Protein 7JTZ (pdb70)

Radius of gyration: 27.76 Å; Cα contacts (8 Å, |Δi|>4): 896; chains: 4; bounding box: 63×50×77 Å

Structure (mmCIF, N/CA/C/O backbone):
data_7JTZ
#
_entry.id   7JTZ
#
_cell.length_a   54.369
_cell.length_b   74.031
_cell.length_c   77.902
_cell.angle_alpha   90.000
_cell.angle_beta   105.344
_cell.angle_gamma   90.000
#
_symmetry.space_group_name_H-M   'P 1 21 1'
#
loop_
_entity.id
_entity.type
_entity.pdbx_description
1 polymer 'ADP-ribosylation factor GTPase-activating protein GLO3'
2 non-polymer 'ZINC ION'
3 non-polymer GLYCEROL
4 water water
#
loop_
_atom_site.group_PDB
_atom_site.id
_atom_site.type_symbol
_atom_site.label_atom_id
_atom_site.label_alt_id
_atom_site.label_comp_id
_atom_site.label_asym_id
_atom_site.label_entity_id
_atom_site.label_seq_id
_atom_site.pdbx_PDB_ins_code
_atom_site.Cartn_x
_atom_site.Cartn_y
_atom_site.Cartn_z
_atom_site.occupancy
_atom_site.B_iso_or_equiv
_atom_site.auth_seq_id
_atom_site.auth_comp_id
_atom_site.auth_asym_id
_atom_site.auth_atom_id
_atom_site.pdbx_PDB_model_num
ATOM 1 N N . ASP A 1 4 ? 31.22716 30.84650 34.04652 1.000 87.09047 4 ASP B N 1
ATOM 2 C CA . ASP A 1 4 ? 31.05289 29.84459 35.09453 1.000 81.89183 4 ASP B CA 1
ATOM 3 C C . ASP A 1 4 ? 30.33700 30.44505 36.30112 1.000 81.54798 4 ASP B C 1
ATOM 4 O O . ASP A 1 4 ? 30.34811 29.87731 37.39789 1.000 62.21502 4 ASP B O 1
ATOM 9 N N . GLU A 1 5 ? 29.71531 31.60651 36.08126 1.000 79.87350 5 GLU B N 1
ATOM 10 C CA . GLU A 1 5 ? 28.90974 32.24536 37.11462 1.000 79.12893 5 GLU B CA 1
ATOM 11 C C . GLU A 1 5 ? 27.71728 31.38628 37.52408 1.000 69.64252 5 GLU B C 1
ATOM 12 O O . GLU A 1 5 ? 27.13386 31.61492 38.58869 1.000 67.99879 5 GLU B O 1
ATOM 18 N N . GLY A 1 6 ? 27.35423 30.39761 36.71191 1.000 60.17160 6 GLY B N 1
ATOM 19 C CA . GLY A 1 6 ? 26.23924 29.52104 36.98246 1.000 60.52198 6 GLY B CA 1
ATOM 20 C C . GLY A 1 6 ? 26.58632 28.25462 37.72446 1.000 58.76306 6 GLY B C 1
ATOM 21 O O . GLY A 1 6 ? 25.70329 27.41498 37.93939 1.000 54.42143 6 GLY B O 1
ATOM 22 N N . GLU A 1 7 ? 27.84939 28.09187 38.12216 1.000 57.26788 7 GLU B N 1
ATOM 23 C CA . GLU A 1 7 ? 28.29258 26.92903 38.87886 1.000 57.41163 7 GLU B CA 1
ATOM 24 C C . GLU A 1 7 ? 28.14930 27.11072 40.38107 1.000 57.99385 7 GLU B C 1
ATOM 25 O O . GLU A 1 7 ? 28.39807 26.16385 41.12846 1.000 58.12078 7 GLU B O 1
ATOM 31 N N . THR A 1 8 ? 27.75590 28.29089 40.84582 1.000 58.63619 8 THR B N 1
ATOM 32 C CA . THR A 1 8 ? 27.46385 28.43658 42.25989 1.000 59.56011 8 THR B CA 1
ATOM 33 C C . THR A 1 8 ? 26.16851 27.70186 42.58883 1.000 60.14760 8 THR B C 1
ATOM 34 O O . THR A 1 8 ? 25.29670 27.50739 41.73218 1.000 56.46426 8 THR B O 1
ATOM 38 N N . PHE A 1 9 ? 26.05433 27.27639 43.84051 1.000 62.29532 9 PHE B N 1
ATOM 39 C CA . PHE A 1 9 ? 24.90541 26.49259 44.26320 1.000 64.80370 9 PHE B CA 1
ATOM 40 C C . PHE A 1 9 ? 23.68101 27.37705 44.45809 1.000 64.48580 9 PHE B C 1
ATOM 41 O O . PHE A 1 9 ? 23.77314 28.47533 45.00460 1.000 60.00270 9 PHE B O 1
ATOM 49 N N . ALA A 1 10 ? 22.52892 26.89082 43.99872 1.000 62.48175 10 ALA B N 1
ATOM 50 C CA . ALA A 1 10 ? 21.29379 27.64394 44.11730 1.000 61.60428 10 ALA B CA 1
ATOM 51 C C . ALA A 1 10 ? 20.73490 27.55636 45.53151 1.000 77.32048 10 ALA B C 1
ATOM 52 O O . ALA A 1 10 ? 21.06828 26.65965 46.31324 1.000 76.42342 10 ALA B O 1
ATOM 54 N N . THR A 1 11 ? 19.86052 28.50480 45.85144 1.000 86.35549 11 THR B N 1
ATOM 55 C CA . THR A 1 11 ? 19.21727 28.50872 47.15332 1.000 93.87239 11 THR B CA 1
ATOM 56 C C . THR A 1 11 ? 18.06278 27.51330 47.17634 1.000 89.18418 11 THR B C 1
ATOM 57 O O . THR A 1 11 ? 17.45366 27.20566 46.14709 1.000 89.89827 11 THR B O 1
ATOM 61 N N . GLU A 1 12 ? 17.78594 26.99600 48.37538 1.000 79.07637 12 GLU B N 1
ATOM 62 C CA . GLU A 1 12 ? 16.77735 25.95569 48.54609 1.000 72.96738 12 GLU B CA 1
ATOM 63 C C . GLU A 1 12 ? 15.41618 26.40748 48.03209 1.000 76.78545 12 GLU B C 1
ATOM 64 O O . GLU A 1 12 ? 14.68605 25.61616 47.42111 1.000 79.50712 12 GLU B O 1
ATOM 70 N N . GLN A 1 13 ? 15.05779 27.67968 48.25880 1.000 72.64363 13 GLN B N 1
ATOM 71 C CA . GLN A 1 13 ? 13.75846 28.16254 47.79706 1.000 75.05122 13 GLN B CA 1
ATOM 72 C C . GLN A 1 13 ? 13.69699 28.24664 46.27165 1.000 71.01734 13 GLN B C 1
ATOM 73 O O . GLN A 1 13 ? 12.66541 27.92238 45.67107 1.000 72.05055 13 GLN B O 1
ATOM 79 N N . THR A 1 14 ? 14.78447 28.65871 45.61821 1.000 60.09958 14 THR B N 1
ATOM 80 C CA . THR A 1 14 ? 14.79929 28.59068 44.16176 1.000 56.17174 14 THR B CA 1
ATOM 81 C C . THR A 1 14 ? 14.69251 27.14021 43.69148 1.000 57.76083 14 THR B C 1
ATOM 82 O O . THR A 1 14 ? 13.91521 26.82780 42.77736 1.000 54.34662 14 THR B O 1
ATOM 86 N N . THR A 1 15 ? 15.43175 26.23086 44.33990 1.000 52.19030 15 THR B N 1
ATOM 87 C CA . THR A 1 15 ? 15.33475 24.81809 43.98714 1.000 52.72916 15 THR B CA 1
ATOM 88 C C . THR A 1 15 ? 13.91455 24.30438 44.17106 1.000 45.85008 15 THR B C 1
ATOM 89 O O . THR A 1 15 ? 13.37508 23.61512 43.29612 1.000 41.25139 15 THR B O 1
ATOM 93 N N . GLN A 1 16 ? 13.27347 24.66413 45.28152 1.000 48.20154 16 GLN B N 1
ATOM 94 C CA . GLN A 1 16 ? 11.92375 24.17606 45.50924 1.000 60.80094 16 GLN B CA 1
ATOM 95 C C . GLN A 1 16 ? 10.94713 24.73541 44.48210 1.000 57.02219 16 GLN B C 1
ATOM 96 O O . GLN A 1 16 ? 10.10721 23.99355 43.95552 1.000 53.14395 16 GLN B O 1
ATOM 102 N N . GLN A 1 17 ? 11.06843 26.02714 44.15902 1.000 50.22138 17 GLN B N 1
ATOM 103 C CA . GLN A 1 17 ? 10.16306 26.65492 43.20213 1.000 49.96903 17 GLN B CA 1
ATOM 104 C C . GLN A 1 17 ? 10.28205 26.04852 41.81485 1.000 55.76786 17 GLN B C 1
ATOM 105 O O . GLN A 1 17 ? 9.29731 26.00716 41.06564 1.000 48.63434 17 GLN B O 1
ATOM 111 N N . VAL A 1 18 ? 11.48620 25.61679 41.44203 1.000 55.85039 18 VAL B N 1
ATOM 112 C CA . VAL A 1 18 ? 11.70543 25.02531 40.12579 1.000 49.64304 18 VAL B CA 1
ATOM 113 C C . VAL A 1 18 ? 10.91129 23.74261 39.99120 1.000 46.75325 18 VAL B C 1
ATOM 114 O O . VAL A 1 18 ? 10.17974 23.53690 39.01360 1.000 41.77293 18 VAL B O 1
ATOM 118 N N . PHE A 1 19 ? 11.06748 22.84784 40.96725 1.000 47.05937 19 PHE B N 1
ATOM 119 C CA . PHE A 1 19 ? 10.37513 21.57321 40.93379 1.000 43.11035 19 PHE B CA 1
ATOM 120 C C . PHE A 1 19 ? 8.91164 21.72355 41.30116 1.000 47.83925 19 PHE B C 1
ATOM 121 O O . PHE A 1 19 ? 8.08772 20.90585 40.87799 1.000 47.19674 19 PHE B O 1
ATOM 129 N N . GLN A 1 20 ? 8.56386 22.77284 42.04554 1.000 52.00431 20 GLN B N 1
ATOM 130 C CA . GLN A 1 20 ? 7.15525 23.09245 42.23006 1.000 57.30816 20 GLN B CA 1
ATOM 131 C C . GLN A 1 20 ? 6.49755 23.42616 40.90061 1.000 52.57004 20 GLN B C 1
ATOM 132 O O . GLN A 1 20 ? 5.37468 22.99194 40.62952 1.000 58.43489 20 GLN B O 1
ATOM 138 N N . LYS A 1 21 ? 7.18186 24.20056 40.05753 1.000 51.62612 21 LYS B N 1
ATOM 139 C CA . LYS A 1 21 ? 6.60686 24.58072 38.77093 1.000 52.78660 21 LYS B CA 1
ATOM 140 C C . LYS A 1 21 ? 6.39438 23.35925 37.87551 1.000 46.43072 21 LYS B C 1
ATOM 141 O O . LYS A 1 21 ? 5.33332 23.20026 37.26435 1.000 43.36760 21 LYS B O 1
ATOM 147 N N . LEU A 1 22 ? 7.38908 22.47878 37.78967 1.000 45.24269 22 LEU B N 1
ATOM 148 C CA . LEU A 1 22 ? 7.21004 21.25458 37.01363 1.000 48.00342 22 LEU B CA 1
ATOM 149 C C . LEU A 1 22 ? 6.06639 20.41662 37.55800 1.000 52.15218 22 LEU B C 1
ATOM 150 O O . LEU A 1 22 ? 5.27238 19.85598 36.79134 1.000 53.74035 22 LEU B O 1
ATOM 155 N N . GLY A 1 23 ? 5.96451 20.32839 38.88389 1.000 54.00825 23 GLY B N 1
ATOM 156 C CA . GLY A 1 23 ? 4.96509 19.50802 39.54257 1.000 51.40822 23 GLY B CA 1
ATOM 157 C C . GLY A 1 23 ? 3.53113 19.86535 39.21861 1.000 57.61889 23 GLY B C 1
ATOM 158 O O . GLY A 1 23 ? 2.62904 19.11995 39.61713 1.000 64.68185 23 GLY B O 1
ATOM 159 N N . SER A 1 24 ? 3.29134 20.97961 38.52167 1.000 58.51657 24 SER B N 1
ATOM 160 C CA . SER A 1 24 ? 1.92481 21.33509 38.15071 1.000 63.57898 24 SER B CA 1
ATOM 161 C C . SER A 1 24 ? 1.45069 20.55493 36.93616 1.000 59.96241 24 SER B C 1
ATOM 162 O O . SER A 1 24 ? 0.24114 20.42633 36.72556 1.000 71.12983 24 SER B O 1
ATOM 165 N N . ASN A 1 25 ? 2.37726 20.04011 36.13969 1.000 57.61099 25 ASN B N 1
ATOM 166 C CA . ASN A 1 25 ? 2.04476 19.21699 34.99623 1.000 56.52004 25 ASN B CA 1
ATOM 167 C C . ASN A 1 25 ? 2.03482 17.75481 35.42349 1.000 51.81970 25 ASN B C 1
ATOM 168 O O . ASN A 1 25 ? 2.92125 17.30657 36.15798 1.000 51.92117 25 ASN B O 1
ATOM 173 N N . MET A 1 26 ? 1.01674 17.01536 34.97554 1.000 49.47554 26 MET B N 1
ATOM 174 C CA . MET A 1 26 ? 0.86584 15.63825 35.43319 1.000 52.97534 26 MET B CA 1
ATOM 175 C C . MET A 1 26 ? 2.02890 14.76678 34.97645 1.000 52.90478 26 MET B C 1
ATOM 176 O O . MET A 1 26 ? 2.43562 13.85130 35.69970 1.000 53.30484 26 MET B O 1
ATOM 181 N N . GLU A 1 27 ? 2.58773 15.04382 33.79269 1.000 51.32464 27 GLU B N 1
ATOM 182 C CA . GLU A 1 27 ? 3.70249 14.24304 33.30013 1.000 46.44513 27 GLU B CA 1
ATOM 183 C C . GLU A 1 27 ? 4.88291 14.27527 34.25361 1.000 42.29479 27 GLU B C 1
ATOM 184 O O . GLU A 1 27 ? 5.62575 13.29095 34.34402 1.000 43.89111 27 GLU B O 1
ATOM 190 N N . ASN A 1 28 ? 5.05643 15.36968 34.98842 1.000 39.08599 28 ASN B N 1
ATOM 191 C CA . ASN A 1 28 ? 6.17404 15.48947 35.91402 1.000 42.02331 28 ASN B CA 1
ATOM 192 C C . ASN A 1 28 ? 5.88383 14.88059 37.27086 1.000 42.11381 28 ASN B C 1
ATOM 193 O O . ASN A 1 28 ? 6.75023 14.91605 38.14766 1.000 44.42604 28 ASN B O 1
ATOM 198 N N . ARG A 1 29 ? 4.70216 14.31040 37.46742 1.000 40.14353 29 ARG B N 1
ATOM 199 C CA . ARG A 1 29 ? 4.39148 13.61729 38.71158 1.000 42.75096 29 ARG B CA 1
ATOM 200 C C . ARG A 1 29 ? 4.56978 12.10150 38.61750 1.000 44.88518 29 ARG B C 1
ATOM 201 O O . ARG A 1 29 ? 4.27165 11.39878 39.58839 1.000 43.62007 29 ARG B O 1
ATOM 209 N N . VAL A 1 30 ? 5.06018 11.58280 37.48797 1.000 37.72700 30 VAL B N 1
ATOM 210 C CA . VAL A 1 30 ? 5.31382 10.15591 37.32029 1.000 44.80746 30 VAL B CA 1
ATOM 211 C C . VAL A 1 30 ? 6.71535 9.97050 36.75541 1.000 43.85154 30 VAL B C 1
ATOM 212 O O . VAL A 1 30 ? 7.21231 10.80799 35.99297 1.000 41.16113 30 VAL B O 1
ATOM 216 N N . CYS A 1 31 ? 7.34819 8.85615 37.11979 1.000 39.88563 31 CYS B N 1
ATOM 217 C CA . CYS A 1 31 ? 8.69227 8.58501 36.62608 1.000 33.14848 31 CYS B CA 1
ATOM 218 C C . CYS A 1 31 ? 8.68798 8.48806 35.10374 1.000 35.92312 31 CYS B C 1
ATOM 219 O O . CYS A 1 31 ? 7.84447 7.80442 34.50852 1.000 34.58437 31 CYS B O 1
ATOM 222 N N . PHE A 1 32 ? 9.64657 9.16569 34.47558 1.000 31.16769 32 PHE B N 1
ATOM 223 C CA . PHE A 1 32 ? 9.73106 9.18070 33.01760 1.000 36.45106 32 PHE B CA 1
ATOM 224 C C . PHE A 1 32 ? 10.04229 7.80592 32.42772 1.000 32.13910 32 PHE B C 1
ATOM 225 O O . PHE A 1 32 ? 9.72690 7.55951 31.26168 1.000 31.64355 32 PHE B O 1
ATOM 233 N N . ASP A 1 33 ? 10.65302 6.90549 33.18983 1.000 39.57982 33 ASP B N 1
ATOM 234 C CA . ASP A 1 33 ? 10.95974 5.58145 32.65849 1.000 39.02257 33 ASP B CA 1
ATOM 235 C C . ASP A 1 33 ? 9.91675 4.52620 33.01046 1.000 44.77195 33 ASP B C 1
ATOM 236 O O . ASP A 1 33 ? 9.67496 3.62809 32.19818 1.000 53.88944 33 ASP B O 1
ATOM 241 N N . CYS A 1 34 ? 9.28717 4.59233 34.18757 1.000 43.29881 34 CYS B N 1
ATOM 242 C CA . CYS A 1 34 ? 8.37712 3.52303 34.58556 1.000 48.07615 34 CYS B CA 1
ATOM 243 C C . CYS A 1 34 ? 7.02969 3.98987 35.11288 1.000 44.59683 34 CYS B C 1
ATOM 244 O O . CYS A 1 34 ? 6.19199 3.14547 35.41821 1.000 44.66842 34 CYS B O 1
ATOM 247 N N . GLY A 1 35 ? 6.78806 5.28822 35.22593 1.000 44.59944 35 GLY B N 1
ATOM 248 C CA . GLY A 1 35 ? 5.47465 5.74862 35.62899 1.000 53.82728 35 GLY B CA 1
ATOM 249 C C . GLY A 1 35 ? 5.11997 5.59344 37.09960 1.000 55.74506 35 GLY B C 1
ATOM 250 O O . GLY A 1 35 ? 3.97049 5.87299 37.46499 1.000 62.23852 35 GLY B O 1
ATOM 251 N N . ASN A 1 36 ? 6.04753 5.14105 37.94924 1.000 50.88288 36 ASN B N 1
ATOM 252 C CA . ASN A 1 36 ? 5.88327 5.24359 39.39964 1.000 54.56368 36 ASN B CA 1
ATOM 253 C C . ASN A 1 36 ? 5.51183 6.66634 39.80296 1.000 50.13176 36 ASN B C 1
ATOM 254 O O . ASN A 1 36 ? 5.97289 7.63590 39.20061 1.000 56.15217 36 ASN B O 1
ATOM 259 N N . LYS A 1 37 ? 4.71072 6.79743 40.85994 1.000 47.82097 37 LYS B N 1
ATOM 260 C CA . LYS A 1 37 ? 4.19672 8.10812 41.25063 1.000 47.81008 37 LYS B CA 1
ATOM 261 C C . LYS A 1 37 ? 5.24145 8.93133 41.99811 1.000 53.79935 37 LYS B C 1
ATOM 262 O O . LYS A 1 37 ? 6.13596 8.40107 42.66332 1.000 50.66658 37 LYS B O 1
ATOM 268 N N . ASN A 1 38 ? 5.12359 10.24985 41.86246 1.000 59.15557 38 ASN B N 1
ATOM 269 C CA . ASN A 1 38 ? 5.89666 11.21488 42.63682 1.000 65.31202 38 ASN B CA 1
ATOM 270 C C . ASN A 1 38 ? 7.41190 10.96567 42.63238 1.000 57.86937 38 ASN B C 1
ATOM 271 O O . ASN A 1 38 ? 8.00551 10.71428 43.67741 1.000 59.31029 38 ASN B O 1
ATOM 276 N N . PRO A 1 39 ? 8.05498 11.03166 41.46298 1.000 43.81151 39 PRO B N 1
ATOM 277 C CA . PRO A 1 39 ? 9.51467 10.90645 41.42537 1.000 42.30436 39 PRO B CA 1
ATOM 278 C C . PRO A 1 39 ? 10.17177 12.15123 41.99229 1.000 48.12606 39 PRO B C 1
ATOM 279 O O . PRO A 1 39 ? 9.72834 13.27298 41.74978 1.000 52.36596 39 PRO B O 1
ATOM 283 N N . THR A 1 40 ? 11.22398 11.94639 42.78274 1.000 47.10047 40 THR B N 1
ATOM 284 C CA . THR A 1 40 ? 12.01697 13.05503 43.28428 1.000 47.02214 40 THR B CA 1
ATOM 285 C C . THR A 1 40 ? 13.46521 12.96463 42.85078 1.000 43.71807 40 THR B C 1
ATOM 286 O O . THR A 1 40 ? 14.23939 13.86468 43.17355 1.000 45.36390 40 THR B O 1
ATOM 290 N N . TRP A 1 41 ? 13.85360 11.90641 42.14351 1.000 33.38533 41 TRP B N 1
ATOM 291 C CA . TRP A 1 41 ? 15.17071 11.82578 41.53776 1.000 33.65023 41 TRP B CA 1
ATOM 292 C C . TRP A 1 41 ? 15.09229 12.37418 40.11953 1.000 35.41830 41 TRP B C 1
ATOM 293 O O . TRP A 1 41 ? 14.01713 12.69529 39.59946 1.000 33.98307 41 TRP B O 1
ATOM 304 N N . THR A 1 42 ? 16.25175 12.54392 39.50606 1.000 27.47939 42 THR B N 1
ATOM 305 C CA . THR A 1 42 ? 16.32600 13.20395 38.20617 1.000 29.12779 42 THR B CA 1
ATOM 306 C C . THR A 1 42 ? 17.47061 12.60147 37.40826 1.000 33.87620 42 THR B C 1
ATOM 307 O O . THR A 1 42 ? 18.44201 12.08237 37.97122 1.000 36.44962 42 THR B O 1
ATOM 311 N N . SER A 1 43 ? 17.34230 12.66897 36.08985 1.000 35.12436 43 SER B N 1
ATOM 312 C CA . SER A 1 43 ? 18.47702 12.53018 35.19094 1.000 36.09256 43 SER B CA 1
ATOM 313 C C . SER A 1 43 ? 18.77893 13.92286 34.66512 1.000 31.34108 43 SER B C 1
ATOM 314 O O . SER A 1 43 ? 18.01669 14.46312 33.85544 1.000 35.44694 43 SER B O 1
ATOM 317 N N . VAL A 1 44 ? 19.88577 14.49609 35.12820 1.000 35.30110 44 VAL B N 1
ATOM 318 C CA . VAL A 1 44 ? 20.13717 15.91483 34.90606 1.000 33.01959 44 VAL B CA 1
ATOM 319 C C . VAL A 1 44 ? 20.30318 16.25492 33.42809 1.000 36.47503 44 VAL B C 1
ATOM 320 O O . VAL A 1 44 ? 19.66970 17.21706 32.96938 1.000 32.11967 44 VAL B O 1
ATOM 324 N N . PRO A 1 45 ? 21.09163 15.51809 32.63049 1.000 30.80586 45 PRO B N 1
ATOM 325 C CA . PRO A 1 45 ? 21.28456 15.92594 31.23532 1.000 37.25821 45 PRO B CA 1
ATOM 326 C C . PRO A 1 45 ? 20.02487 15.91568 30.40404 1.000 42.43716 45 PRO B C 1
ATOM 327 O O . PRO A 1 45 ? 19.89284 16.73596 29.48941 1.000 41.60724 45 PRO B O 1
ATOM 331 N N . PHE A 1 46 ? 19.10115 15.01234 30.68338 1.000 30.00896 46 PHE B N 1
ATOM 332 C CA . PHE A 1 46 ? 17.84592 14.93974 29.95957 1.000 30.03829 46 PHE B CA 1
ATOM 333 C C . PHE A 1 46 ? 16.75094 15.76146 30.61435 1.000 28.16381 46 PHE B C 1
ATOM 334 O O . PHE A 1 46 ? 15.68874 15.94090 30.01630 1.000 31.69735 46 PHE B O 1
ATOM 342 N N . GLY A 1 47 ? 16.99460 16.26093 31.81988 1.000 26.53206 47 GLY B N 1
ATOM 343 C CA . GLY A 1 47 ? 16.01696 17.08909 32.50618 1.000 27.79736 47 GLY B CA 1
ATOM 344 C C . GLY A 1 47 ? 14.71460 16.37988 32.79181 1.000 31.28589 47 GLY B C 1
ATOM 345 O O . GLY A 1 47 ? 13.64780 16.99381 32.67861 1.000 26.91500 47 GLY B O 1
ATOM 346 N N . VAL A 1 48 ? 14.77247 15.09978 33.16153 1.000 26.63773 48 VAL B N 1
ATOM 347 C CA . VAL A 1 48 ? 13.57363 14.32586 33.47185 1.000 35.98042 48 VAL B CA 1
ATOM 348 C C . VAL A 1 48 ? 13.59295 13.83369 34.91793 1.000 34.35158 48 VAL B C 1
ATOM 349 O O . VAL A 1 48 ? 14.64712 13.65926 35.53983 1.000 25.91844 48 VAL B O 1
ATOM 353 N N . MET A 1 49 ? 12.38754 13.56413 35.42639 1.000 34.34938 49 MET B N 1
ATOM 354 C CA . MET A 1 49 ? 12.15558 13.09368 36.78608 1.000 34.36753 49 MET B CA 1
ATOM 355 C C . MET A 1 49 ? 12.10406 11.56858 36.81374 1.000 33.44043 49 MET B C 1
ATOM 356 O O . MET A 1 49 ? 11.46548 10.95884 35.96128 1.000 34.57948 49 MET B O 1
ATOM 361 N N . LEU A 1 50 ? 12.73216 10.96473 37.82764 1.000 31.76658 50 LEU B N 1
ATOM 362 C CA . LEU A 1 50 ? 12.87222 9.51817 37.92612 1.000 24.26794 50 LEU B CA 1
ATOM 363 C C . LEU A 1 50 ? 12.59544 9.07145 39.34903 1.000 31.82758 50 LEU B C 1
ATOM 364 O O . LEU A 1 50 ? 12.89909 9.79598 40.29601 1.000 35.91613 50 LEU B O 1
ATOM 369 N N . CYS A 1 51 ? 12.00363 7.87071 39.48966 1.000 34.16486 51 CYS B N 1
ATOM 370 C CA . CYS A 1 51 ? 11.84144 7.24730 40.79597 1.000 32.80068 51 CYS B CA 1
ATOM 371 C C . CYS A 1 51 ? 13.19291 6.76196 41.30402 1.000 44.85788 51 CYS B C 1
ATOM 372 O O . CYS A 1 51 ? 14.19391 6.76092 40.58589 1.000 34.87133 51 CYS B O 1
ATOM 375 N N . ILE A 1 52 ? 13.20272 6.30887 42.55614 1.000 33.05709 52 ILE B N 1
ATOM 376 C CA . ILE A 1 52 ? 14.43454 5.80646 43.14825 1.000 44.62021 52 ILE B CA 1
ATOM 377 C C . ILE A 1 52 ? 14.98764 4.62977 42.34329 1.000 46.48221 52 ILE B C 1
ATOM 378 O O . ILE A 1 52 ? 16.20271 4.52661 42.12685 1.000 49.25554 52 ILE B O 1
ATOM 383 N N . GLN A 1 53 ? 14.11216 3.73991 41.86651 1.000 46.05223 53 GLN B N 1
ATOM 384 C CA . GLN A 1 53 ? 14.57694 2.56277 41.13366 1.000 44.62654 53 GLN B CA 1
ATOM 385 C C . GLN A 1 53 ? 15.27258 2.96049 39.83924 1.000 40.88605 53 GLN B C 1
ATOM 386 O O . GLN A 1 53 ? 16.34689 2.45236 39.51000 1.000 39.16476 53 GLN B O 1
ATOM 392 N N . CYS A 1 54 ? 14.66131 3.85294 39.07642 1.000 38.84816 54 CYS B N 1
ATOM 393 C CA . CYS A 1 54 ? 15.27206 4.21129 37.80948 1.000 42.00668 54 CYS B CA 1
ATOM 394 C C . CYS A 1 54 ? 16.49030 5.09768 38.02036 1.000 37.68470 54 CYS B C 1
ATOM 395 O O . CYS A 1 54 ? 17.40334 5.09958 37.18398 1.000 34.47513 54 CYS B O 1
ATOM 398 N N . SER A 1 55 ? 16.55895 5.79477 39.15776 1.000 35.61099 55 SER B N 1
ATOM 399 C CA . SER A 1 55 ? 17.79231 6.49267 39.50447 1.000 36.48338 55 SER B CA 1
ATOM 400 C C . SER A 1 55 ? 18.94072 5.50347 39.62997 1.000 44.27057 55 SER B C 1
ATOM 401 O O . SER A 1 55 ? 20.06610 5.78781 39.20774 1.000 46.03598 55 SER B O 1
ATOM 404 N N . ALA A 1 56 ? 18.66650 4.31681 40.17348 1.000 46.32096 56 ALA B N 1
ATOM 405 C CA . ALA A 1 56 ? 19.69604 3.28554 40.20830 1.000 42.09112 56 ALA B CA 1
ATOM 406 C C . ALA A 1 56 ? 20.01593 2.78446 38.80532 1.000 37.45643 56 ALA B C 1
ATOM 407 O O . ALA A 1 56 ? 21.18188 2.54606 38.48295 1.000 41.12305 56 ALA B O 1
ATOM 409 N N . VAL A 1 57 ? 19.00727 2.62903 37.94528 1.000 34.42623 57 VAL B N 1
ATOM 410 C CA . VAL A 1 57 ? 19.30656 2.17171 36.58808 1.000 39.84966 57 VAL B CA 1
ATOM 411 C C . VAL A 1 57 ? 20.21252 3.18168 35.88841 1.000 39.69172 57 VAL B C 1
ATOM 412 O O . VAL A 1 57 ? 21.21614 2.81681 35.26672 1.000 37.09352 57 VAL B O 1
ATOM 416 N N . HIS A 1 58 ? 19.88065 4.46982 36.00238 1.000 39.85742 58 HIS B N 1
ATOM 417 C CA . HIS A 1 58 ? 20.67425 5.50353 35.34446 1.000 37.52223 58 HIS B CA 1
ATOM 418 C C . HIS A 1 58 ? 22.07556 5.57003 35.92191 1.000 39.39135 58 HIS B C 1
ATOM 419 O O . HIS A 1 58 ? 23.05095 5.66260 35.17304 1.000 42.02134 58 HIS B O 1
ATOM 426 N N . ARG A 1 59 ? 22.19327 5.47540 37.24971 1.000 41.31245 59 ARG B N 1
ATOM 427 C CA . ARG A 1 59 ? 23.50251 5.49915 37.88687 1.000 48.52590 59 ARG B CA 1
ATOM 428 C C . ARG A 1 59 ? 24.41636 4.42484 37.31377 1.000 52.62336 59 ARG B C 1
ATOM 429 O O . ARG A 1 59 ? 25.59502 4.68276 37.05527 1.000 50.98909 59 ARG B O 1
ATOM 437 N N . ASN A 1 60 ? 23.88197 3.23121 37.06054 1.000 52.63336 60 ASN B N 1
ATOM 438 C CA . ASN A 1 60 ? 24.69554 2.15491 36.50960 1.000 53.48792 60 ASN B CA 1
ATOM 439 C C . ASN A 1 60 ? 25.03374 2.33730 35.03262 1.000 50.27111 60 ASN B C 1
ATOM 440 O O . ASN A 1 60 ? 25.94411 1.66160 34.54422 1.000 46.34234 60 ASN B O 1
ATOM 445 N N . MET A 1 61 ? 24.34067 3.22195 34.30557 1.000 39.96735 61 MET B N 1
ATOM 446 C CA . MET A 1 61 ? 24.70278 3.43119 32.90427 1.000 47.08105 61 MET B CA 1
ATOM 447 C C . MET A 1 61 ? 26.04583 4.15188 32.75107 1.000 51.85143 61 MET B C 1
ATOM 448 O O . MET A 1 61 ? 26.73321 3.96339 31.74027 1.000 55.25483 61 MET B O 1
ATOM 453 N N . GLY A 1 62 ? 26.44309 4.95857 33.72157 1.000 53.86234 62 GLY B N 1
ATOM 454 C CA . GLY A 1 62 ? 27.70033 5.67479 33.59829 1.000 53.19617 62 GLY B CA 1
ATOM 455 C C . GLY A 1 62 ? 27.48704 7.13079 33.23574 1.000 45.24928 62 GLY B C 1
ATOM 456 O O . GLY A 1 62 ? 26.51818 7.49828 32.55751 1.000 47.14007 62 GLY B O 1
ATOM 457 N N . VAL A 1 63 ? 28.40543 7.98562 33.69949 1.000 48.65008 63 VAL B N 1
ATOM 458 C CA . VAL A 1 63 ? 28.26156 9.42479 33.47799 1.000 51.07770 63 VAL B CA 1
ATOM 459 C C . VAL A 1 63 ? 28.40871 9.78325 32.00414 1.000 55.81982 63 VAL B C 1
ATOM 460 O O . VAL A 1 63 ? 27.97455 10.86555 31.58042 1.000 52.26753 63 VAL B O 1
ATOM 464 N N . HIS A 1 64 ? 29.01251 8.89237 31.21270 1.000 53.18660 64 HIS B N 1
ATOM 465 C CA . HIS A 1 64 ? 29.04978 9.06188 29.76731 1.000 48.92424 64 HIS B CA 1
ATOM 466 C C . HIS A 1 64 ? 27.65175 9.20116 29.17669 1.000 45.28734 64 HIS B C 1
ATOM 467 O O . HIS A 1 64 ? 27.48425 9.80239 28.11348 1.000 49.50336 64 HIS B O 1
ATOM 474 N N . ILE A 1 65 ? 26.63756 8.65923 29.84145 1.000 37.84184 65 ILE B N 1
ATOM 475 C CA . ILE A 1 65 ? 25.27484 8.68051 29.33679 1.000 42.07394 65 ILE B CA 1
ATOM 476 C C . ILE A 1 65 ? 24.38285 9.60584 30.15781 1.000 42.00838 65 ILE B C 1
ATOM 477 O O . ILE A 1 65 ? 23.60854 10.38287 29.59632 1.000 52.34904 65 ILE B O 1
ATOM 482 N N . THR A 1 66 ? 24.51038 9.58001 31.48125 1.000 39.62302 66 THR B N 1
ATOM 483 C CA . THR A 1 66 ? 23.58401 10.30215 32.34327 1.000 44.02435 66 THR B CA 1
ATOM 484 C C . THR A 1 66 ? 24.24247 10.43921 33.70704 1.000 39.34323 66 THR B C 1
ATOM 485 O O . THR A 1 66 ? 25.23573 9.77058 33.99821 1.000 38.03810 66 THR B O 1
ATOM 489 N N . PHE A 1 67 ? 23.69475 11.32443 34.53507 1.000 32.52276 67 PHE B N 1
ATOM 490 C CA . PHE A 1 67 ? 23.99485 11.28111 35.95445 1.000 34.08356 67 PHE B CA 1
ATOM 491 C C . PHE A 1 67 ? 22.77864 11.79451 36.70274 1.000 34.12528 67 PHE B C 1
ATOM 492 O O . PHE A 1 67 ? 21.97598 12.55833 36.15640 1.000 35.77294 67 PHE B O 1
ATOM 500 N N . VAL A 1 68 ? 22.63393 11.33902 37.94991 1.000 26.78556 68 VAL B N 1
ATOM 501 C CA . VAL A 1 68 ? 21.41303 11.53346 38.70886 1.000 38.49369 68 VAL B CA 1
ATOM 502 C C . VAL A 1 68 ? 21.66610 12.46714 39.88330 1.000 36.87411 68 VAL B C 1
ATOM 503 O O . VAL A 1 68 ? 22.76696 12.52164 40.44888 1.000 36.97848 68 VAL B O 1
ATOM 507 N N . LYS A 1 69 ? 20.61892 13.20153 40.25203 1.000 32.09511 69 LYS B N 1
ATOM 508 C CA . LYS A 1 69 ? 20.60760 13.99217 41.47181 1.000 34.02375 69 LYS B CA 1
ATOM 509 C C . LYS A 1 69 ? 19.19928 14.01080 42.04009 1.000 33.63305 69 LYS B C 1
ATOM 510 O O . LYS A 1 69 ? 18.21466 13.99934 41.29180 1.000 37.95554 69 LYS B O 1
ATOM 516 N N . SER A 1 70 ? 19.11384 14.04355 43.36539 1.000 34.93680 70 SER B N 1
ATOM 517 C CA . SER A 1 70 ? 17.83107 14.15571 44.04737 1.000 37.53374 70 SER B CA 1
ATOM 518 C C . SER A 1 70 ? 17.35963 15.60354 44.05665 1.000 41.59804 70 SER B C 1
ATOM 519 O O . SER A 1 70 ? 18.11398 16.51491 44.40843 1.000 50.66633 70 SER B O 1
ATOM 522 N N . SER A 1 71 ? 16.10545 15.81107 43.67034 1.000 42.49737 71 SER B N 1
ATOM 523 C CA . SER A 1 71 ? 15.51292 17.13958 43.69234 1.000 46.12068 71 SER B CA 1
ATOM 524 C C . SER A 1 71 ? 15.40802 17.70735 45.10352 1.000 49.13664 71 SER B C 1
ATOM 525 O O . SER A 1 71 ? 15.29844 18.92569 45.25265 1.000 54.26906 71 SER B O 1
ATOM 528 N N . THR A 1 72 ? 15.43319 16.86290 46.14197 1.000 48.77504 72 THR B N 1
ATOM 529 C CA . THR A 1 72 ? 15.16863 17.31162 47.50601 1.000 60.22046 72 THR B CA 1
ATOM 530 C C . THR A 1 72 ? 16.31273 17.08783 48.48580 1.000 66.62579 72 THR B C 1
ATOM 531 O O . THR A 1 72 ? 16.27410 17.65213 49.58519 1.000 71.65250 72 THR B O 1
ATOM 535 N N . LEU A 1 73 ? 17.31927 16.28594 48.14392 1.000 65.60137 73 LEU B N 1
ATOM 536 C CA . LEU A 1 73 ? 18.39348 15.99539 49.08328 1.000 62.38476 73 LEU B CA 1
ATOM 537 C C . LEU A 1 73 ? 19.75651 16.49929 48.64272 1.000 61.53147 73 LEU B C 1
ATOM 538 O O . LEU A 1 73 ? 20.66464 16.57097 49.48118 1.000 66.02563 73 LEU B O 1
ATOM 543 N N . ASP A 1 74 ? 19.93227 16.83160 47.36772 1.000 52.02483 74 ASP B N 1
ATOM 544 C CA . ASP A 1 74 ? 21.19269 17.34524 46.85446 1.000 58.53440 74 ASP B CA 1
ATOM 545 C C . ASP A 1 74 ? 21.11614 18.85193 46.66450 1.000 56.88745 74 ASP B C 1
ATOM 546 O O . ASP A 1 74 ? 20.04469 19.41440 46.42654 1.000 51.43747 74 ASP B O 1
ATOM 551 N N . LYS A 1 75 ? 22.26998 19.49891 46.77409 1.000 60.05798 75 LYS B N 1
ATOM 552 C CA . LYS A 1 75 ? 22.38392 20.89343 46.37157 1.000 56.25893 75 LYS B CA 1
ATOM 553 C C . LYS A 1 75 ? 22.41341 20.97324 44.85370 1.000 43.67981 75 LYS B C 1
ATOM 554 O O . LYS A 1 75 ? 23.01626 20.13017 44.19137 1.000 52.22591 75 LYS B O 1
ATOM 560 N N . TRP A 1 76 ? 21.73442 21.96876 44.29977 1.000 43.03906 76 TRP B N 1
ATOM 561 C CA . TRP A 1 76 ? 21.62669 22.14498 42.85728 1.000 45.94212 76 TRP B CA 1
ATOM 562 C C . TRP A 1 76 ? 22.37609 23.39218 42.42940 1.000 47.74078 76 TRP B C 1
ATOM 563 O O . TRP A 1 76 ? 22.20722 24.45881 43.03088 1.000 54.03249 76 TRP B O 1
ATOM 574 N N . THR A 1 77 ? 23.20471 23.25555 41.40041 1.000 42.06405 77 THR B N 1
ATOM 575 C CA . THR A 1 77 ? 23.81132 24.43698 40.82800 1.000 41.05891 77 THR B CA 1
ATOM 576 C C . THR A 1 77 ? 22.80119 25.12672 39.92435 1.000 42.37345 77 THR B C 1
ATOM 577 O O . THR A 1 77 ? 21.80156 24.53256 39.50783 1.000 35.90993 77 THR B O 1
ATOM 581 N N . ILE A 1 78 ? 23.07658 26.39929 39.62489 1.000 46.71063 78 ILE B N 1
ATOM 582 C CA . ILE A 1 78 ? 22.21572 27.16215 38.72369 1.000 41.51814 78 ILE B CA 1
ATOM 583 C C . ILE A 1 78 ? 22.11947 26.46405 37.38153 1.000 35.16625 78 ILE B C 1
ATOM 584 O O . ILE A 1 78 ? 21.02161 26.21350 36.86600 1.000 34.07859 78 ILE B O 1
ATOM 589 N N . ASN A 1 79 ? 23.27649 26.14310 36.79373 1.000 32.92833 79 ASN B N 1
ATOM 590 C CA . ASN A 1 79 ? 23.29426 25.45761 35.49781 1.000 40.50753 79 ASN B CA 1
ATOM 591 C C . ASN A 1 79 ? 22.50403 24.14814 35.52277 1.000 38.64354 79 ASN B C 1
ATOM 592 O O . ASN A 1 79 ? 21.82939 23.81025 34.54430 1.000 36.07991 79 ASN B O 1
ATOM 597 N N . ASN A 1 80 ? 22.53721 23.40943 36.63441 1.000 41.51765 80 ASN B N 1
ATOM 598 C CA . ASN A 1 80 ? 21.77894 22.15762 36.67704 1.000 31.90787 80 ASN B CA 1
ATOM 599 C C . ASN A 1 80 ? 20.27914 22.41583 36.74840 1.000 29.17100 80 ASN B C 1
ATOM 600 O O . ASN A 1 80 ? 19.49283 21.74691 36.06374 1.000 24.31715 80 ASN B O 1
ATOM 605 N N . LEU A 1 81 ? 19.86899 23.40243 37.53717 1.000 26.20753 81 LEU B N 1
ATOM 606 C CA . LEU A 1 81 ? 18.45879 23.74917 37.62818 1.000 32.16325 81 LEU B CA 1
ATOM 607 C C . LEU A 1 81 ? 17.90476 24.22101 36.29924 1.000 34.08964 81 LEU B C 1
ATOM 608 O O . LEU A 1 81 ? 16.71209 24.04575 36.04535 1.000 34.26000 81 LEU B O 1
ATOM 613 N N . ARG A 1 82 ? 18.74215 24.84167 35.45140 1.000 28.84671 82 ARG B N 1
ATOM 614 C CA . ARG A 1 82 ? 18.26539 25.28824 34.14644 1.000 29.64703 82 ARG B CA 1
ATOM 615 C C . ARG A 1 82 ? 17.63357 24.14617 33.36390 1.000 33.17442 82 ARG B C 1
ATOM 616 O O . ARG A 1 82 ? 16.68653 24.35388 32.60292 1.000 27.90574 82 ARG B O 1
ATOM 624 N N . ARG A 1 83 ? 18.17559 22.93465 33.49535 1.000 33.95608 83 ARG B N 1
ATOM 625 C CA . ARG A 1 83 ? 17.65888 21.84495 32.67816 1.000 33.05644 83 ARG B CA 1
ATOM 626 C C . ARG A 1 83 ? 16.25737 21.44298 33.08994 1.000 29.93256 83 ARG B C 1
ATOM 627 O O . ARG A 1 83 ? 15.57699 20.77051 32.31550 1.000 33.70210 83 ARG B O 1
ATOM 635 N N . PHE A 1 84 ? 15.81270 21.84074 34.28424 1.000 32.47633 84 PHE B N 1
ATOM 636 C CA . PHE A 1 84 ? 14.44078 21.58678 34.72055 1.000 38.07856 84 PHE B CA 1
ATOM 637 C C . PHE A 1 84 ? 13.53090 22.79933 34.60205 1.000 38.10529 84 PHE B C 1
ATOM 638 O O . PHE A 1 84 ? 12.31005 22.63173 34.52092 1.000 41.25289 84 PHE B O 1
ATOM 646 N N . LYS A 1 85 ? 14.08106 24.00965 34.54829 1.000 38.09698 85 LYS B N 1
ATOM 647 C CA . LYS A 1 85 ? 13.25456 25.12944 34.10910 1.000 37.73326 85 LYS B CA 1
ATOM 648 C C . LYS A 1 85 ? 12.81718 24.91519 32.67235 1.000 33.29672 85 LYS B C 1
ATOM 649 O O . LYS A 1 85 ? 11.65213 25.12504 32.32808 1.000 39.78051 85 LYS B O 1
ATOM 655 N N . LEU A 1 86 ? 13.73391 24.44010 31.83434 1.000 31.51727 86 LEU B N 1
ATOM 656 C CA . LEU A 1 86 ? 13.52347 24.34670 30.40569 1.000 31.64724 86 LEU B CA 1
ATOM 657 C C . LEU A 1 86 ? 13.17939 22.94492 29.93323 1.000 29.91360 86 LEU B C 1
ATOM 658 O O . LEU A 1 86 ? 12.85417 22.77985 28.75558 1.000 34.22568 86 LEU B O 1
ATOM 663 N N . GLY A 1 87 ? 13.24957 21.94184 30.80897 1.000 37.29650 87 GLY B N 1
ATOM 664 C CA . GLY A 1 87 ? 13.02992 20.54721 30.42903 1.000 25.55646 87 GLY B CA 1
ATOM 665 C C . GLY A 1 87 ? 11.83483 19.97042 31.15331 1.000 27.80547 87 GLY B C 1
ATOM 666 O O . GLY A 1 87 ? 10.74655 20.54751 31.09843 1.000 28.66068 87 GLY B O 1
ATOM 667 N N . GLY A 1 88 ? 12.02858 18.89555 31.90779 1.000 23.79706 88 GLY B N 1
ATOM 668 C CA . GLY A 1 88 ? 10.92928 18.18758 32.52147 1.000 29.41976 88 GLY B CA 1
ATOM 669 C C . GLY A 1 88 ? 10.38422 17.08793 31.62382 1.000 35.73721 88 GLY B C 1
ATOM 670 O O . GLY A 1 88 ? 10.71943 16.97533 30.44013 1.000 29.61504 88 GLY B O 1
ATOM 671 N N . ASN A 1 89 ? 9.50377 16.26683 32.22107 1.000 30.00866 89 ASN B N 1
ATOM 672 C CA . ASN A 1 89 ? 8.94314 15.09731 31.54345 1.000 33.08139 89 ASN B CA 1
ATOM 673 C C . ASN A 1 89 ? 7.99563 15.47549 30.41547 1.000 33.82132 89 ASN B C 1
ATOM 674 O O . ASN A 1 89 ? 7.92349 14.77251 29.40198 1.000 36.41829 89 ASN B O 1
ATOM 679 N N . HIS A 1 90 ? 7.25327 16.56536 30.57110 1.000 26.47617 90 HIS B N 1
ATOM 680 C CA . HIS A 1 90 ? 6.28405 16.94305 29.54747 1.000 29.67692 90 HIS B CA 1
ATOM 681 C C . HIS A 1 90 ? 6.97880 17.40617 28.27273 1.000 31.91943 90 HIS B C 1
ATOM 682 O O . HIS A 1 90 ? 6.60357 16.99943 27.16536 1.000 38.94798 90 HIS B O 1
ATOM 689 N N . LYS A 1 91 ? 7.98483 18.27103 28.41000 1.000 34.86381 91 LYS B N 1
ATOM 690 C CA . LYS A 1 91 ? 8.77133 18.69702 27.25548 1.000 37.24789 91 LYS B CA 1
ATOM 691 C C . LYS A 1 91 ? 9.46353 17.50729 26.59164 1.000 36.61351 91 LYS B C 1
ATOM 692 O O . LYS A 1 91 ? 9.43924 17.36829 25.36414 1.000 41.91063 91 LYS B O 1
ATOM 698 N N . ALA A 1 92 ? 10.09882 16.63822 27.38938 1.000 32.10965 92 ALA B N 1
ATOM 699 C CA . ALA A 1 92 ? 10.73314 15.44852 26.81792 1.000 31.72208 92 ALA B CA 1
ATOM 700 C C . ALA A 1 92 ? 9.70831 14.57912 26.10351 1.000 31.96630 92 ALA B C 1
ATOM 701 O O . ALA A 1 92 ? 9.92000 14.16074 24.95710 1.000 35.61157 92 ALA B O 1
ATOM 703 N N . ARG A 1 93 ? 8.58303 14.29292 26.75456 1.000 30.94068 93 ARG B N 1
ATOM 704 C CA . ARG A 1 93 ? 7.62093 13.41004 26.09054 1.000 35.98350 93 ARG B CA 1
ATOM 705 C C . ARG A 1 93 ? 7.14282 14.02611 24.78166 1.000 37.46417 93 ARG B C 1
ATOM 706 O O . ARG A 1 93 ? 7.12329 13.35119 23.74656 1.000 32.57325 93 ARG B O 1
ATOM 714 N N . ASP A 1 94 ? 6.85282 15.33464 24.78681 1.000 45.91315 94 ASP B N 1
ATOM 715 C CA . ASP A 1 94 ? 6.36024 15.98765 23.57715 1.000 47.28198 94 ASP B CA 1
ATOM 716 C C . ASP A 1 94 ? 7.37380 15.91332 22.44190 1.000 39.92704 94 ASP B C 1
ATOM 717 O O . ASP A 1 94 ? 7.00078 15.75544 21.27514 1.000 42.36324 94 ASP B O 1
ATOM 722 N N . PHE A 1 95 ? 8.65954 16.02038 22.76148 1.000 43.48502 95 PHE B N 1
ATOM 723 C CA . PHE A 1 95 ? 9.67695 15.90043 21.72899 1.000 32.43705 95 PHE B CA 1
ATOM 724 C C . PHE A 1 95 ? 9.72284 14.48412 21.17399 1.000 42.65106 95 PHE B C 1
ATOM 725 O O . PHE A 1 95 ? 9.80591 14.28705 19.95789 1.000 39.08159 95 PHE B O 1
ATOM 733 N N . PHE A 1 96 ? 9.64777 13.48720 22.05806 1.000 43.46000 96 PHE B N 1
ATOM 734 C CA . PHE A 1 96 ? 9.64798 12.09862 21.62593 1.000 46.60906 96 PHE B CA 1
ATOM 735 C C . PHE A 1 96 ? 8.44534 11.78050 20.75059 1.000 50.58617 96 PHE B C 1
ATOM 736 O O . PHE A 1 96 ? 8.57736 11.09016 19.73590 1.000 54.98648 96 PHE B O 1
ATOM 744 N N . LEU A 1 97 ? 7.25724 12.24606 21.13880 1.000 54.03001 97 LEU B N 1
ATOM 745 C CA . LEU A 1 97 ? 6.08947 12.00798 20.30464 1.000 45.95960 97 LEU B CA 1
ATOM 746 C C . LEU A 1 97 ? 6.28279 12.61475 18.92460 1.000 49.61944 97 LEU B C 1
ATOM 747 O O . LEU A 1 97 ? 5.99242 11.96742 17.91896 1.000 47.86364 97 LEU B O 1
ATOM 752 N N . LYS A 1 98 ? 6.81379 13.84283 18.84831 1.000 56.30953 98 LYS B N 1
ATOM 753 C CA . LYS A 1 98 ? 6.96688 14.48270 17.53937 1.000 62.03801 98 LYS B CA 1
ATOM 754 C C . LYS A 1 98 ? 8.00886 13.78332 16.69036 1.000 49.45802 98 LYS B C 1
ATOM 755 O O . LYS A 1 98 ? 7.94654 13.84372 15.46460 1.000 51.49105 98 LYS B O 1
ATOM 761 N N . ASN A 1 99 ? 8.98029 13.13647 17.31260 1.000 49.32916 99 ASN B N 1
ATOM 762 C CA . ASN A 1 99 ? 10.11856 12.58901 16.59328 1.000 46.50444 99 ASN B CA 1
ATOM 763 C C . ASN A 1 99 ? 10.04635 11.06842 16.51668 1.000 61.97395 99 ASN B C 1
ATOM 764 O O . ASN A 1 99 ? 11.06295 10.38270 16.63321 1.000 59.57053 99 ASN B O 1
ATOM 769 N N . ASN A 1 100 ? 8.83349 10.54936 16.26685 1.000 69.01178 100 ASN B N 1
ATOM 770 C CA . ASN A 1 100 ? 8.50765 9.12499 16.21426 1.000 77.54109 100 ASN B CA 1
ATOM 771 C C . ASN A 1 100 ? 9.36212 8.31703 17.18001 1.000 71.71031 100 ASN B C 1
ATOM 772 O O . ASN A 1 100 ? 10.24563 7.55927 16.76673 1.000 71.23115 100 ASN B O 1
ATOM 777 N N . GLY A 1 101 ? 9.12333 8.50122 18.46907 1.000 66.05198 101 GLY B N 1
ATOM 778 C CA . GLY A 1 101 ? 9.83745 7.74619 19.46855 1.000 56.52588 101 GLY B CA 1
ATOM 779 C C . GLY A 1 101 ? 8.91550 7.35910 20.59710 1.000 53.46248 101 GLY B C 1
ATOM 780 O O . GLY A 1 101 ? 9.36132 7.20037 21.73663 1.000 48.99916 101 GLY B O 1
ATOM 781 N N . LYS A 1 102 ? 7.62110 7.21413 20.29344 1.000 58.86425 102 LYS B N 1
ATOM 782 C CA . LYS A 1 102 ? 6.67405 6.83531 21.33330 1.000 64.62218 102 LYS B CA 1
ATOM 783 C C . LYS A 1 102 ? 6.92861 5.42062 21.83629 1.000 62.12839 102 LYS B C 1
ATOM 784 O O . LYS A 1 102 ? 6.57702 5.09590 22.97340 1.000 63.12227 102 LYS B O 1
ATOM 790 N N . GLN A 1 103 ? 7.52928 4.56656 21.01473 1.000 62.58636 103 GLN B N 1
ATOM 791 C CA . GLN A 1 103 ? 7.84134 3.22707 21.49044 1.000 66.34842 103 GLN B CA 1
ATOM 792 C C . GLN A 1 103 ? 8.81146 3.27669 22.66458 1.000 60.54789 103 GLN B C 1
ATOM 793 O O . GLN A 1 103 ? 8.70100 2.47276 23.59343 1.000 62.88711 103 GLN B O 1
ATOM 799 N N . LEU A 1 104 ? 9.71683 4.25583 22.68210 1.000 58.16319 104 LEU B N 1
ATOM 800 C CA . LEU A 1 104 ? 10.69073 4.35268 23.75914 1.000 49.69585 104 LEU B CA 1
ATOM 801 C C . LEU A 1 104 ? 10.10601 4.87494 25.06602 1.000 43.88542 104 LEU B C 1
ATOM 802 O O . LEU A 1 104 ? 10.75015 4.72234 26.10809 1.000 44.92366 104 LEU B O 1
ATOM 807 N N . LEU A 1 105 ? 8.90965 5.44703 25.04954 1.000 44.83091 105 LEU B N 1
ATOM 808 C CA . LEU A 1 105 ? 8.27207 5.96888 26.25419 1.000 52.58754 105 LEU B CA 1
ATOM 809 C C . LEU A 1 105 ? 7.47880 4.91649 27.04514 1.000 55.46448 105 LEU B C 1
ATOM 810 O O . LEU A 1 105 ? 6.90496 5.25696 28.08455 1.000 55.28589 105 LEU B O 1
ATOM 815 N N . ASN A 1 106 ? 7.41108 3.66623 26.58518 1.000 52.57603 106 ASN B N 1
ATOM 816 C CA . ASN A 1 106 ? 6.65939 2.64339 27.31103 1.000 55.51149 106 ASN B CA 1
ATOM 817 C C . ASN A 1 106 ? 7.26704 2.39160 28.68974 1.000 52.22471 106 ASN B C 1
ATOM 818 O O . ASN A 1 106 ? 8.48043 2.46148 28.87588 1.000 46.06661 106 ASN B O 1
ATOM 823 N N . THR A 1 107 ? 6.41184 2.08704 29.66953 1.000 54.58381 107 THR B N 1
ATOM 824 C CA . THR A 1 107 ? 6.91784 1.84961 31.02201 1.000 59.72069 107 THR B CA 1
ATOM 825 C C . THR A 1 107 ? 7.44017 0.43010 31.22289 1.000 64.16066 107 THR B C 1
ATOM 826 O O . THR A 1 107 ? 7.93957 0.11944 32.30892 1.000 65.46671 107 THR B O 1
ATOM 830 N N . ALA A 1 108 ? 7.33532 -0.43367 30.21445 1.000 66.62003 108 ALA B N 1
ATOM 831 C CA . ALA A 1 108 ? 7.75522 -1.82267 30.32412 1.000 66.64809 108 ALA B CA 1
ATOM 832 C C . ALA A 1 108 ? 8.51913 -2.21277 29.06805 1.000 64.47429 108 ALA B C 1
ATOM 833 O O . ALA A 1 108 ? 8.32922 -1.62467 28.00026 1.000 63.23420 108 ALA B O 1
ATOM 835 N N . ASN A 1 109 ? 9.42057 -3.18217 29.22063 1.000 64.51010 109 ASN B N 1
ATOM 836 C CA . ASN A 1 109 ? 10.11246 -3.81101 28.09377 1.000 69.57143 109 ASN B CA 1
ATOM 837 C C . ASN A 1 109 ? 10.95635 -2.82011 27.28545 1.000 76.35063 109 ASN B C 1
ATOM 838 O O . ASN A 1 109 ? 11.22372 -3.04217 26.10074 1.000 77.29024 109 ASN B O 1
ATOM 843 N N . VAL A 1 110 ? 11.38546 -1.72142 27.90264 1.000 73.25495 110 VAL B N 1
ATOM 844 C CA . VAL A 1 110 ? 12.31539 -0.78157 27.28366 1.000 64.81766 110 VAL B CA 1
ATOM 845 C C . VAL A 1 110 ? 13.57987 -0.76317 28.13055 1.000 65.61608 110 VAL B C 1
ATOM 846 O O . VAL A 1 110 ? 13.52141 -0.49331 29.33814 1.000 68.08548 110 VAL B O 1
ATOM 850 N N . ASP A 1 111 ? 14.71260 -1.08465 27.50252 1.000 61.06684 111 ASP B N 1
ATOM 851 C CA . ASP A 1 111 ? 16.01828 -0.99867 28.14377 1.000 59.72010 111 ASP B CA 1
ATOM 852 C C . ASP A 1 111 ? 16.51412 0.44413 28.14543 1.000 57.66943 111 ASP B C 1
ATOM 853 O O . ASP A 1 111 ? 16.50096 1.11673 27.10817 1.000 50.52525 111 ASP B O 1
ATOM 858 N N . ALA A 1 112 ? 16.97550 0.90444 29.31152 1.000 56.02749 112 ALA B N 1
ATOM 859 C CA . ALA A 1 112 ? 17.28840 2.31664 29.48663 1.000 52.42835 112 ALA B CA 1
ATOM 860 C C . ALA A 1 112 ? 18.43494 2.75484 28.58462 1.000 53.19453 112 ALA B C 1
ATOM 861 O O . ALA A 1 112 ? 18.38631 3.84730 28.00608 1.000 50.69056 112 ALA B O 1
ATOM 863 N N . LYS A 1 113 ? 19.47021 1.91828 28.44492 1.000 62.33065 113 LYS B N 1
ATOM 864 C CA . LYS A 1 113 ? 20.60042 2.27743 27.58953 1.000 69.47408 113 LYS B CA 1
ATOM 865 C C . LYS A 1 113 ? 20.14177 2.49769 26.15769 1.000 64.40628 113 LYS B C 1
ATOM 866 O O . LYS A 1 113 ? 20.51369 3.48897 25.51847 1.000 67.98418 113 LYS B O 1
ATOM 872 N N . THR A 1 114 ? 19.30724 1.59199 25.64576 1.000 57.45796 114 THR B N 1
ATOM 873 C CA . THR A 1 114 ? 18.71098 1.80837 24.33343 1.000 52.53106 114 THR B CA 1
ATOM 874 C C . THR A 1 114 ? 17.89373 3.09364 24.30782 1.000 43.29120 114 THR B C 1
ATOM 875 O O . THR A 1 114 ? 18.01484 3.89665 23.37832 1.000 55.00412 114 THR B O 1
ATOM 879 N N . LYS A 1 115 ? 17.06884 3.31459 25.33091 1.000 40.97866 115 LYS B N 1
ATOM 880 C CA . LYS A 1 115 ? 16.28183 4.53670 25.37613 1.000 44.07335 115 LYS B CA 1
ATOM 881 C C . LYS A 1 115 ? 17.18669 5.76229 25.27032 1.000 45.20850 115 LYS B C 1
ATOM 882 O O . LYS A 1 115 ? 17.02077 6.60121 24.37738 1.000 40.40318 115 LYS B O 1
ATOM 888 N N . TYR A 1 116 ? 18.20072 5.84098 26.12161 1.000 41.17037 116 TYR B N 1
ATOM 889 C CA . TYR A 1 116 ? 18.93636 7.08719 26.26331 1.000 43.50580 116 TYR B CA 1
ATOM 890 C C . TYR A 1 116 ? 20.14753 7.20706 25.34382 1.000 52.73920 116 TYR B C 1
ATOM 891 O O . TYR A 1 116 ? 20.80476 8.25495 25.36223 1.000 54.85532 116 TYR B O 1
ATOM 900 N N . THR A 1 117 ? 20.44567 6.19898 24.52295 1.000 48.37196 117 THR B N 1
ATOM 901 C CA . THR A 1 117 ? 21.41223 6.36833 23.44842 1.000 48.74937 117 THR B CA 1
ATOM 902 C C . THR A 1 117 ? 20.76986 6.31989 22.06478 1.000 50.66947 117 THR B C 1
ATOM 903 O O . THR A 1 117 ? 21.48848 6.38081 21.06261 1.000 48.86190 117 THR B O 1
ATOM 907 N N . SER A 1 118 ? 19.44524 6.22918 21.98151 1.000 42.33442 118 SER B N 1
ATOM 908 C CA . SER A 1 118 ? 18.77047 6.23235 20.69317 1.000 43.41620 118 SER B CA 1
ATOM 909 C C . SER A 1 118 ? 18.97597 7.56257 19.96448 1.000 46.57487 118 SER B C 1
ATOM 910 O O . SER A 1 118 ? 19.37958 8.55671 20.56957 1.000 45.85040 118 SER B O 1
ATOM 913 N N . PRO A 1 119 ? 18.67879 7.60414 18.66173 1.000 51.24445 119 PRO B N 1
ATOM 914 C CA . PRO A 1 119 ? 18.71855 8.89527 17.94594 1.000 45.65569 119 PRO B CA 1
ATOM 915 C C . PRO A 1 119 ? 17.78716 9.95118 18.51845 1.000 49.31812 119 PRO B C 1
ATOM 916 O O . PRO A 1 119 ? 18.21872 11.09331 18.72403 1.000 51.52343 119 PRO B O 1
ATOM 920 N N . VAL A 1 120 ? 16.51635 9.61440 18.77492 1.000 42.95733 120 VAL B N 1
ATOM 921 C CA . VAL A 1 120 ? 15.59359 10.61559 19.30016 1.000 40.12550 120 VAL B CA 1
ATOM 922 C C . VAL A 1 120 ? 16.09690 11.15076 20.63694 1.000 45.73988 120 VAL B C 1
ATOM 923 O O . VAL A 1 120 ? 15.99678 12.35521 20.91851 1.000 40.55881 120 VAL B O 1
ATOM 927 N N . ALA A 1 121 ? 16.68784 10.28008 21.46586 1.000 45.11677 121 ALA B N 1
ATOM 928 C CA . ALA A 1 121 ? 17.19608 10.74500 22.75438 1.000 40.22044 121 ALA B CA 1
ATOM 929 C C . ALA A 1 121 ? 18.40027 11.65734 22.58148 1.000 42.07968 121 ALA B C 1
ATOM 930 O O . ALA A 1 121 ? 18.57028 12.61600 23.33731 1.000 44.29669 121 ALA B O 1
ATOM 932 N N . LYS A 1 122 ? 19.25196 11.36406 21.60310 1.000 40.41187 122 LYS B N 1
ATOM 933 C CA . LYS A 1 122 ? 20.44906 12.16748 21.41676 1.000 47.17210 122 LYS B CA 1
ATOM 934 C C . LYS A 1 122 ? 20.10667 13.52404 20.81142 1.000 39.98608 122 LYS B C 1
ATOM 935 O O . LYS A 1 122 ? 20.68996 14.53777 21.20622 1.000 42.28300 122 LYS B O 1
ATOM 941 N N . LYS A 1 123 ? 19.14813 13.55971 19.87210 1.000 34.78214 123 LYS B N 1
ATOM 942 C CA . LYS A 1 123 ? 18.63924 14.82929 19.35840 1.000 40.47555 123 LYS B CA 1
ATOM 943 C C . LYS A 1 123 ? 17.96328 15.65872 20.44984 1.000 38.67287 123 LYS B C 1
ATOM 944 O O . LYS A 1 123 ? 18.05731 16.89454 20.43604 1.000 40.60972 123 LYS B O 1
ATOM 950 N N . TYR A 1 124 ? 17.27173 15.00611 21.39803 1.000 31.58120 124 TYR B N 1
ATOM 951 C CA . TYR A 1 124 ? 16.60859 15.75267 22.46384 1.000 31.05744 124 TYR B CA 1
ATOM 952 C C . TYR A 1 124 ? 17.61877 16.42489 23.37434 1.000 37.84953 124 TYR B C 1
ATOM 953 O O . TYR A 1 124 ? 17.44855 17.59152 23.73882 1.000 33.04262 124 TYR B O 1
ATOM 962 N N . LYS A 1 125 ? 18.66049 15.69226 23.78702 1.000 39.26417 125 LYS B N 1
ATOM 963 C CA . LYS A 1 125 ? 19.68153 16.30092 24.63379 1.000 37.86191 125 LYS B CA 1
ATOM 964 C C . LYS A 1 125 ? 20.31684 17.50930 23.94454 1.000 33.19738 125 LYS B C 1
ATOM 965 O O . LYS A 1 125 ? 20.54844 18.53722 24.58181 1.000 33.50776 125 LYS B O 1
ATOM 971 N N . ILE A 1 126 ? 20.60076 17.40366 22.64495 1.000 35.28694 126 ILE B N 1
ATOM 972 C CA . ILE A 1 126 ? 21.10739 18.55212 21.89440 1.000 40.66698 126 ILE B CA 1
ATOM 973 C C . ILE A 1 126 ? 20.08962 19.68433 21.89186 1.000 34.63613 126 ILE B C 1
ATOM 974 O O . ILE A 1 126 ? 20.42904 20.84633 22.13339 1.000 35.29601 126 ILE B O 1
ATOM 979 N N . HIS A 1 127 ? 18.82349 19.35763 21.64064 1.000 35.93078 127 HIS B N 1
ATOM 980 C CA . HIS A 1 127 ? 17.75844 20.35471 21.68719 1.000 36.80356 127 HIS B CA 1
ATOM 981 C C . HIS A 1 127 ? 17.71300 21.05077 23.04439 1.000 36.27027 127 HIS B C 1
ATOM 982 O O . HIS A 1 127 ? 17.62102 22.27839 23.11678 1.000 33.59077 127 HIS B O 1
ATOM 989 N N . LEU A 1 128 ? 17.81026 20.28343 24.12921 1.000 29.70039 128 LEU B N 1
ATOM 990 C CA . LEU A 1 128 ? 17.72822 20.87015 25.45895 1.000 33.96842 128 LEU B CA 1
ATOM 991 C C . LEU A 1 128 ? 19.00158 21.64763 25.77937 1.000 33.55321 128 LEU B C 1
ATOM 992 O O . LEU A 1 128 ? 18.93536 22.73869 26.34993 1.000 32.73986 128 LEU B O 1
ATOM 997 N N . ASP A 1 129 ? 20.16243 21.12502 25.35618 1.000 32.07385 129 ASP B N 1
ATOM 998 C CA . ASP A 1 129 ? 21.43782 21.81990 25.54406 1.000 29.43802 129 ASP B CA 1
ATOM 999 C C . ASP A 1 129 ? 21.42837 23.21873 24.93389 1.000 25.37411 129 ASP B C 1
ATOM 1000 O O . ASP A 1 129 ? 21.96684 24.15838 25.52366 1.000 34.05672 129 ASP B O 1
ATOM 1005 N N . LYS A 1 130 ? 20.86803 23.36304 23.72914 1.000 28.09996 130 LYS B N 1
ATOM 1006 C CA . LYS A 1 130 ? 20.74903 24.68147 23.12226 1.000 38.96484 130 LYS B CA 1
ATOM 1007 C C . LYS A 1 130 ? 19.87882 25.59231 23.96396 1.000 35.48876 130 LYS B C 1
ATOM 1008 O O . LYS A 1 130 ? 20.19091 26.78300 24.14431 1.000 32.41237 130 LYS B O 1
ATOM 1014 N N . LYS A 1 131 ? 18.77051 25.06194 24.47423 1.000 27.27168 131 LYS B N 1
ATOM 1015 C CA . LYS A 1 131 ? 17.91234 25.91688 25.28382 1.000 30.79710 131 LYS B CA 1
ATOM 1016 C C . LYS A 1 131 ? 18.62052 26.33185 26.55537 1.000 27.61315 131 LYS B C 1
ATOM 1017 O O . LYS A 1 131 ? 18.41345 27.44099 27.03968 1.000 31.04066 131 LYS B O 1
ATOM 1023 N N . VAL A 1 132 ? 19.47927 25.45727 27.08412 1.000 30.46541 132 VAL B N 1
ATOM 1024 C CA . VAL A 1 132 ? 20.19484 25.73244 28.32118 1.000 31.07811 132 VAL B CA 1
ATOM 1025 C C . VAL A 1 132 ? 21.30288 26.74475 28.06623 1.000 33.05343 132 VAL B C 1
ATOM 1026 O O . VAL A 1 132 ? 21.56957 27.61961 28.88950 1.000 27.33952 132 VAL B O 1
ATOM 1030 N N . GLN A 1 133 ? 21.95721 26.63565 26.92132 1.000 32.24915 133 GLN B N 1
ATOM 1031 C CA . GLN A 1 133 ? 22.99721 27.58659 26.56662 1.000 29.78629 133 GLN B CA 1
ATOM 1032 C C . GLN A 1 133 ? 22.41184 28.97530 26.35804 1.000 33.34043 133 GLN B C 1
ATOM 1033 O O . GLN A 1 133 ? 22.99085 29.97944 26.80251 1.000 31.45881 133 GLN B O 1
ATOM 1039 N N . LYS A 1 134 ? 21.26085 29.05203 25.68626 1.000 39.71454 134 LYS B N 1
ATOM 1040 C CA . LYS A 1 134 ? 20.59241 30.33897 25.53385 1.000 39.76971 134 LYS B CA 1
ATOM 1041 C C . LYS A 1 134 ? 20.22515 30.92491 26.88813 1.000 38.88301 134 LYS B C 1
ATOM 1042 O O . LYS A 1 134 ? 20.33280 32.13569 27.09740 1.000 41.48523 134 LYS B O 1
ATOM 1048 N N . ASP A 1 135 ? 19.79860 30.07747 27.82632 1.000 33.99978 135 ASP B N 1
ATOM 1049 C CA . ASP A 1 135 ? 19.40429 30.58469 29.13357 1.000 33.08871 135 ASP B CA 1
ATOM 1050 C C . ASP A 1 135 ? 20.62182 31.05218 29.93076 1.000 35.33996 135 ASP B C 1
ATOM 1051 O O . ASP A 1 135 ? 20.54377 32.03426 30.67804 1.000 35.18756 135 ASP B O 1
ATOM 1056 N N . MET A 1 136 ? 21.76440 30.37788 29.75940 1.000 29.21823 136 MET B N 1
ATOM 1057 C CA . MET A 1 136 ? 22.99756 30.81571 30.40488 1.000 36.78683 136 MET B CA 1
ATOM 1058 C C . MET A 1 136 ? 23.47044 32.15381 29.85591 1.000 47.52232 136 MET B C 1
ATOM 1059 O O . MET A 1 136 ? 24.15561 32.91331 30.55422 1.000 48.03000 136 MET B O 1
ATOM 1064 N N . GLU A 1 137 ? 23.16701 32.44128 28.59593 1.000 44.96256 137 GLU B N 1
ATOM 1065 C CA . GLU A 1 137 ? 23.62937 33.70285 28.04609 1.000 49.41053 137 GLU B CA 1
ATOM 1066 C C . GLU A 1 137 ? 22.72734 34.85006 28.47603 1.000 47.34965 137 GLU B C 1
ATOM 1067 O O . GLU A 1 137 ? 23.22556 35.90101 28.87913 1.000 53.43199 137 GLU B O 1
ATOM 1073 N N . LEU A 1 138 ? 21.40524 34.64006 28.44509 1.000 45.64893 138 LEU B N 1
ATOM 1074 C CA . LEU A 1 138 ? 20.46822 35.65457 28.90444 1.000 46.76753 138 LEU B CA 1
ATOM 1075 C C . LEU A 1 138 ? 20.53108 35.83832 30.41213 1.000 47.15074 138 LEU B C 1
ATOM 1076 O O . LEU A 1 138 ? 20.35562 36.95321 30.89566 1.000 49.58085 138 LEU B O 1
ATOM 1081 N N . TYR A 1 139 ? 20.75304 34.76227 31.16975 1.000 45.42163 139 TYR B N 1
ATOM 1082 C CA . TYR A 1 139 ? 20.65989 34.78177 32.63172 1.000 42.28987 139 TYR B CA 1
ATOM 1083 C C . TYR A 1 139 ? 21.89401 34.12619 33.24174 1.000 42.10768 139 TYR B C 1
ATOM 1084 O O . TYR A 1 139 ? 21.81324 33.04097 33.82896 1.000 38.19991 139 TYR B O 1
ATOM 1093 N N . PRO A 1 140 ? 23.04953 34.79238 33.17156 1.000 42.57077 140 PRO B N 1
ATOM 1094 C CA . PRO A 1 140 ? 24.31773 34.07757 33.43166 1.000 44.63594 140 PRO B CA 1
ATOM 1095 C C . PRO A 1 140 ? 24.51710 33.62054 34.87129 1.000 47.15366 140 PRO B C 1
ATOM 1096 O O . PRO A 1 140 ? 25.22684 32.63705 35.10030 1.000 49.25536 140 PRO B O 1
ATOM 1100 N N . SER A 1 141 ? 23.92427 34.28039 35.86007 1.000 46.43279 141 SER B N 1
ATOM 1101 C CA . SER A 1 141 ? 24.25451 33.96019 37.24073 1.000 46.25880 141 SER B CA 1
ATOM 1102 C C . SER A 1 141 ? 23.03534 33.65226 38.08405 1.000 44.51035 141 SER B C 1
ATOM 1103 O O . SER A 1 141 ? 23.17130 33.47765 39.29436 1.000 48.92379 141 SER B O 1
ATOM 1106 N N . GLU A 1 142 ? 21.85438 33.56860 37.48621 1.000 42.66428 142 GLU B N 1
ATOM 1107 C CA . GLU A 1 142 ? 20.64448 33.43018 38.27855 1.000 51.88496 142 GLU B CA 1
ATOM 1108 C C . GLU A 1 142 ? 19.61862 32.61943 37.50333 1.000 50.71399 142 GLU B C 1
ATOM 1109 O O . GLU A 1 142 ? 19.64019 32.55434 36.27188 1.000 45.53024 142 GLU B O 1
ATOM 1115 N N . LEU A 1 143 ? 18.72691 31.98587 38.24231 1.000 49.10728 143 LEU B N 1
ATOM 1116 C CA . LEU A 1 143 ? 17.69461 31.15460 37.64559 1.000 46.03718 143 LEU B CA 1
ATOM 1117 C C . LEU A 1 143 ? 16.38128 31.92375 37.68602 1.000 50.91444 143 LEU B C 1
ATOM 1118 O O . LEU A 1 143 ? 15.77980 32.08952 38.75267 1.000 53.43693 143 LEU B O 1
ATOM 1123 N N . VAL A 1 144 ? 15.94063 32.40007 36.52971 1.000 51.58722 144 VAL B N 1
ATOM 1124 C CA . VAL A 1 144 ? 14.76377 33.25613 36.43869 1.000 56.72701 144 VAL B CA 1
ATOM 1125 C C . VAL A 1 144 ? 13.61303 32.42589 35.89144 1.000 54.49264 144 VAL B C 1
ATOM 1126 O O . VAL A 1 144 ? 13.70532 31.89200 34.78001 1.000 50.63555 144 VAL B O 1
ATOM 1130 N N . LEU A 1 145 ? 12.53047 32.31571 36.66571 1.000 54.91450 145 LEU B N 1
ATOM 1131 C CA . LEU A 1 145 ? 11.31840 31.61984 36.21983 1.000 61.35569 145 LEU B CA 1
ATOM 1132 C C . LEU A 1 145 ? 10.41123 32.61020 35.49611 1.000 68.44359 145 LEU B C 1
ATOM 1133 O O . LEU A 1 145 ? 9.61548 33.32328 36.11187 1.000 72.33612 145 LEU B O 1
ATOM 1138 N N . ASN A 1 146 ? 10.52866 32.64106 34.16802 1.000 72.34228 146 ASN B N 1
ATOM 1139 C CA . ASN A 1 146 ? 9.69799 33.48233 33.29355 1.000 87.11937 146 ASN B CA 1
ATOM 1140 C C . ASN A 1 146 ? 9.81009 34.96961 33.61071 1.000 91.97357 146 ASN B C 1
ATOM 1141 O O . ASN A 1 146 ? 9.02555 35.77449 33.10445 1.000 95.59054 146 ASN B O 1
ATOM 1146 N N . GLU B 1 7 ? 24.30348 12.72441 15.30805 1.000 83.04908 7 GLU A N 1
ATOM 1147 C CA . GLU B 1 7 ? 23.69407 12.78054 13.98491 1.000 88.99357 7 GLU A CA 1
ATOM 1148 C C . GLU B 1 7 ? 23.92117 14.15284 13.33900 1.000 94.24744 7 GLU A C 1
ATOM 1149 O O . GLU B 1 7 ? 23.78324 14.30364 12.12536 1.000 96.75541 7 GLU A O 1
ATOM 1155 N N . THR B 1 8 ? 24.28650 15.15027 14.14422 1.000 92.24286 8 THR A N 1
ATOM 1156 C CA . THR B 1 8 ? 24.67822 16.46074 13.63674 1.000 87.16643 8 THR A CA 1
ATOM 1157 C C . THR B 1 8 ? 26.12821 16.73090 14.02325 1.000 77.29129 8 THR A C 1
ATOM 1158 O O . THR B 1 8 ? 26.52722 16.49652 15.16900 1.000 73.22434 8 THR A O 1
ATOM 1162 N N . PHE B 1 9 ? 26.91445 17.22338 13.07033 1.000 69.46459 9 PHE A N 1
ATOM 1163 C CA . PHE B 1 9 ? 28.36267 17.14082 13.17200 1.000 60.19963 9 PHE A CA 1
ATOM 1164 C C . PHE B 1 9 ? 29.02349 18.51010 13.18947 1.000 56.90970 9 PHE A C 1
ATOM 1165 O O . PHE B 1 9 ? 28.53895 19.47228 12.58457 1.000 57.70481 9 PHE A O 1
ATOM 1173 N N . ALA B 1 10 ? 30.14980 18.57811 13.89147 1.000 43.68717 10 ALA A N 1
ATOM 1174 C CA . ALA B 1 10 ? 30.97267 19.76835 13.82565 1.000 44.27033 10 ALA A CA 1
ATOM 1175 C C . ALA B 1 10 ? 31.54541 19.92974 12.42459 1.000 45.82161 10 ALA A C 1
ATOM 1176 O O . ALA B 1 10 ? 31.73121 18.96283 11.68410 1.000 49.22720 10 ALA A O 1
ATOM 1178 N N . THR B 1 11 ? 31.83850 21.16948 12.06803 1.000 42.71156 11 THR A N 1
ATOM 1179 C CA . THR B 1 11 ? 32.35723 21.44367 10.74372 1.000 47.86127 11 THR A CA 1
ATOM 1180 C C . THR B 1 11 ? 33.80668 20.97725 10.62843 1.000 45.02426 11 THR A C 1
ATOM 1181 O O . THR B 1 11 ? 34.49513 20.74157 11.62370 1.000 48.11371 11 THR A O 1
ATOM 1185 N N . GLU B 1 12 ? 34.27340 20.85696 9.38481 1.000 46.00313 12 GLU A N 1
ATOM 1186 C CA . GLU B 1 12 ? 35.64001 20.39322 9.16065 1.000 52.68151 12 GLU A CA 1
ATOM 1187 C C . GLU B 1 12 ? 36.64290 21.30480 9.84846 1.000 44.06368 12 GLU A C 1
ATOM 1188 O O . GLU B 1 12 ? 37.56670 20.82914 10.52189 1.000 41.09230 12 GLU A O 1
ATOM 1194 N N . GLN B 1 13 ? 36.45291 22.62084 9.70632 1.000 41.60126 13 GLN A N 1
ATOM 1195 C CA . GLN B 1 13 ? 37.33781 23.60351 10.32730 1.000 44.26878 13 GLN A CA 1
ATOM 1196 C C . GLN B 1 13 ? 37.42958 23.40410 11.83608 1.000 40.05730 13 GLN A C 1
ATOM 1197 O O . GLN B 1 13 ? 38.53136 23.35862 12.40081 1.000 38.97128 13 GLN A O 1
ATOM 1203 N N . THR B 1 14 ? 36.28480 23.29175 12.51415 1.000 40.27887 14 THR A N 1
ATOM 1204 C CA . THR B 1 14 ? 36.31863 23.05395 13.95976 1.000 43.94823 14 THR A CA 1
ATOM 1205 C C . THR B 1 14 ? 37.07097 21.76646 14.30516 1.000 34.38535 14 THR A C 1
ATOM 1206 O O . THR B 1 14 ? 37.86854 21.73801 15.24664 1.000 42.06579 14 THR A O 1
ATOM 1210 N N . THR B 1 15 ? 36.82816 20.68846 13.56373 1.000 36.02980 15 THR A N 1
ATOM 1211 C CA . THR B 1 15 ? 37.55571 19.44819 13.81427 1.000 35.69799 15 THR A CA 1
ATOM 1212 C C . THR B 1 15 ? 39.05346 19.66630 13.64470 1.000 37.32832 15 THR A C 1
ATOM 1213 O O . THR B 1 15 ? 39.85424 19.27832 14.50061 1.000 41.84890 15 THR A O 1
ATOM 1217 N N . GLN B 1 16 ? 39.44200 20.31895 12.55013 1.000 39.69538 16 GLN A N 1
ATOM 1218 C CA . GLN B 1 16 ? 40.85063 20.59703 12.29782 1.000 41.41414 16 GLN A CA 1
ATOM 1219 C C . GLN B 1 16 ? 41.47627 21.43405 13.40894 1.000 42.00576 16 GLN A C 1
ATOM 1220 O O . GLN B 1 16 ? 42.61273 21.16795 13.81352 1.000 41.35779 16 GLN A O 1
ATOM 1226 N N . GLN B 1 17 ? 40.74785 22.42288 13.94287 1.000 35.36215 17 GLN A N 1
ATOM 1227 C CA . GLN B 1 17 ? 41.33305 23.24505 14.99611 1.000 38.17718 17 GLN A CA 1
ATOM 1228 C C . GLN B 1 17 ? 41.62551 22.41163 16.23748 1.000 33.50303 17 GLN A C 1
ATOM 1229 O O . GLN B 1 17 ? 42.65172 22.60433 16.90314 1.000 35.40597 17 GLN A O 1
ATOM 1235 N N . VAL B 1 18 ? 40.73151 21.48307 16.56710 1.000 38.47966 18 VAL A N 1
ATOM 1236 C CA . VAL B 1 18 ? 40.92013 20.66244 17.76130 1.000 35.73027 18 VAL A CA 1
ATOM 1237 C C . VAL B 1 18 ? 42.20789 19.85333 17.65407 1.000 30.32685 18 VAL A C 1
ATOM 1238 O O . VAL B 1 18 ? 43.05714 19.88071 18.54908 1.000 37.26084 18 VAL A O 1
ATOM 1242 N N . PHE B 1 19 ? 42.39195 19.16302 16.53594 1.000 30.60042 19 PHE A N 1
ATOM 1243 C CA . PHE B 1 19 ? 43.57365 18.32331 16.38475 1.000 38.10188 19 PHE A CA 1
ATOM 1244 C C . PHE B 1 19 ? 44.82493 19.14466 16.10719 1.000 37.59088 19 PHE A C 1
ATOM 1245 O O . PHE B 1 19 ? 45.92045 18.72552 16.47573 1.000 36.97244 19 PHE A O 1
ATOM 1253 N N . GLN B 1 20 ? 44.68032 20.32855 15.52321 1.000 41.55565 20 GLN A N 1
ATOM 1254 C CA . GLN B 1 20 ? 45.82872 21.21540 15.36647 1.000 42.16944 20 GLN A CA 1
ATOM 1255 C C . GLN B 1 20 ? 46.38767 21.65220 16.71747 1.000 39.99540 20 GLN A C 1
ATOM 1256 O O . GLN B 1 20 ? 47.60537 21.73361 16.89923 1.000 45.30660 20 GLN A O 1
ATOM 1262 N N . LYS B 1 21 ? 45.51431 21.92687 17.67875 1.000 39.14700 21 LYS A N 1
ATOM 1263 C CA . LYS B 1 21 ? 45.97497 22.34702 18.99627 1.000 46.89211 21 LYS A CA 1
ATOM 1264 C C . LYS B 1 21 ? 46.59610 21.18411 19.76680 1.000 42.55057 21 LYS A C 1
ATOM 1265 O O . LYS B 1 21 ? 47.54700 21.38433 20.53468 1.000 40.66784 21 LYS A O 1
ATOM 1271 N N . LEU B 1 22 ? 46.06842 19.96695 19.59178 1.000 32.75721 22 LEU A N 1
ATOM 1272 C CA . LEU B 1 22 ? 46.69862 18.81192 20.22174 1.000 34.63718 22 LEU A CA 1
ATOM 1273 C C . LEU B 1 22 ? 48.11676 18.62003 19.70710 1.000 47.37766 22 LEU A C 1
ATOM 1274 O O . LEU B 1 22 ? 49.01121 18.23806 20.46835 1.000 49.48437 22 LEU A O 1
ATOM 1279 N N . GLY B 1 23 ? 48.34794 18.91488 18.42486 1.000 42.54300 23 GLY A N 1
ATOM 1280 C CA . GLY B 1 23 ? 49.65192 18.74410 17.81088 1.000 42.65611 23 GLY A CA 1
ATOM 1281 C C . GLY B 1 23 ? 50.70927 19.70857 18.30566 1.000 50.49406 23 GLY A C 1
ATOM 1282 O O . GLY B 1 23 ? 51.89374 19.50735 18.01170 1.000 54.00921 23 GLY A O 1
ATOM 1283 N N . SER B 1 24 ? 50.31513 20.74372 19.05207 1.000 40.86778 24 SER A N 1
ATOM 1284 C CA . SER B 1 24 ? 51.29756 21.64502 19.63270 1.000 46.39560 24 SER A CA 1
ATOM 1285 C C . SER B 1 24 ? 52.10075 20.99093 20.75078 1.000 58.53807 24 SER A C 1
ATOM 1286 O O . SER B 1 24 ? 53.14166 21.52598 21.14663 1.000 66.12669 24 SER A O 1
ATOM 1289 N N . ASN B 1 25 ? 51.63922 19.86231 21.27013 1.000 45.85551 25 ASN A N 1
ATOM 1290 C CA . ASN B 1 25 ? 52.35447 19.10822 22.28054 1.000 48.26424 25 ASN A CA 1
ATOM 1291 C C . ASN B 1 25 ? 53.00641 17.91517 21.59339 1.000 49.64526 25 ASN A C 1
ATOM 1292 O O . ASN B 1 25 ? 52.33380 17.15621 20.88669 1.000 43.90799 25 ASN A O 1
ATOM 1297 N N . MET B 1 26 ? 54.31779 17.76464 21.78728 1.000 36.34678 26 MET A N 1
ATOM 1298 C CA . MET B 1 26 ? 55.04781 16.70074 21.10558 1.000 36.28199 26 MET A CA 1
ATOM 1299 C C . MET B 1 26 ? 54.46125 15.31054 21.38342 1.000 35.03946 26 MET A C 1
ATOM 1300 O O . MET B 1 26 ? 54.49432 14.44870 20.49845 1.000 35.39075 26 MET A O 1
ATOM 1305 N N . GLU B 1 27 ? 53.90259 15.07462 22.58380 1.000 36.50359 27 GLU A N 1
ATOM 1306 C CA . GLU B 1 27 ? 53.30366 13.76966 22.88962 1.000 35.74401 27 GLU A CA 1
ATOM 1307 C C . GLU B 1 27 ? 52.22795 13.38390 21.88881 1.000 39.98344 27 GLU A C 1
ATOM 1308 O O . GLU B 1 27 ? 51.98274 12.19275 21.66906 1.000 37.96263 27 GLU A O 1
ATOM 1314 N N . ASN B 1 28 ? 51.58274 14.36816 21.27571 1.000 32.67167 28 ASN A N 1
ATOM 1315 C CA . ASN B 1 28 ? 50.50843 14.12583 20.33201 1.000 28.97480 28 ASN A CA 1
ATOM 1316 C C . ASN B 1 28 ? 50.99194 14.00401 18.90361 1.000 35.85166 28 ASN A C 1
ATOM 1317 O O . ASN B 1 28 ? 50.19028 13.67252 18.02368 1.000 30.32233 28 ASN A O 1
ATOM 1322 N N . ARG B 1 29 ? 52.27427 14.24887 18.64774 1.000 29.86014 29 ARG A N 1
ATOM 1323 C CA . ARG B 1 29 ? 52.81058 13.97213 17.32090 1.000 33.55342 29 ARG A CA 1
ATOM 1324 C C . ARG B 1 29 ? 53.34591 12.54534 17.16955 1.000 32.67052 29 ARG A C 1
ATOM 1325 O O . ARG B 1 29 ? 53.94727 12.22824 16.13780 1.000 39.11621 29 ARG A O 1
ATOM 1333 N N . VAL B 1 30 ? 53.13369 11.67448 18.15615 1.000 33.04849 30 VAL A N 1
ATOM 1334 C CA . VAL B 1 30 ? 53.57881 10.28719 18.06397 1.000 40.35222 30 VAL A CA 1
ATOM 1335 C C . VAL B 1 30 ? 52.45871 9.38013 18.54688 1.000 34.71435 30 VAL A C 1
ATOM 1336 O O . VAL B 1 30 ? 51.64602 9.76400 19.39626 1.000 31.76133 30 VAL A O 1
ATOM 1340 N N . CYS B 1 31 ? 52.40030 8.17435 17.97588 1.000 32.00406 31 CYS A N 1
ATOM 1341 C CA . CYS B 1 31 ? 51.34484 7.23944 18.34271 1.000 24.68581 31 CYS A CA 1
ATOM 1342 C C . CYS B 1 31 ? 51.43528 6.90730 19.82387 1.000 25.70971 31 CYS A C 1
ATOM 1343 O O . CYS B 1 31 ? 52.52221 6.70681 20.35570 1.000 27.99426 31 CYS A O 1
ATOM 1346 N N . PHE B 1 32 ? 50.28120 6.85228 20.49814 1.000 22.71042 32 PHE A N 1
ATOM 1347 C CA . PHE B 1 32 ? 50.28333 6.58641 21.94124 1.000 28.58784 32 PHE A CA 1
ATOM 1348 C C . PHE B 1 32 ? 50.72652 5.16064 22.26073 1.000 28.99045 32 PHE A C 1
ATOM 1349 O O . PHE B 1 32 ? 51.20828 4.89476 23.37001 1.000 25.40096 32 PHE A O 1
ATOM 1357 N N . ASP B 1 33 ? 50.55010 4.22604 21.32473 1.000 31.69326 33 ASP A N 1
ATOM 1358 C CA . ASP B 1 33 ? 50.92777 2.83948 21.58652 1.000 37.46573 33 ASP A CA 1
ATOM 1359 C C . ASP B 1 33 ? 52.33041 2.50632 21.09125 1.000 45.86096 33 ASP A C 1
ATOM 1360 O O . ASP B 1 33 ? 53.09463 1.86615 21.81770 1.000 53.51828 33 ASP A O 1
ATOM 1365 N N . CYS B 1 34 ? 52.69629 2.93372 19.87729 1.000 33.73926 34 CYS A N 1
ATOM 1366 C CA . CYS B 1 34 ? 53.91095 2.44033 19.23983 1.000 43.04009 34 CYS A CA 1
ATOM 1367 C C . CYS B 1 34 ? 54.92057 3.51474 18.87082 1.000 39.32722 34 CYS A C 1
ATOM 1368 O O . CYS B 1 34 ? 56.01750 3.17073 18.42790 1.000 36.44744 34 CYS A O 1
ATOM 1371 N N . GLY B 1 35 ? 54.58813 4.79223 18.99859 1.000 37.19996 35 GLY A N 1
ATOM 1372 C CA . GLY B 1 35 ? 55.56389 5.81740 18.68911 1.000 50.73426 35 GLY A CA 1
ATOM 1373 C C . GLY B 1 35 ? 55.82296 6.12620 17.21808 1.000 51.60376 35 GLY A C 1
ATOM 1374 O O . GLY B 1 35 ? 56.66120 6.98490 16.93487 1.000 55.42572 35 GLY A O 1
ATOM 1375 N N . ASN B 1 36 ? 55.14789 5.48119 16.26806 1.000 42.41411 36 ASN A N 1
ATOM 1376 C CA . ASN B 1 36 ? 55.18268 6.00029 14.90431 1.000 43.43741 36 ASN A CA 1
ATOM 1377 C C . ASN B 1 36 ? 54.74858 7.46205 14.89088 1.000 36.82418 36 ASN A C 1
ATOM 1378 O O . ASN B 1 36 ? 53.93273 7.90324 15.71287 1.000 33.19578 36 ASN A O 1
ATOM 1383 N N . LYS B 1 37 ? 55.24784 8.19230 13.89791 1.000 41.30326 37 LYS A N 1
ATOM 1384 C CA . LYS B 1 37 ? 55.07432 9.63150 13.77627 1.000 41.38607 37 LYS A CA 1
ATOM 1385 C C . LYS B 1 37 ? 53.77560 9.99769 13.08380 1.000 43.78878 37 LYS A C 1
ATOM 1386 O O . LYS B 1 37 ? 53.25654 9.25602 12.25267 1.000 45.41699 37 LYS A O 1
ATOM 1392 N N . ASN B 1 38 ? 53.29167 11.19849 13.40058 1.000 44.55705 38 ASN A N 1
ATOM 1393 C CA . ASN B 1 38 ? 52.09456 11.79877 12.81246 1.000 41.56547 38 ASN A CA 1
ATOM 1394 C C . ASN B 1 38 ? 50.88293 10.86692 12.86817 1.000 30.91299 38 ASN A C 1
ATOM 1395 O O . ASN B 1 38 ? 50.34721 10.46966 11.82110 1.000 39.93402 38 ASN A O 1
ATOM 1400 N N . PRO B 1 39 ? 50.43764 10.47974 14.05665 1.000 27.78768 39 PRO A N 1
ATOM 1401 C CA . PRO B 1 39 ? 49.21363 9.67515 14.16277 1.000 35.07636 39 PRO A CA 1
ATOM 1402 C C . PRO B 1 39 ? 47.98221 10.49486 13.78711 1.000 33.94782 39 PRO A C 1
ATOM 1403 O O . PRO B 1 39 ? 47.76256 11.58194 14.31032 1.000 43.57185 39 PRO A O 1
ATOM 1407 N N . THR B 1 40 ? 47.17622 9.96254 12.87102 1.000 39.41609 40 THR A N 1
ATOM 1408 C CA . THR B 1 40 ? 45.93214 10.60204 12.45102 1.000 48.33775 40 THR A CA 1
ATOM 1409 C C . THR B 1 40 ? 44.69298 9.81613 12.86084 1.000 41.74104 40 THR A C 1
ATOM 1410 O O . THR B 1 40 ? 43.57463 10.26500 12.60172 1.000 42.04321 40 THR A O 1
ATOM 1414 N N . TRP B 1 41 ? 44.85532 8.65080 13.46537 1.000 34.36329 41 TRP A N 1
ATOM 1415 C CA . TRP B 1 41 ? 43.72041 7.87868 13.93036 1.000 36.17813 41 TRP A CA 1
ATOM 1416 C C . TRP B 1 41 ? 43.55217 8.09111 15.42386 1.000 32.79550 41 TRP A C 1
ATOM 1417 O O . TRP B 1 41 ? 44.42506 8.63427 16.09935 1.000 38.85763 41 TRP A O 1
ATOM 1428 N N . THR B 1 42 ? 42.39903 7.69957 15.94443 1.000 25.24247 42 THR A N 1
ATOM 1429 C CA . THR B 1 42 ? 42.16524 7.92157 17.36701 1.000 30.05110 42 THR A CA 1
ATOM 1430 C C . THR B 1 42 ? 41.42187 6.74986 17.99678 1.000 26.62427 42 THR A C 1
ATOM 1431 O O . THR B 1 42 ? 40.65369 6.04915 17.33328 1.000 34.16809 42 THR A O 1
ATOM 1435 N N . SER B 1 43 ? 41.62426 6.56725 19.30011 1.000 35.85478 43 SER A N 1
ATOM 1436 C CA . SER B 1 43 ? 40.73478 5.74708 20.11882 1.000 40.94133 43 SER A CA 1
ATOM 1437 C C . SER B 1 43 ? 39.85144 6.70550 20.89704 1.000 34.02482 43 SER A C 1
ATOM 1438 O O . SER B 1 43 ? 40.33901 7.42277 21.77158 1.000 40.42199 43 SER A O 1
ATOM 1441 N N . VAL B 1 44 ? 38.55603 6.71645 20.59424 1.000 33.22529 44 VAL A N 1
ATOM 1442 C CA . VAL B 1 44 ? 37.69713 7.80857 21.07244 1.000 29.28297 44 VAL A CA 1
ATOM 1443 C C . VAL B 1 44 ? 37.44517 7.75284 22.57775 1.000 38.94442 44 VAL A C 1
ATOM 1444 O O . VAL B 1 44 ? 37.48855 8.80417 23.23631 1.000 42.98676 44 VAL A O 1
ATOM 1448 N N . PRO B 1 45 ? 37.15314 6.59340 23.17349 1.000 41.81143 45 PRO A N 1
ATOM 1449 C CA . PRO B 1 45 ? 36.94503 6.57743 24.63380 1.000 34.07078 45 PRO A CA 1
ATOM 1450 C C . PRO B 1 45 ? 38.14345 7.05517 25.44047 1.000 31.08552 45 PRO A C 1
ATOM 1451 O O . PRO B 1 45 ? 37.96192 7.62633 26.52295 1.000 33.03650 45 PRO A O 1
ATOM 1455 N N . PHE B 1 46 ? 39.36128 6.83061 24.96354 1.000 31.27767 46 PHE A N 1
ATOM 1456 C CA . PHE B 1 46 ? 40.55648 7.19007 25.72026 1.000 35.61942 46 PHE A CA 1
ATOM 1457 C C . PHE B 1 46 ? 41.16953 8.51192 25.28569 1.000 27.47797 46 PHE A C 1
ATOM 1458 O O . PHE B 1 46 ? 42.09628 8.98079 25.93943 1.000 34.96302 46 PHE A O 1
ATOM 1466 N N . GLY B 1 47 ? 40.65022 9.13260 24.23650 1.000 30.09556 47 GLY A N 1
ATOM 1467 C CA . GLY B 1 47 ? 41.14850 10.42642 23.79542 1.000 33.95593 47 GLY A CA 1
ATOM 1468 C C . GLY B 1 47 ? 42.60026 10.40118 23.37280 1.000 32.34618 47 GLY A C 1
ATOM 1469 O O . GLY B 1 47 ? 43.32357 11.36401 23.62811 1.000 40.21796 47 GLY A O 1
ATOM 1470 N N . VAL B 1 48 ? 43.04980 9.32413 22.72871 1.000 33.01376 48 VAL A N 1
ATOM 1471 C CA . VAL B 1 48 ? 44.45517 9.20197 22.35462 1.000 31.46772 48 VAL A CA 1
ATOM 1472 C C . VAL B 1 48 ? 44.59194 9.10230 20.83988 1.000 29.29355 48 VAL A C 1
ATOM 1473 O O . VAL B 1 48 ? 43.67974 8.65221 20.13523 1.000 30.51463 48 VAL A O 1
ATOM 1477 N N . MET B 1 49 ? 45.74753 9.54432 20.34437 1.000 24.16295 49 MET A N 1
ATOM 1478 C CA . MET B 1 49 ? 46.05797 9.56170 18.91982 1.000 24.02570 49 MET A CA 1
ATOM 1479 C C . MET B 1 49 ? 46.84459 8.30925 18.58131 1.000 28.58504 49 MET A C 1
ATOM 1480 O O . MET B 1 49 ? 47.81028 7.98148 19.27706 1.000 34.44354 49 MET A O 1
ATOM 1485 N N . LEU B 1 50 ? 46.46116 7.64697 17.49408 1.000 29.00701 50 LEU A N 1
ATOM 1486 C CA . LEU B 1 50 ? 47.01222 6.35898 17.08145 1.000 25.84868 50 LEU A CA 1
ATOM 1487 C C . LEU B 1 50 ? 47.45935 6.41885 15.62111 1.000 33.37195 50 LEU A C 1
ATOM 1488 O O . LEU B 1 50 ? 46.92226 7.19148 14.81950 1.000 32.14308 50 LEU A O 1
ATOM 1493 N N . CYS B 1 51 ? 48.48119 5.61592 15.28728 1.000 30.54033 51 CYS A N 1
ATOM 1494 C CA . CYS B 1 51 ? 48.90124 5.48179 13.90067 1.000 27.07939 51 CYS A CA 1
ATOM 1495 C C . CYS B 1 51 ? 47.99548 4.48215 13.17359 1.000 39.86880 51 CYS A C 1
ATOM 1496 O O . CYS B 1 51 ? 47.08798 3.88334 13.75220 1.000 32.13224 51 CYS A O 1
ATOM 1499 N N . ILE B 1 52 ? 48.27078 4.26766 11.88819 1.000 44.55046 52 ILE A N 1
ATOM 1500 C CA . ILE B 1 52 ? 47.38320 3.42257 11.10047 1.000 45.01292 52 ILE A CA 1
ATOM 1501 C C . ILE B 1 52 ? 47.43286 1.97787 11.59775 1.000 44.18943 52 ILE A C 1
ATOM 1502 O O . ILE B 1 52 ? 46.39101 1.33552 11.76578 1.000 49.87065 52 ILE A O 1
ATOM 1507 N N . GLN B 1 53 ? 48.63232 1.45899 11.87772 1.000 42.75913 53 GLN A N 1
ATOM 1508 C CA . GLN B 1 53 ? 48.76223 0.07808 12.33945 1.000 43.05991 53 GLN A CA 1
ATOM 1509 C C . GLN B 1 53 ? 48.08895 -0.13173 13.68660 1.000 43.26828 53 GLN A C 1
ATOM 1510 O O . GLN B 1 53 ? 47.42942 -1.15306 13.89413 1.000 41.26113 53 GLN A O 1
ATOM 1516 N N . CYS B 1 54 ? 48.23515 0.81841 14.61710 1.000 35.39807 54 CYS A N 1
ATOM 1517 C CA . CYS B 1 54 ? 47.60224 0.62238 15.92015 1.000 41.22013 54 CYS A CA 1
ATOM 1518 C C . CYS B 1 54 ? 46.09616 0.86748 15.86725 1.000 37.14021 54 CYS A C 1
ATOM 1519 O O . CYS B 1 54 ? 45.35819 0.29421 16.66770 1.000 33.61624 54 CYS A O 1
ATOM 1522 N N . SER B 1 55 ? 45.60787 1.67589 14.92502 1.000 35.84397 55 SER A N 1
ATOM 1523 C CA . SER B 1 55 ? 44.16452 1.77252 14.75142 1.000 36.53951 55 SER A CA 1
ATOM 1524 C C . SER B 1 55 ? 43.58330 0.42040 14.36549 1.000 41.89730 55 SER A C 1
ATOM 1525 O O . SER B 1 55 ? 42.47892 0.06862 14.78850 1.000 37.27322 55 SER A O 1
ATOM 1528 N N . ALA B 1 56 ? 44.31898 -0.35488 13.55896 1.000 44.23159 56 ALA A N 1
ATOM 1529 C CA . ALA B 1 56 ? 43.85016 -1.68635 13.19175 1.000 46.21705 56 ALA A CA 1
ATOM 1530 C C . ALA B 1 56 ? 43.90441 -2.63443 14.38579 1.000 47.10283 56 ALA A C 1
ATOM 1531 O O . ALA B 1 56 ? 42.99572 -3.45294 14.57488 1.000 47.88195 56 ALA A O 1
ATOM 1533 N N . VAL B 1 57 ? 44.94982 -2.53284 15.20892 1.000 41.97319 57 VAL A N 1
ATOM 1534 C CA . VAL B 1 57 ? 44.95948 -3.26854 16.47213 1.000 44.16640 57 VAL A CA 1
ATOM 1535 C C . VAL B 1 57 ? 43.72264 -2.92498 17.30151 1.000 35.07742 57 VAL A C 1
ATOM 1536 O O . VAL B 1 57 ? 43.10872 -3.80285 17.91635 1.000 41.79916 57 VAL A O 1
ATOM 1540 N N . HIS B 1 58 ? 43.30738 -1.65517 17.29874 1.000 35.26552 58 HIS A N 1
ATOM 1541 C CA . HIS B 1 58 ? 42.18480 -1.27081 18.15315 1.000 39.55737 58 HIS A CA 1
ATOM 1542 C C . HIS B 1 58 ? 40.84699 -1.780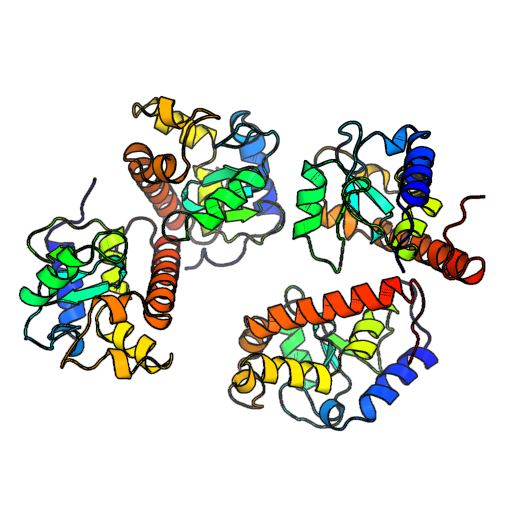57 17.61402 1.000 39.28621 58 HIS A C 1
ATOM 1543 O O . HIS B 1 58 ? 39.96808 -2.16227 18.39893 1.000 37.82738 58 HIS A O 1
ATOM 1550 N N . ARG B 1 59 ? 40.66307 -1.81290 16.29036 1.000 36.99309 59 ARG A N 1
ATOM 1551 C CA . ARG B 1 59 ? 39.45348 -2.44319 15.76168 1.000 42.37352 59 ARG A CA 1
ATOM 1552 C C . ARG B 1 59 ? 39.39032 -3.92649 16.12688 1.000 44.69875 59 ARG A C 1
ATOM 1553 O O . ARG B 1 59 ? 38.30494 -4.47049 16.36083 1.000 43.30417 59 ARG A O 1
ATOM 1561 N N . ASN B 1 60 ? 40.53637 -4.59605 16.19289 1.000 42.51036 60 ASN A N 1
ATOM 1562 C CA . ASN B 1 60 ? 40.51076 -6.00496 16.55483 1.000 49.36408 60 ASN A CA 1
ATOM 1563 C C . ASN B 1 60 ? 40.07238 -6.19580 18.00848 1.000 46.98069 60 ASN A C 1
ATOM 1564 O O . ASN B 1 60 ? 39.47573 -7.22392 18.33744 1.000 53.61566 60 ASN A O 1
ATOM 1569 N N . MET B 1 61 ? 40.29607 -5.19954 18.87261 1.000 48.30791 61 MET A N 1
ATOM 1570 C CA . MET B 1 61 ? 39.90456 -5.33094 20.27638 1.000 57.43228 61 MET A CA 1
ATOM 1571 C C . MET B 1 61 ? 38.39017 -5.38387 20.45684 1.000 59.13747 61 MET A C 1
ATOM 1572 O O . MET B 1 61 ? 37.90216 -6.07227 21.36488 1.000 63.12861 61 MET A O 1
ATOM 1577 N N . GLY B 1 62 ? 37.63567 -4.68711 19.61533 1.000 56.77151 62 GLY A N 1
ATOM 1578 C CA . GLY B 1 62 ? 36.19003 -4.70597 19.71100 1.000 60.55258 62 GLY A CA 1
ATOM 1579 C C . GLY B 1 62 ? 35.64544 -3.50243 20.46904 1.000 53.59553 62 GLY A C 1
ATOM 1580 O O . GLY B 1 62 ? 36.35952 -2.81064 21.20468 1.000 41.79662 62 GLY A O 1
ATOM 1581 N N . VAL B 1 63 ? 34.34260 -3.25699 20.28415 1.000 58.79158 63 VAL A N 1
ATOM 1582 C CA . VAL B 1 63 ? 33.71104 -2.05863 20.83792 1.000 59.35010 63 VAL A CA 1
ATOM 1583 C C . VAL B 1 63 ? 33.58714 -2.10970 22.35222 1.000 62.79106 63 VAL A C 1
ATOM 1584 O O . VAL B 1 63 ? 33.38996 -1.06548 22.98383 1.000 60.33154 63 VAL A O 1
ATOM 1588 N N . HIS B 1 64 ? 33.67943 -3.29578 22.95772 1.000 69.17149 64 HIS A N 1
ATOM 1589 C CA . HIS B 1 64 ? 33.58008 -3.38214 24.40973 1.000 79.89271 64 HIS A CA 1
ATOM 1590 C C . HIS B 1 64 ? 34.73016 -2.66903 25.11183 1.000 80.55409 64 HIS A C 1
ATOM 1591 O O . HIS B 1 64 ? 34.61589 -2.36010 26.30396 1.000 91.56444 64 HIS A O 1
ATOM 1598 N N . ILE B 1 65 ? 35.82055 -2.38399 24.40267 1.000 68.85698 65 ILE A N 1
ATOM 1599 C CA . ILE B 1 65 ? 37.01579 -1.79036 24.98665 1.000 61.11005 65 ILE A CA 1
ATOM 1600 C C . ILE B 1 65 ? 37.27420 -0.38996 24.43122 1.000 57.48691 65 ILE A C 1
ATOM 1601 O O . ILE B 1 65 ? 37.51901 0.55194 25.18725 1.000 56.55289 65 ILE A O 1
ATOM 1606 N N . THR B 1 66 ? 37.22759 -0.23604 23.10980 1.000 48.91328 66 THR A N 1
ATOM 1607 C CA . THR B 1 66 ? 37.46527 1.06009 22.48754 1.000 55.33600 66 THR A CA 1
ATOM 1608 C C . THR B 1 66 ? 36.77555 1.09188 21.13200 1.000 51.18654 66 THR A C 1
ATOM 1609 O O . THR B 1 66 ? 36.23072 0.08606 20.66320 1.000 52.38249 66 THR A O 1
ATOM 1613 N N . PHE B 1 67 ? 36.77982 2.26757 20.50754 1.000 43.54541 67 PHE A N 1
ATOM 1614 C CA . PHE B 1 67 ? 36.41280 2.32686 19.09998 1.000 36.55537 67 PHE A CA 1
ATOM 1615 C C . PHE B 1 67 ? 37.20928 3.43422 18.43470 1.000 35.60986 67 PHE A C 1
ATOM 1616 O O . PHE B 1 67 ? 37.71090 4.34576 19.08679 1.000 38.51987 67 PHE A O 1
ATOM 1624 N N . VAL B 1 68 ? 37.36190 3.30931 17.12533 1.000 43.28446 68 VAL A N 1
ATOM 1625 C CA . VAL B 1 68 ? 38.36644 4.04259 16.36822 1.000 39.94829 68 VAL A CA 1
ATOM 1626 C C . VAL B 1 68 ? 37.67304 5.06821 15.48420 1.000 39.18343 68 VAL A C 1
ATOM 1627 O O . VAL B 1 68 ? 36.61590 4.79655 14.90507 1.000 39.18573 68 VAL A O 1
ATOM 1631 N N . LYS B 1 69 ? 38.27068 6.24332 15.36770 1.000 36.68182 69 LYS A N 1
ATOM 1632 C CA . LYS B 1 69 ? 37.80180 7.21264 14.39150 1.000 34.41100 69 LYS A CA 1
ATOM 1633 C C . LYS B 1 69 ? 39.00743 7.94380 13.83982 1.000 31.18732 69 LYS A C 1
ATOM 1634 O O . LYS B 1 69 ? 39.98700 8.17175 14.54752 1.000 36.68922 69 LYS A O 1
ATOM 1640 N N . SER B 1 70 ? 38.95220 8.25423 12.55922 1.000 34.83251 70 SER A N 1
ATOM 1641 C CA . SER B 1 70 ? 40.01808 8.99753 11.92026 1.000 32.37922 70 SER A CA 1
ATOM 1642 C C . SER B 1 70 ? 39.76905 10.47196 12.15523 1.000 36.78936 70 SER A C 1
ATOM 1643 O O . SER B 1 70 ? 38.64130 10.94334 11.99391 1.000 35.74163 70 SER A O 1
ATOM 1646 N N . SER B 1 71 ? 40.82005 11.19431 12.54099 1.000 36.65800 71 SER A N 1
ATOM 1647 C CA . SER B 1 71 ? 40.70298 12.63656 12.72085 1.000 36.77749 71 SER A CA 1
ATOM 1648 C C . SER B 1 71 ? 40.38499 13.36685 11.42049 1.000 41.72393 71 SER A C 1
ATOM 1649 O O . SER B 1 71 ? 39.97315 14.52789 11.47804 1.000 40.98311 71 SER A O 1
ATOM 1652 N N . THR B 1 72 ? 40.56285 12.72929 10.25711 1.000 39.47859 72 THR A N 1
ATOM 1653 C CA . THR B 1 72 ? 40.28558 13.37155 8.97419 1.000 50.74742 72 THR A CA 1
ATOM 1654 C C . THR B 1 72 ? 39.26389 12.65914 8.09040 1.000 58.29469 72 THR A C 1
ATOM 1655 O O . THR B 1 72 ? 38.64446 13.32043 7.25512 1.000 65.91146 72 THR A O 1
ATOM 1659 N N . LEU B 1 73 ? 39.07778 11.34484 8.22847 1.000 60.88394 73 LEU A N 1
ATOM 1660 C CA . LEU B 1 73 ? 38.15428 10.60157 7.36816 1.000 64.10380 73 LEU A CA 1
ATOM 1661 C C . LEU B 1 73 ? 36.71473 10.60185 7.85976 1.000 60.94929 73 LEU A C 1
ATOM 1662 O O . LEU B 1 73 ? 35.79471 10.39072 7.05846 1.000 66.57936 73 LEU A O 1
ATOM 1667 N N . ASP B 1 74 ? 36.50521 10.79532 9.15044 1.000 53.78405 74 ASP A N 1
ATOM 1668 C CA . ASP B 1 74 ? 35.20576 10.63771 9.77023 1.000 52.66686 74 ASP A CA 1
ATOM 1669 C C . ASP B 1 74 ? 34.68587 11.98860 10.24098 1.000 55.37919 74 ASP A C 1
ATOM 1670 O O . ASP B 1 74 ? 35.46257 12.88148 10.59141 1.000 50.05905 74 ASP A O 1
ATOM 1675 N N . LYS B 1 75 ? 33.35999 12.12804 10.22294 1.000 54.53186 75 LYS A N 1
ATOM 1676 C CA . LYS B 1 75 ? 32.70312 13.25575 10.86788 1.000 44.14666 75 LYS A CA 1
ATOM 1677 C C . LYS B 1 75 ? 32.84262 13.13298 12.37542 1.000 39.79070 75 LYS A C 1
ATOM 1678 O O . LYS B 1 75 ? 32.92899 12.03540 12.92668 1.000 52.66648 75 LYS A O 1
ATOM 1684 N N . TRP B 1 76 ? 32.86250 14.26985 13.04898 1.000 37.07885 76 TRP A N 1
ATOM 1685 C CA . TRP B 1 76 ? 33.01360 14.29375 14.49223 1.000 32.41096 76 TRP A CA 1
ATOM 1686 C C . TRP B 1 76 ? 31.90388 15.12326 15.11295 1.000 41.62755 76 TRP A C 1
ATOM 1687 O O . TRP B 1 76 ? 31.67623 16.26612 14.70338 1.000 41.99933 76 TRP A O 1
ATOM 1698 N N . THR B 1 77 ? 31.21965 14.54503 16.09268 1.000 40.45307 77 THR A N 1
ATOM 1699 C CA . THR B 1 77 ? 30.29110 15.30227 16.91082 1.000 40.87064 77 THR A CA 1
ATOM 1700 C C . THR B 1 77 ? 31.04795 16.22200 17.86835 1.000 42.51099 77 THR A C 1
ATOM 1701 O O . THR B 1 77 ? 32.24779 16.05258 18.13265 1.000 41.03553 77 THR A O 1
ATOM 1705 N N . ILE B 1 78 ? 30.32504 17.20939 18.39482 1.000 34.49200 78 ILE A N 1
ATOM 1706 C CA . ILE B 1 78 ? 30.89959 18.08029 19.41832 1.000 38.35028 78 ILE A CA 1
ATOM 1707 C C . ILE B 1 78 ? 31.36163 17.25941 20.61410 1.000 33.75406 78 ILE A C 1
ATOM 1708 O O . ILE B 1 78 ? 32.49032 17.40413 21.08801 1.000 39.17122 78 ILE A O 1
ATOM 1713 N N . ASN B 1 79 ? 30.48362 16.39952 21.13224 1.000 35.60355 79 ASN A N 1
ATOM 1714 C CA . ASN B 1 79 ? 30.79567 15.66536 22.35360 1.000 38.63648 79 ASN A CA 1
ATOM 1715 C C . ASN B 1 79 ? 32.02255 14.77005 22.17926 1.000 40.26282 79 ASN A C 1
ATOM 1716 O O . ASN B 1 79 ? 32.80412 14.59251 23.11963 1.000 42.71064 79 ASN A O 1
ATOM 1721 N N . ASN B 1 80 ? 32.21406 14.20517 20.98458 1.000 40.68565 80 ASN A N 1
ATOM 1722 C CA . ASN B 1 80 ? 33.41592 13.41172 20.71835 1.000 38.44439 80 ASN A CA 1
ATOM 1723 C C . ASN B 1 80 ? 34.66395 14.28398 20.62205 1.000 38.64302 80 ASN A C 1
ATOM 1724 O O . ASN B 1 80 ? 35.75821 13.87113 21.04269 1.000 32.00228 80 ASN A O 1
ATOM 1729 N N . LEU B 1 81 ? 34.53146 15.47726 20.03932 1.000 32.45919 81 LEU A N 1
ATOM 1730 C CA . LEU B 1 81 ? 35.64451 16.42109 20.03642 1.000 27.11920 81 LEU A CA 1
ATOM 1731 C C . LEU B 1 81 ? 36.01146 16.88851 21.44010 1.000 24.64703 81 LEU A C 1
ATOM 1732 O O . LEU B 1 81 ? 37.18153 17.18451 21.70017 1.000 31.35050 81 LEU A O 1
ATOM 1737 N N . ARG B 1 82 ? 35.04316 16.99656 22.34735 1.000 27.38404 82 ARG A N 1
ATOM 1738 C CA . ARG B 1 82 ? 35.37876 17.39900 23.70916 1.000 29.34664 82 ARG A CA 1
ATOM 1739 C C . ARG B 1 82 ? 36.41540 16.47897 24.33489 1.000 28.31575 82 ARG A C 1
ATOM 1740 O O . ARG B 1 82 ? 37.17935 16.91775 25.19641 1.000 32.81474 82 ARG A O 1
ATOM 1748 N N . ARG B 1 83 ? 36.39732 15.18866 23.98534 1.000 27.86448 83 ARG A N 1
ATOM 1749 C CA . ARG B 1 83 ? 37.35620 14.24977 24.54953 1.000 34.51293 83 ARG A CA 1
ATOM 1750 C C . ARG B 1 83 ? 38.75061 14.55910 24.07240 1.000 34.33815 83 ARG A C 1
ATOM 1751 O O . ARG B 1 83 ? 39.72717 14.13642 24.70089 1.000 34.32926 83 ARG A O 1
ATOM 1759 N N . PHE B 1 84 ? 38.86936 15.26886 22.95675 1.000 29.01135 84 PHE A N 1
ATOM 1760 C CA . PHE B 1 84 ? 40.18981 15.55034 22.44929 1.000 32.42407 84 PHE A CA 1
ATOM 1761 C C . PHE B 1 84 ? 40.62579 16.96648 22.77148 1.000 36.23738 84 PHE A C 1
ATOM 1762 O O . PHE B 1 84 ? 41.82564 17.21997 22.86515 1.000 52.11052 84 PHE A O 1
ATOM 1770 N N . LYS B 1 85 ? 39.67384 17.86808 23.01717 1.000 37.31908 85 LYS A N 1
ATOM 1771 C CA . LYS B 1 85 ? 39.99335 19.10869 23.71009 1.000 29.38199 85 LYS A CA 1
ATOM 1772 C C . LYS B 1 85 ? 40.54448 18.81870 25.10663 1.000 34.45872 85 LYS A C 1
ATOM 1773 O O . LYS B 1 85 ? 41.51273 19.44069 25.54056 1.000 36.79704 85 LYS A O 1
ATOM 1779 N N . LEU B 1 86 ? 39.94058 17.87078 25.82422 1.000 30.90154 86 LEU A N 1
ATOM 1780 C CA . LEU B 1 86 ? 40.28185 17.62315 27.21914 1.000 33.92763 86 LEU A CA 1
ATOM 1781 C C . LEU B 1 86 ? 41.25239 16.45398 27.41609 1.000 37.36638 86 LEU A C 1
ATOM 1782 O O . LEU B 1 86 ? 41.74145 16.25308 28.53135 1.000 43.96329 86 LEU A O 1
ATOM 1787 N N . GLY B 1 87 ? 41.53365 15.68113 26.37454 1.000 38.17888 87 GLY A N 1
ATOM 1788 C CA . GLY B 1 87 ? 42.36037 14.50671 26.49452 1.000 29.92649 87 GLY A CA 1
ATOM 1789 C C . GLY B 1 87 ? 43.65488 14.62612 25.72494 1.000 35.64938 87 GLY A C 1
ATOM 1790 O O . GLY B 1 87 ? 44.46211 15.50623 26.01706 1.000 37.51610 87 GLY A O 1
ATOM 1791 N N . GLY B 1 88 ? 43.87188 13.76672 24.73063 1.000 34.85624 88 GLY A N 1
ATOM 1792 C CA . GLY B 1 88 ? 45.13858 13.74689 24.02892 1.000 35.22311 88 GLY A CA 1
ATOM 1793 C C . GLY B 1 88 ? 46.14450 12.85175 24.72837 1.000 37.27422 88 GLY A C 1
ATOM 1794 O O . GLY B 1 88 ? 45.90437 12.32223 25.81473 1.000 35.44214 88 GLY A O 1
ATOM 1795 N N . ASN B 1 89 ? 47.30987 12.68705 24.08633 1.000 32.57738 89 ASN A N 1
ATOM 1796 C CA . ASN B 1 89 ? 48.29678 11.72523 24.58162 1.000 29.80973 89 ASN A CA 1
ATOM 1797 C C . ASN B 1 89 ? 49.01391 12.24121 25.81270 1.000 36.75704 89 ASN A C 1
ATOM 1798 O O . ASN B 1 89 ? 49.49247 11.45017 26.63215 1.000 38.28309 89 ASN A O 1
ATOM 1803 N N . HIS B 1 90 ? 49.15883 13.55876 25.91439 1.000 34.80659 90 HIS A N 1
ATOM 1804 C CA . HIS B 1 90 ? 49.82810 14.15792 27.05557 1.000 29.70590 90 HIS A CA 1
ATOM 1805 C C . HIS B 1 90 ? 49.00751 13.99570 28.33690 1.000 40.10448 90 HIS A C 1
ATOM 1806 O O . HIS B 1 90 ? 49.55745 13.67141 29.39325 1.000 41.64633 90 HIS A O 1
ATOM 1813 N N . LYS B 1 91 ? 47.69065 14.23891 28.26740 1.000 34.95670 91 LYS A N 1
ATOM 1814 C CA . LYS B 1 91 ? 46.82906 14.02067 29.42496 1.000 32.35792 91 LYS A CA 1
ATOM 1815 C C . LYS B 1 91 ? 46.75843 12.54126 29.80514 1.000 30.96413 91 LYS A C 1
ATOM 1816 O O . LYS B 1 91 ? 46.81034 12.19636 30.98796 1.000 43.18597 91 LYS A O 1
ATOM 1822 N N . ALA B 1 92 ? 46.62520 11.65443 28.82204 1.000 27.49960 92 ALA A N 1
ATOM 1823 C CA . ALA B 1 92 ? 46.66418 10.22313 29.11580 1.000 29.45840 92 ALA A CA 1
ATOM 1824 C C . ALA B 1 92 ? 48.00119 9.82194 29.73445 1.000 32.57275 92 ALA A C 1
ATOM 1825 O O . ALA B 1 92 ? 48.03881 9.17355 30.78521 1.000 40.95604 92 ALA A O 1
ATOM 1827 N N . ARG B 1 93 ? 49.11271 10.23231 29.11854 1.000 34.39947 93 ARG A N 1
ATOM 1828 C CA . ARG B 1 93 ? 50.42212 9.87319 29.66037 1.000 38.91890 93 ARG A CA 1
ATOM 1829 C C . ARG B 1 93 ? 50.56897 10.34078 31.10070 1.000 37.26062 93 ARG A C 1
ATOM 1830 O O . ARG B 1 93 ? 51.05892 9.59398 31.95376 1.000 36.03764 93 ARG A O 1
ATOM 1838 N N . ASP B 1 94 ? 50.10204 11.55097 31.40653 1.000 40.67666 94 ASP A N 1
ATOM 1839 C CA . ASP B 1 94 ? 50.33433 12.09258 32.74334 1.000 44.00211 94 ASP A CA 1
ATOM 1840 C C . ASP B 1 94 ? 49.51337 11.35417 33.78811 1.000 45.73809 94 ASP A C 1
ATOM 1841 O O . ASP B 1 94 ? 49.98945 11.12472 34.90659 1.000 50.62692 94 ASP A O 1
ATOM 1846 N N . PHE B 1 95 ? 48.29249 10.94245 33.43470 1.000 44.23207 95 PHE A N 1
ATOM 1847 C CA . PHE B 1 95 ? 47.48023 10.18910 34.38079 1.000 44.85045 95 PHE A CA 1
ATOM 1848 C C . PHE B 1 95 ? 48.10294 8.82450 34.67059 1.000 43.50468 95 PHE A C 1
ATOM 1849 O O . PHE B 1 95 ? 48.20468 8.40608 35.83021 1.000 48.69581 95 PHE A O 1
ATOM 1857 N N . PHE B 1 96 ? 48.52166 8.11763 33.62136 1.000 36.98970 96 PHE A N 1
ATOM 1858 C CA . PHE B 1 96 ? 49.18459 6.83286 33.79864 1.000 42.59772 96 PHE A CA 1
ATOM 1859 C C . PHE B 1 96 ? 50.42794 6.95860 34.66832 1.000 47.50620 96 PHE A C 1
ATOM 1860 O O . PHE B 1 96 ? 50.74701 6.04284 35.43401 1.000 41.07663 96 PHE A O 1
ATOM 1868 N N . LEU B 1 97 ? 51.16394 8.06943 34.53401 1.000 39.66999 97 LEU A N 1
ATOM 1869 C CA . LEU B 1 97 ? 52.37944 8.26130 35.32599 1.000 51.63951 97 LEU A CA 1
ATOM 1870 C C . LEU B 1 97 ? 52.07784 8.45752 36.80172 1.000 55.38228 97 LEU A C 1
ATOM 1871 O O . LEU B 1 97 ? 52.88680 8.07010 37.65229 1.000 56.10219 97 LEU A O 1
ATOM 1876 N N . LYS B 1 98 ? 50.94079 9.07603 37.12527 1.000 61.69214 98 LYS A N 1
ATOM 1877 C CA . LYS B 1 98 ? 50.58065 9.33452 38.51400 1.000 65.93764 98 LYS A CA 1
ATOM 1878 C C . LYS B 1 98 ? 49.88771 8.15424 39.17513 1.000 58.43581 98 LYS A C 1
ATOM 1879 O O . LYS B 1 98 ? 49.81390 8.11309 40.40736 1.000 62.86074 98 LYS A O 1
ATOM 1885 N N . ASN B 1 99 ? 49.36016 7.21797 38.39670 1.000 60.11507 99 ASN A N 1
ATOM 1886 C CA . ASN B 1 99 ? 48.56214 6.12074 38.92254 1.000 67.76163 99 ASN A CA 1
ATOM 1887 C C . ASN B 1 99 ? 49.23685 4.77949 38.69045 1.000 73.54627 99 ASN A C 1
ATOM 1888 O O . ASN B 1 99 ? 48.57504 3.77700 38.42962 1.000 77.20346 99 ASN A O 1
ATOM 1893 N N . ASN B 1 100 ? 50.56677 4.75679 38.77936 1.000 77.84029 100 ASN A N 1
ATOM 1894 C CA . ASN B 1 100 ? 51.34989 3.51918 38.75122 1.000 89.65078 100 ASN A CA 1
ATOM 1895 C C . ASN B 1 100 ? 51.05883 2.71235 37.48779 1.000 85.63121 100 ASN A C 1
ATOM 1896 O O . ASN B 1 100 ? 50.75099 1.51809 37.53486 1.000 84.50884 100 ASN A O 1
ATOM 1901 N N . GLY B 1 101 ? 51.14856 3.39024 36.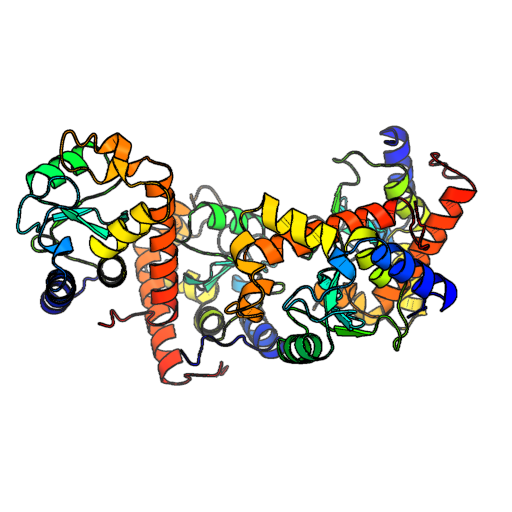34682 1.000 76.80199 101 GLY A N 1
ATOM 1902 C CA . GLY B 1 101 ? 50.88037 2.77947 35.06122 1.000 64.40410 101 GLY A CA 1
ATOM 1903 C C . GLY B 1 101 ? 52.01513 3.01205 34.08726 1.000 60.77075 101 GLY A C 1
ATOM 1904 O O . GLY B 1 101 ? 51.81381 2.99601 32.86871 1.000 65.07989 101 GLY A O 1
ATOM 1905 N N . LYS B 1 102 ? 53.21800 3.22760 34.62386 1.000 56.90039 102 LYS A N 1
ATOM 1906 C CA . LYS B 1 102 ? 54.38283 3.49011 33.78390 1.000 58.29068 102 LYS A CA 1
ATOM 1907 C C . LYS B 1 102 ? 54.65419 2.33896 32.82142 1.000 61.63193 102 LYS A C 1
ATOM 1908 O O . LYS B 1 102 ? 55.00896 2.56499 31.65920 1.000 55.58367 102 LYS A O 1
ATOM 1914 N N . GLN B 1 103 ? 54.50053 1.09618 33.28687 1.000 69.95058 103 GLN A N 1
ATOM 1915 C CA . GLN B 1 103 ? 54.91809 -0.04572 32.47769 1.000 76.21005 103 GLN A CA 1
ATOM 1916 C C . GLN B 1 103 ? 54.09689 -0.12806 31.19578 1.000 70.38799 103 GLN A C 1
ATOM 1917 O O . GLN B 1 103 ? 54.62859 -0.44794 30.12604 1.000 69.14829 103 GLN A O 1
ATOM 1923 N N . LEU B 1 104 ? 52.81057 0.21808 31.27814 1.000 65.38608 104 LEU A N 1
ATOM 1924 C CA . LEU B 1 104 ? 51.91085 0.17294 30.12810 1.000 63.71856 104 LEU A CA 1
ATOM 1925 C C . LEU B 1 104 ? 52.27179 1.18456 29.04087 1.000 58.21638 104 LEU A C 1
ATOM 1926 O O . LEU B 1 104 ? 51.85183 1.02111 27.88796 1.000 52.90616 104 LEU A O 1
ATOM 1931 N N . LEU B 1 105 ? 53.03896 2.21601 29.37168 1.000 50.18167 105 LEU A N 1
ATOM 1932 C CA . LEU B 1 105 ? 53.40143 3.21332 28.38086 1.000 46.30667 105 LEU A CA 1
ATOM 1933 C C . LEU B 1 105 ? 54.49577 2.75903 27.42163 1.000 43.74929 105 LEU A C 1
ATOM 1934 O O . LEU B 1 105 ? 54.69187 3.40921 26.39460 1.000 50.56716 105 LEU A O 1
ATOM 1939 N N . ASN B 1 106 ? 55.20596 1.67565 27.71131 1.000 47.77977 106 ASN A N 1
ATOM 1940 C CA . ASN B 1 106 ? 56.28663 1.25881 26.83115 1.000 53.19061 106 ASN A CA 1
ATOM 1941 C C . ASN B 1 106 ? 55.76237 1.00689 25.42292 1.000 53.49821 106 ASN A C 1
ATOM 1942 O O . ASN B 1 106 ? 54.62870 0.55527 25.23105 1.000 46.05526 106 ASN A O 1
ATOM 1947 N N . THR B 1 107 ? 56.56908 1.36151 24.42802 1.000 50.88214 107 THR A N 1
ATOM 1948 C CA . THR B 1 107 ? 56.13767 1.24379 23.04220 1.000 61.10715 107 THR A CA 1
ATOM 1949 C C . THR B 1 107 ? 56.61637 -0.03398 22.38213 1.000 57.94846 107 THR A C 1
ATOM 1950 O O . THR B 1 107 ? 56.30830 -0.24972 21.20897 1.000 61.61939 107 THR A O 1
ATOM 1954 N N . ALA B 1 108 ? 57.36247 -0.87323 23.09552 1.000 60.72375 108 ALA A N 1
ATOM 1955 C CA . ALA B 1 108 ? 57.81048 -2.16105 22.58298 1.000 69.78572 108 ALA A CA 1
ATOM 1956 C C . ALA B 1 108 ? 57.00537 -3.28179 23.22488 1.000 73.74831 108 ALA A C 1
ATOM 1957 O O . ALA B 1 108 ? 56.76459 -3.27125 24.43694 1.000 67.86850 108 ALA A O 1
ATOM 1959 N N . ASN B 1 109 ? 56.60353 -4.25079 22.40343 1.000 82.88554 109 ASN A N 1
ATOM 1960 C CA . ASN B 1 109 ? 55.77570 -5.37157 22.84258 1.000 92.29610 109 ASN A CA 1
ATOM 1961 C C . ASN B 1 109 ? 54.52272 -4.87699 23.55878 1.000 89.54013 109 ASN A C 1
ATOM 1962 O O . ASN B 1 109 ? 54.18879 -5.31264 24.66399 1.000 97.72879 109 ASN A O 1
ATOM 1967 N N . VAL B 1 110 ? 53.83539 -3.93564 22.91549 1.000 78.46826 110 VAL A N 1
ATOM 1968 C CA . VAL B 1 110 ? 52.55451 -3.44408 23.40814 1.000 73.67250 110 VAL A CA 1
ATOM 1969 C C . VAL B 1 110 ? 51.52811 -4.56075 23.24996 1.000 73.00064 110 VAL A C 1
ATOM 1970 O O . VAL B 1 110 ? 51.16520 -4.92258 22.12724 1.000 79.72686 110 VAL A O 1
ATOM 1974 N N . ASP B 1 111 ? 51.08302 -5.13845 24.36358 1.000 66.46535 111 ASP A N 1
ATOM 1975 C CA . ASP B 1 111 ? 49.89902 -5.99972 24.34021 1.000 63.93587 111 ASP A CA 1
ATOM 1976 C C . ASP B 1 111 ? 48.71490 -5.07312 24.59828 1.000 54.44336 111 ASP A C 1
ATOM 1977 O O . ASP B 1 111 ? 48.37590 -4.76316 25.73804 1.000 61.69322 111 ASP A O 1
ATOM 1982 N N . ALA B 1 112 ? 48.09479 -4.60414 23.51421 1.000 48.59539 112 ALA A N 1
ATOM 1983 C CA . ALA B 1 112 ? 47.15611 -3.48761 23.61327 1.000 48.90879 112 ALA A CA 1
ATOM 1984 C C . ALA B 1 112 ? 45.91037 -3.86117 24.39578 1.000 51.23535 112 ALA A C 1
ATOM 1985 O O . ALA B 1 112 ? 45.35452 -3.02404 25.11303 1.000 54.22006 112 ALA A O 1
ATOM 1987 N N . LYS B 1 113 ? 45.43452 -5.10071 24.25335 1.000 50.09176 113 LYS A N 1
ATOM 1988 C CA . LYS B 1 113 ? 44.25880 -5.50083 25.01403 1.000 54.42352 113 LYS A CA 1
ATOM 1989 C C . LYS B 1 113 ? 44.53808 -5.39773 26.50528 1.000 54.09271 113 LYS A C 1
ATOM 1990 O O . LYS B 1 113 ? 43.73950 -4.82824 27.26090 1.000 56.17002 113 LYS A O 1
ATOM 1996 N N . THR B 1 114 ? 45.70102 -5.88665 26.93123 1.000 53.56802 114 THR A N 1
ATOM 1997 C CA . THR B 1 114 ? 46.12219 -5.72788 28.31689 1.000 52.54238 114 THR A CA 1
ATOM 1998 C C . THR B 1 114 ? 46.16643 -4.26175 28.72157 1.000 57.48938 114 THR A C 1
ATOM 1999 O O . THR B 1 114 ? 45.69381 -3.89460 29.80259 1.000 63.52180 114 THR A O 1
ATOM 2003 N N . LYS B 1 115 ? 46.73269 -3.40755 27.86912 1.000 51.57127 115 LYS A N 1
ATOM 2004 C CA . LYS B 1 115 ? 46.88499 -2.00729 28.23582 1.000 42.80956 115 LYS A CA 1
ATOM 2005 C C . LYS B 1 115 ? 45.52835 -1.35450 28.51510 1.000 40.11416 115 LYS A C 1
ATOM 2006 O O . LYS B 1 115 ? 45.34864 -0.68222 29.53376 1.000 41.95144 115 LYS A O 1
ATOM 2012 N N . TYR B 1 116 ? 44.56459 -1.52759 27.61706 1.000 38.65509 116 TYR A N 1
ATOM 2013 C CA . TYR B 1 116 ? 43.31499 -0.78200 27.72712 1.000 41.42230 116 TYR A CA 1
ATOM 2014 C C . TYR B 1 116 ? 42.25525 -1.45859 28.59435 1.000 46.90030 116 TYR A C 1
ATOM 2015 O O . TYR B 1 116 ? 41.22154 -0.83902 28.86131 1.000 45.42696 116 TYR A O 1
ATOM 2024 N N . THR B 1 117 ? 42.49920 -2.67743 29.08631 1.000 46.98053 117 THR A N 1
ATOM 2025 C CA . THR B 1 117 ? 41.65083 -3.26357 30.11444 1.000 47.34980 117 THR A CA 1
ATOM 2026 C C . THR B 1 117 ? 42.29802 -3.20704 31.49226 1.000 54.46044 117 THR A C 1
ATOM 2027 O O . THR B 1 117 ? 41.78139 -3.80616 32.44188 1.000 57.60351 117 THR A O 1
ATOM 2031 N N . SER B 1 118 ? 43.41168 -2.49352 31.62034 1.000 56.13779 118 SER A N 1
ATOM 2032 C CA . SER B 1 118 ? 44.11037 -2.39595 32.88830 1.000 51.84872 118 SER A CA 1
ATOM 2033 C C . SER B 1 118 ? 43.28232 -1.60170 33.89579 1.000 51.68226 118 SER A C 1
ATOM 2034 O O . SER B 1 118 ? 42.32888 -0.91006 33.52473 1.000 48.85935 118 SER A O 1
ATOM 2037 N N . PRO B 1 119 ? 43.62455 -1.68816 35.18523 1.000 55.98598 119 PRO A N 1
ATOM 2038 C CA . PRO B 1 119 ? 42.89906 -0.86782 36.17135 1.000 49.58111 119 PRO A CA 1
ATOM 2039 C C . PRO B 1 119 ? 43.08982 0.61886 35.94773 1.000 58.61628 119 PRO A C 1
ATOM 2040 O O . PRO B 1 119 ? 42.13749 1.39782 36.08540 1.000 57.16874 119 PRO A O 1
ATOM 2044 N N . VAL B 1 120 ? 44.30558 1.03361 35.58743 1.000 58.51818 120 VAL A N 1
ATOM 2045 C CA . VAL B 1 120 ? 44.56240 2.44490 35.34910 1.000 51.06272 120 VAL A CA 1
ATOM 2046 C C . VAL B 1 120 ? 43.84977 2.91960 34.07822 1.000 48.66601 120 VAL A C 1
ATOM 2047 O O . VAL B 1 120 ? 43.39926 4.06103 34.00965 1.000 43.16515 120 VAL A O 1
ATOM 2051 N N . ALA B 1 121 ? 43.70682 2.05429 33.07096 1.000 48.77355 121 ALA A N 1
ATOM 2052 C CA . ALA B 1 121 ? 43.00322 2.44503 31.85189 1.000 44.08779 121 ALA A CA 1
ATOM 2053 C C . ALA B 1 121 ? 41.51993 2.68624 32.11785 1.000 43.37072 121 ALA A C 1
ATOM 2054 O O . ALA B 1 121 ? 40.93671 3.65515 31.61371 1.000 49.24645 121 ALA A O 1
ATOM 2056 N N . LYS B 1 122 ? 40.88537 1.79825 32.88324 1.000 49.34042 122 LYS A N 1
ATOM 2057 C CA . LYS B 1 122 ? 39.48721 2.00150 33.23743 1.000 56.22644 122 LYS A CA 1
ATOM 2058 C C . LYS B 1 122 ? 39.31870 3.23258 34.10997 1.000 53.52012 122 LYS A C 1
ATOM 2059 O O . LYS B 1 122 ? 38.32614 3.95762 33.98976 1.000 53.08796 122 LYS A O 1
ATOM 2065 N N . LYS B 1 123 ? 40.28015 3.48118 34.99542 1.000 47.14407 123 LYS A N 1
ATOM 2066 C CA . LYS B 1 123 ? 40.21108 4.66281 35.84167 1.000 47.05054 123 LYS A CA 1
ATOM 2067 C C . LYS B 1 123 ? 40.36496 5.92853 35.00907 1.000 46.72947 123 LYS A C 1
ATOM 2068 O O . LYS B 1 123 ? 39.63864 6.90758 35.20959 1.000 48.05721 123 LYS A O 1
ATOM 2074 N N . TYR B 1 124 ? 41.28381 5.91732 34.04227 1.000 40.39059 124 TYR A N 1
ATOM 2075 C CA . TYR B 1 124 ? 41.45361 7.09356 33.20753 1.000 44.64008 124 TYR A CA 1
ATOM 2076 C C . TYR B 1 124 ? 40.23000 7.32656 32.33932 1.000 45.64912 124 TYR A C 1
ATOM 2077 O O . TYR B 1 124 ? 39.82464 8.47641 32.13649 1.000 39.06673 124 TYR A O 1
ATOM 2086 N N . LYS B 1 125 ? 39.62685 6.25200 31.81626 1.000 46.97876 125 LYS A N 1
ATOM 2087 C CA . LYS B 1 125 ? 38.42266 6.41883 31.00525 1.000 47.28568 125 LYS A CA 1
ATOM 2088 C C . LYS B 1 125 ? 37.32796 7.11425 31.80258 1.000 42.60577 125 LYS A C 1
ATOM 2089 O O . LYS B 1 125 ? 36.67644 8.03980 31.30747 1.000 42.96458 125 LYS A O 1
ATOM 2095 N N . ILE B 1 126 ? 37.12463 6.69155 33.04801 1.000 42.67828 126 ILE A N 1
ATOM 2096 C CA . ILE B 1 126 ? 36.13906 7.34755 33.89941 1.000 47.32621 126 ILE A CA 1
ATOM 2097 C C . ILE B 1 126 ? 36.56191 8.77914 34.19608 1.000 48.28958 126 ILE A C 1
ATOM 2098 O O . ILE B 1 126 ? 35.73983 9.70729 34.19281 1.000 57.37663 126 ILE A O 1
ATOM 2103 N N . HIS B 1 127 ? 37.85092 8.97513 34.45360 1.000 46.84343 127 HIS A N 1
ATOM 2104 C CA . HIS B 1 127 ? 38.39653 10.29884 34.73038 1.000 42.87320 127 HIS A CA 1
ATOM 2105 C C . HIS B 1 127 ? 38.07633 11.28454 33.60518 1.000 42.52910 127 HIS A C 1
ATOM 2106 O O . HIS B 1 127 ? 37.57987 12.39185 33.84706 1.000 39.58560 127 HIS A O 1
ATOM 2113 N N . LEU B 1 128 ? 38.33969 10.87982 32.36048 1.000 40.35925 128 LEU A N 1
ATOM 2114 C CA . LEU B 1 128 ? 38.00814 11.70127 31.19925 1.000 42.01888 128 LEU A CA 1
ATOM 2115 C C . LEU B 1 128 ? 36.49689 11.87746 31.03250 1.000 38.58288 128 LEU A C 1
ATOM 2116 O O . LEU B 1 128 ? 36.04204 12.94676 30.60668 1.000 38.31364 128 LEU A O 1
ATOM 2121 N N . ASP B 1 129 ? 35.70292 10.85292 31.36861 1.000 38.67235 129 ASP A N 1
ATOM 2122 C CA . ASP B 1 129 ? 34.25147 10.98725 31.29584 1.000 37.93400 129 ASP A CA 1
ATOM 2123 C C . ASP B 1 129 ? 33.75885 12.09606 32.21564 1.000 38.48181 129 ASP A C 1
ATOM 2124 O O . ASP B 1 129 ? 32.81605 12.81734 31.87363 1.000 44.24520 129 ASP A O 1
ATOM 2129 N N . LYS B 1 130 ? 34.38186 12.24454 33.38894 1.000 41.96393 130 LYS A N 1
ATOM 2130 C CA . LYS B 1 130 ? 34.00620 13.32136 34.30561 1.000 38.78825 130 LYS A CA 1
ATOM 2131 C C . LYS B 1 130 ? 34.45515 14.68638 33.79078 1.000 34.88674 130 LYS A C 1
ATOM 2132 O O . LYS B 1 130 ? 33.75947 15.69055 33.99331 1.000 39.20235 130 LYS A O 1
ATOM 2138 N N . LYS B 1 131 ? 35.61822 14.75791 33.13359 1.000 38.25655 131 LYS A N 1
ATOM 2139 C CA . LYS B 1 131 ? 36.05177 16.04312 32.57872 1.000 36.90326 131 LYS A CA 1
ATOM 2140 C C . LYS B 1 131 ? 35.14728 16.48325 31.42865 1.000 30.92177 131 LYS A C 1
ATOM 2141 O O . LYS B 1 131 ? 34.77010 17.65382 31.34271 1.000 48.58524 131 LYS A O 1
ATOM 2147 N N . VAL B 1 132 ? 34.77353 15.55967 30.54462 1.000 28.65043 132 VAL A N 1
ATOM 2148 C CA . VAL B 1 132 ? 33.78232 15.88086 29.51824 1.000 32.20630 132 VAL A CA 1
ATOM 2149 C C . VAL B 1 132 ? 32.47796 16.33713 30.16539 1.000 34.55965 132 VAL A C 1
ATOM 2150 O O . VAL B 1 132 ? 31.81761 17.26586 29.68757 1.000 36.36964 132 VAL A O 1
ATOM 2154 N N . GLN B 1 133 ? 32.08558 15.70410 31.26491 1.000 35.26662 133 GLN A N 1
ATOM 2155 C CA . GLN B 1 133 ? 30.84553 16.11022 31.90825 1.000 37.03665 133 GLN A CA 1
ATOM 2156 C C . GLN B 1 133 ? 30.96218 17.53652 32.44740 1.000 37.66979 133 GLN A C 1
ATOM 2157 O O . GLN B 1 133 ? 30.06996 18.36168 32.24242 1.000 46.48756 133 GLN A O 1
ATOM 2163 N N . LYS B 1 134 ? 32.07659 17.86084 33.11016 1.000 40.25885 134 LYS A N 1
ATOM 2164 C CA . LYS B 1 134 ? 32.26218 19.24133 33.54420 1.000 42.15550 134 LYS A CA 1
ATOM 2165 C C . LYS B 1 134 ? 32.23839 20.18464 32.35444 1.000 41.88986 134 LYS A C 1
ATOM 2166 O O . LYS B 1 134 ? 31.65888 21.27566 32.42357 1.000 42.28210 134 LYS A O 1
ATOM 2172 N N . ASP B 1 135 ? 32.87023 19.78272 31.25570 1.000 33.90899 135 ASP A N 1
ATOM 2173 C CA . ASP B 1 135 ? 32.86960 20.62197 30.06921 1.000 46.55162 135 ASP A CA 1
ATOM 2174 C C . ASP B 1 135 ? 31.45280 20.88347 29.57263 1.000 38.26849 135 ASP A C 1
ATOM 2175 O O . ASP B 1 135 ? 31.12069 22.02226 29.23516 1.000 40.26698 135 ASP A O 1
ATOM 2180 N N . MET B 1 136 ? 30.58950 19.85342 29.55572 1.000 35.65055 136 MET A N 1
ATOM 2181 C CA . MET B 1 136 ? 29.22573 20.04765 29.05547 1.000 34.72202 136 MET A CA 1
ATOM 2182 C C . MET B 1 136 ? 28.39152 20.93325 29.98069 1.000 39.76905 136 MET A C 1
ATOM 2183 O O . MET B 1 136 ? 27.48585 21.63465 29.51375 1.000 42.36524 136 MET A O 1
ATOM 2188 N N . GLU B 1 137 ? 28.66384 20.90885 31.28370 1.000 37.64036 137 GLU A N 1
ATOM 2189 C CA . GLU B 1 137 ? 28.00569 21.86073 32.17910 1.000 44.53103 137 GLU A CA 1
ATOM 2190 C C . GLU B 1 137 ? 28.33522 23.30105 31.79362 1.000 47.30270 137 GLU A C 1
ATOM 2191 O O . GLU B 1 137 ? 27.44620 24.15828 31.75479 1.000 55.71540 137 GLU A O 1
ATOM 2197 N N . LEU B 1 138 ? 29.60620 23.58617 31.48881 1.000 52.22744 138 LEU A N 1
ATOM 2198 C CA . LEU B 1 138 ? 30.02222 24.96950 31.24358 1.000 53.62650 138 LEU A CA 1
ATOM 2199 C C . LEU B 1 138 ? 29.74014 25.41844 29.81379 1.000 45.65578 138 LEU A C 1
ATOM 2200 O O . LEU B 1 138 ? 29.45978 26.60208 29.57847 1.000 45.03872 138 LEU A O 1
ATOM 2205 N N . TYR B 1 139 ? 29.81022 24.49683 28.85917 1.000 40.77612 139 TYR A N 1
ATOM 2206 C CA . TYR B 1 139 ? 29.57990 24.78311 27.44650 1.000 43.83746 139 TYR A CA 1
ATOM 2207 C C . TYR B 1 139 ? 28.62418 23.74314 26.89099 1.000 35.82041 139 TYR A C 1
ATOM 2208 O O . TYR B 1 139 ? 29.03942 22.84246 26.15901 1.000 35.03620 139 TYR A O 1
ATOM 2217 N N . PRO B 1 140 ? 27.33252 23.85936 27.19552 1.000 34.90732 140 PRO A N 1
ATOM 2218 C CA . PRO B 1 140 ? 26.36889 22.82929 26.77202 1.000 40.76748 140 PRO A CA 1
ATOM 2219 C C . PRO B 1 140 ? 26.36481 22.55465 25.27729 1.000 48.21835 140 PRO A C 1
ATOM 2220 O O . PRO B 1 140 ? 26.29558 21.38964 24.87021 1.000 51.87645 140 PRO A O 1
ATOM 2224 N N . SER B 1 141 ? 26.45300 23.58360 24.44096 1.000 47.37019 141 SER A N 1
ATOM 2225 C CA . SER B 1 141 ? 26.30689 23.38096 23.00869 1.000 48.76924 141 SER A CA 1
ATOM 2226 C C . SER B 1 141 ? 27.57930 23.58555 22.21806 1.000 59.65822 141 SER A C 1
ATOM 2227 O O . SER B 1 141 ? 27.71441 23.00845 21.13790 1.000 67.95726 141 SER A O 1
ATOM 2230 N N . GLU B 1 142 ? 28.50512 24.38805 22.71428 1.000 62.44423 142 GLU A N 1
ATOM 2231 C CA . GLU B 1 142 ? 29.66104 24.79362 21.93238 1.000 61.99366 142 GLU A CA 1
ATOM 2232 C C . GLU B 1 142 ? 30.90175 24.00907 22.34502 1.000 57.03085 142 GLU A C 1
ATOM 2233 O O . GLU B 1 142 ? 31.03258 23.55820 23.48404 1.000 59.53351 142 GLU A O 1
ATOM 2239 N N . LEU B 1 143 ? 31.81518 23.84968 21.40449 1.000 57.33866 143 LEU A N 1
ATOM 2240 C CA . LEU B 1 143 ? 33.14365 23.31994 21.68856 1.000 56.34800 143 LEU A CA 1
ATOM 2241 C C . LEU B 1 143 ? 34.10514 24.49957 21.72190 1.000 58.98842 143 LEU A C 1
ATOM 2242 O O . LEU B 1 143 ? 34.45372 25.05702 20.67878 1.000 59.38363 143 LEU A O 1
ATOM 2247 N N . VAL B 1 144 ? 34.52260 24.88509 22.91419 1.000 57.01710 144 VAL A N 1
ATOM 2248 C CA . VAL B 1 144 ? 35.26584 26.11975 23.11067 1.000 61.74426 144 VAL A CA 1
ATOM 2249 C C . VAL B 1 144 ? 36.73739 25.77500 23.23618 1.000 64.26665 144 VAL A C 1
ATOM 2250 O O . VAL B 1 144 ? 37.11222 24.91973 24.04867 1.000 64.83809 144 VAL A O 1
ATOM 2254 N N . LEU B 1 145 ? 37.56116 26.42600 22.41726 1.000 64.80132 145 LEU A N 1
ATOM 2255 C CA . LEU B 1 145 ? 39.00345 26.20001 22.37244 1.000 65.61565 145 LEU A CA 1
ATOM 2256 C C . LEU B 1 145 ? 39.32848 24.79423 21.85944 1.000 61.82494 145 LEU A C 1
ATOM 2257 O O . LEU B 1 145 ? 39.76845 24.61922 20.71318 1.000 61.60261 145 LEU A O 1
ATOM 2262 N N . GLU C 1 7 ? 19.61970 22.57498 73.08722 1.000 123.94002 7 GLU C N 1
ATOM 2263 C CA . GLU C 1 7 ? 18.89931 21.49214 73.74452 1.000 123.45160 7 GLU C CA 1
ATOM 2264 C C . GLU C 1 7 ? 19.35400 21.32455 75.18615 1.000 112.59241 7 GLU C C 1
ATOM 2265 O O . GLU C 1 7 ? 19.77132 22.28607 75.83465 1.000 119.94457 7 GLU C O 1
ATOM 2271 N N . THR C 1 8 ? 19.25475 20.09551 75.68487 1.000 94.09023 8 THR C N 1
ATOM 2272 C CA . THR C 1 8 ? 19.81482 19.75652 76.98280 1.000 75.32463 8 THR C CA 1
ATOM 2273 C C . THR C 1 8 ? 21.32180 19.62690 76.84326 1.000 72.27640 8 THR C C 1
ATOM 2274 O O . THR C 1 8 ? 21.81522 18.94330 75.93974 1.000 79.63418 8 THR C O 1
ATOM 2278 N N . PHE C 1 9 ? 22.05398 20.29413 77.72003 1.000 63.40463 9 PHE C N 1
ATOM 2279 C CA . PHE C 1 9 ? 23.50518 20.26431 77.66888 1.000 58.95735 9 PHE C CA 1
ATOM 2280 C C . PHE C 1 9 ? 24.04485 19.31346 78.72725 1.000 58.61082 9 PHE C C 1
ATOM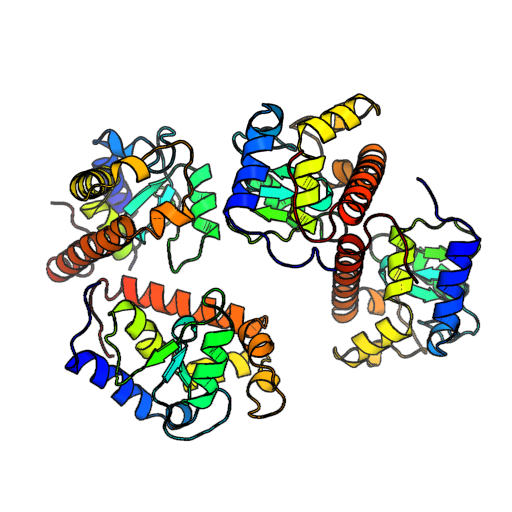 2281 O O . PHE C 1 9 ? 23.49750 19.21291 79.82830 1.000 55.66410 9 PHE C O 1
ATOM 2289 N N . ALA C 1 10 ? 25.10125 18.59260 78.36995 1.000 58.57321 10 ALA C N 1
ATOM 2290 C CA . ALA C 1 10 ? 25.87755 17.86413 79.36041 1.000 53.93645 10 ALA C CA 1
ATOM 2291 C C . ALA C 1 10 ? 26.43908 18.82641 80.40193 1.000 54.11011 10 ALA C C 1
ATOM 2292 O O . ALA C 1 10 ? 26.69897 20.00206 80.11914 1.000 45.25137 10 ALA C O 1
ATOM 2294 N N . THR C 1 11 ? 26.64229 18.30705 81.61280 1.000 46.38239 11 THR C N 1
ATOM 2295 C CA . THR C 1 11 ? 27.25675 19.08456 82.67717 1.000 46.39598 11 THR C CA 1
ATOM 2296 C C . THR C 1 11 ? 28.68153 19.51255 82.30678 1.000 46.29564 11 THR C C 1
ATOM 2297 O O . THR C 1 11 ? 29.34240 18.94400 81.43392 1.000 46.53538 11 THR C O 1
ATOM 2301 N N . GLU C 1 12 ? 29.14149 20.55950 82.97971 1.000 53.70388 12 GLU C N 1
ATOM 2302 C CA . GLU C 1 12 ? 30.54128 20.95468 82.89195 1.000 50.20735 12 GLU C CA 1
ATOM 2303 C C . GLU C 1 12 ? 31.46092 19.78370 83.23656 1.000 49.02187 12 GLU C C 1
ATOM 2304 O O . GLU C 1 12 ? 32.45102 19.52608 82.53425 1.000 47.05540 12 GLU C O 1
ATOM 2310 N N . GLN C 1 13 ? 31.11959 19.03345 84.28848 1.000 49.19109 13 GLN C N 1
ATOM 2311 C CA . GLN C 1 13 ? 31.93550 17.89614 84.70252 1.000 53.73369 13 GLN C CA 1
ATOM 2312 C C . GLN C 1 13 ? 32.07760 16.88310 83.57158 1.000 46.22766 13 GLN C C 1
ATOM 2313 O O . GLN C 1 13 ? 33.18785 16.43864 83.26016 1.000 47.47973 13 GLN C O 1
ATOM 2319 N N . THR C 1 14 ? 30.96177 16.51947 82.92902 1.000 48.94723 14 THR C N 1
ATOM 2320 C CA . THR C 1 14 ? 31.02128 15.52121 81.86359 1.000 45.33305 14 THR C CA 1
ATOM 2321 C C . THR C 1 14 ? 31.78403 16.04488 80.65116 1.000 43.23623 14 THR C C 1
ATOM 2322 O O . THR C 1 14 ? 32.52430 15.29384 80.00652 1.000 46.24839 14 THR C O 1
ATOM 2326 N N . THR C 1 15 ? 31.63226 17.33053 80.33344 1.000 40.65099 15 THR C N 1
ATOM 2327 C CA . THR C 1 15 ? 32.35764 17.90577 79.20086 1.000 42.32286 15 THR C CA 1
ATOM 2328 C C . THR C 1 15 ? 33.86861 17.90668 79.44328 1.000 44.40053 15 THR C C 1
ATOM 2329 O O . THR C 1 15 ? 34.64871 17.50491 78.56490 1.000 43.06869 15 THR C O 1
ATOM 2333 N N . GLN C 1 16 ? 34.29979 18.30294 80.64314 1.000 46.38339 16 GLN C N 1
ATOM 2334 C CA . GLN C 1 16 ? 35.73014 18.30661 80.95004 1.000 52.36023 16 GLN C CA 1
ATOM 2335 C C . GLN C 1 16 ? 36.30810 16.89546 80.94120 1.000 57.05835 16 GLN C C 1
ATOM 2336 O O . GLN C 1 16 ? 37.46002 16.69354 80.54471 1.000 51.79419 16 GLN C O 1
ATOM 2342 N N . GLN C 1 17 ? 35.52328 15.90967 81.37584 1.000 43.82943 17 GLN C N 1
ATOM 2343 C CA . GLN C 1 17 ? 35.99658 14.53269 81.38189 1.000 47.96996 17 GLN C CA 1
ATOM 2344 C C . GLN C 1 17 ? 36.32219 14.04879 79.97341 1.000 45.79019 17 GLN C C 1
ATOM 2345 O O . GLN C 1 17 ? 37.27008 13.27717 79.78235 1.000 54.93195 17 GLN C O 1
ATOM 2351 N N . VAL C 1 18 ? 35.57181 14.51405 78.97513 1.000 43.29227 18 VAL C N 1
ATOM 2352 C CA . VAL C 1 18 ? 35.76868 14.05592 77.60318 1.000 42.77350 18 VAL C CA 1
ATOM 2353 C C . VAL C 1 18 ? 37.04172 14.64471 77.00861 1.000 36.92309 18 VAL C C 1
ATOM 2354 O O . VAL C 1 18 ? 37.82393 13.94968 76.34957 1.000 36.52352 18 VAL C O 1
ATOM 2358 N N . PHE C 1 19 ? 37.24212 15.94658 77.18071 1.000 40.01137 19 PHE C N 1
ATOM 2359 C CA . PHE C 1 19 ? 38.44670 16.56383 76.64230 1.000 39.87609 19 PHE C CA 1
ATOM 2360 C C . PHE C 1 19 ? 39.68463 16.30535 77.49337 1.000 46.40838 19 PHE C C 1
ATOM 2361 O O . PHE C 1 19 ? 40.80409 16.40536 76.97827 1.000 45.99937 19 PHE C O 1
ATOM 2369 N N . GLN C 1 20 ? 39.51891 15.93185 78.76007 1.000 47.88943 20 GLN C N 1
ATOM 2370 C CA . GLN C 1 20 ? 40.67033 15.46230 79.52036 1.000 48.14795 20 GLN C CA 1
ATOM 2371 C C . GLN C 1 20 ? 41.16567 14.12312 78.98344 1.000 50.16560 20 GLN C C 1
ATOM 2372 O O . GLN C 1 20 ? 42.37894 13.87922 78.92175 1.000 48.23069 20 GLN C O 1
ATOM 2378 N N . LYS C 1 21 ? 40.24362 13.24610 78.58252 1.000 55.13113 21 LYS C N 1
ATOM 2379 C CA . LYS C 1 21 ? 40.64087 11.93601 78.07621 1.000 58.21164 21 LYS C CA 1
ATOM 2380 C C . LYS C 1 21 ? 41.31924 12.05938 76.71815 1.000 57.64733 21 LYS C C 1
ATOM 2381 O O . LYS C 1 21 ? 42.34460 11.41163 76.46819 1.000 66.09453 21 LYS C O 1
ATOM 2387 N N . LEU C 1 22 ? 40.76207 12.88954 75.83197 1.000 42.94791 22 LEU C N 1
ATOM 2388 C CA . LEU C 1 22 ? 41.41508 13.15862 74.55963 1.000 37.87088 22 LEU C CA 1
ATOM 2389 C C . LEU C 1 22 ? 42.79744 13.75793 74.75279 1.000 45.08851 22 LEU C C 1
ATOM 2390 O O . LEU C 1 22 ? 43.70156 13.49392 73.95339 1.000 47.47450 22 LEU C O 1
ATOM 2395 N N . GLY C 1 23 ? 42.97978 14.56396 75.80108 1.000 50.45065 23 GLY C N 1
ATOM 2396 C CA . GLY C 1 23 ? 44.24067 15.24130 76.02811 1.000 55.20870 23 GLY C CA 1
ATOM 2397 C C . GLY C 1 23 ? 45.35128 14.33630 76.49800 1.000 57.47632 23 GLY C C 1
ATOM 2398 O O . GLY C 1 23 ? 46.51247 14.75949 76.50247 1.000 58.73645 23 GLY C O 1
ATOM 2399 N N . SER C 1 24 ? 45.01789 13.10814 76.89351 1.000 57.18948 24 SER C N 1
ATOM 2400 C CA . SER C 1 24 ? 46.01839 12.10303 77.22062 1.000 60.28979 24 SER C CA 1
ATOM 2401 C C . SER C 1 24 ? 46.85465 11.69287 76.00715 1.000 61.57214 24 SER C C 1
ATOM 2402 O O . SER C 1 24 ? 47.96481 11.18417 76.18199 1.000 55.78311 24 SER C O 1
ATOM 2405 N N . ASN C 1 25 ? 46.35824 11.91891 74.78905 1.000 49.29975 25 ASN C N 1
ATOM 2406 C CA . ASN C 1 25 ? 47.04221 11.54269 73.55372 1.000 46.72361 25 ASN C CA 1
ATOM 2407 C C . ASN C 1 25 ? 47.64724 12.79025 72.90919 1.000 46.81821 25 ASN C C 1
ATOM 2408 O O . ASN C 1 25 ? 46.92603 13.75335 72.61110 1.000 45.39686 25 ASN C O 1
ATOM 2413 N N . MET C 1 26 ? 48.96051 12.74634 72.65730 1.000 47.34514 26 MET C N 1
ATOM 2414 C CA . MET C 1 26 ? 49.70339 13.92132 72.19981 1.000 42.52675 26 MET C CA 1
ATOM 2415 C C . MET C 1 26 ? 49.16178 14.47901 70.88848 1.000 39.09263 26 MET C C 1
ATOM 2416 O O . MET C 1 26 ? 49.22726 15.69496 70.65653 1.000 37.50710 26 MET C O 1
ATOM 2421 N N . GLU C 1 27 ? 48.64062 13.60895 70.01828 1.000 37.07949 27 GLU C N 1
ATOM 2422 C CA . GLU C 1 27 ? 48.04058 14.04968 68.76554 1.000 39.29543 27 GLU C CA 1
ATOM 2423 C C . GLU C 1 27 ? 46.94317 15.08308 68.99707 1.000 40.51224 27 GLU C C 1
ATOM 2424 O O . GLU C 1 27 ? 46.76259 15.98933 68.17220 1.000 40.88531 27 GLU C O 1
ATOM 2430 N N . ASN C 1 28 ? 46.22413 14.98944 70.11915 1.000 32.82926 28 ASN C N 1
ATOM 2431 C CA . ASN C 1 28 ? 45.15271 15.93228 70.40083 1.000 39.36493 28 ASN C CA 1
ATOM 2432 C C . ASN C 1 28 ? 45.64679 17.22292 71.04319 1.000 42.50492 28 ASN C C 1
ATOM 2433 O O . ASN C 1 28 ? 44.86299 18.15574 71.20767 1.000 34.33422 28 ASN C O 1
ATOM 2438 N N . ARG C 1 29 ? 46.91786 17.31002 71.40990 1.000 35.01290 29 ARG C N 1
ATOM 2439 C CA . ARG C 1 29 ? 47.43384 18.53759 71.98455 1.000 36.05363 29 ARG C CA 1
ATOM 2440 C C . ARG C 1 29 ? 48.16206 19.38502 70.95915 1.000 36.22479 29 ARG C C 1
ATOM 2441 O O . ARG C 1 29 ? 48.86783 20.32849 71.32570 1.000 48.97341 29 ARG C O 1
ATOM 2449 N N . VAL C 1 30 ? 47.98004 19.08456 69.68129 1.000 35.09007 30 VAL C N 1
ATOM 2450 C CA . VAL C 1 30 ? 48.41116 19.94187 68.58490 1.000 34.66619 30 VAL C CA 1
ATOM 2451 C C . VAL C 1 30 ? 47.23984 20.06921 67.62929 1.000 32.51765 30 VAL C C 1
ATOM 2452 O O . VAL C 1 30 ? 46.43655 19.14577 67.48190 1.000 44.40290 30 VAL C O 1
ATOM 2456 N N . CYS C 1 31 ? 47.15474 21.22258 66.97436 1.000 32.70395 31 CYS C N 1
ATOM 2457 C CA . CYS C 1 31 ? 46.10222 21.49624 65.99863 1.000 39.33059 31 CYS C CA 1
ATOM 2458 C C . CYS C 1 31 ? 46.10444 20.46468 64.86984 1.000 35.20936 31 CYS C C 1
ATOM 2459 O O . CYS C 1 31 ? 47.15876 20.00625 64.42671 1.000 35.13574 31 CYS C O 1
ATOM 2462 N N . PHE C 1 32 ? 44.90851 20.08846 64.41185 1.000 36.68492 32 PHE C N 1
ATOM 2463 C CA . PHE C 1 32 ? 44.80644 19.10601 63.33274 1.000 29.36268 32 PHE C CA 1
ATOM 2464 C C . PHE C 1 32 ? 45.21674 19.68216 61.98550 1.000 31.22160 32 PHE C C 1
ATOM 2465 O O . PHE C 1 32 ? 45.54796 18.91251 61.07995 1.000 39.84172 32 PHE C O 1
ATOM 2473 N N . ASP C 1 33 ? 45.24012 21.01593 61.83971 1.000 34.42166 33 ASP C N 1
ATOM 2474 C CA . ASP C 1 33 ? 45.54891 21.66545 60.56882 1.000 35.73666 33 ASP C CA 1
ATOM 2475 C C . ASP C 1 33 ? 46.89638 22.36523 60.51068 1.000 46.34473 33 ASP C C 1
ATOM 2476 O O . ASP C 1 33 ? 47.37262 22.64641 59.40377 1.000 47.09132 33 ASP C O 1
ATOM 2481 N N . CYS C 1 34 ? 47.50918 22.69519 61.64781 1.000 44.41193 34 CYS C N 1
ATOM 2482 C CA . CYS C 1 34 ? 48.80186 23.36076 61.56287 1.000 44.14912 34 CYS C CA 1
ATOM 2483 C C . CYS C 1 34 ? 49.77682 23.00507 62.67157 1.000 50.57165 34 CYS C C 1
ATOM 2484 O O . CYS C 1 34 ? 50.85568 23.61066 62.71841 1.000 44.02797 34 CYS C O 1
ATOM 2487 N N . GLY C 1 35 ? 49.44990 22.08806 63.57555 1.000 35.74041 35 GLY C N 1
ATOM 2488 C CA . GLY C 1 35 ? 50.31473 21.91112 64.75136 1.000 67.20892 35 GLY C CA 1
ATOM 2489 C C . GLY C 1 35 ? 50.71546 23.16914 65.51050 1.000 63.07571 35 GLY C C 1
ATOM 2490 O O . GLY C 1 35 ? 51.85683 23.26875 65.97784 1.000 61.37054 35 GLY C O 1
ATOM 2491 N N . ASN C 1 36 ? 49.81484 24.14142 65.64023 1.000 58.37357 36 ASN C N 1
ATOM 2492 C CA . ASN C 1 36 ? 49.87321 25.00350 66.81319 1.000 54.04252 36 ASN C CA 1
ATOM 2493 C C . ASN C 1 36 ? 49.52407 24.15347 68.02687 1.000 38.85422 36 ASN C C 1
ATOM 2494 O O . ASN C 1 36 ? 48.73144 23.21774 67.93141 1.000 39.78172 36 ASN C O 1
ATOM 2499 N N . LYS C 1 37 ? 50.10101 24.49035 69.17120 1.000 41.06140 37 LYS C N 1
ATOM 2500 C CA . LYS C 1 37 ? 49.97698 23.67567 70.37302 1.000 46.87530 37 LYS C CA 1
ATOM 2501 C C . LYS C 1 37 ? 48.71090 24.02647 71.15501 1.000 45.88338 37 LYS C C 1
ATOM 2502 O O . LYS C 1 37 ? 48.18044 25.13720 71.06586 1.000 43.58765 37 LYS C O 1
ATOM 2508 N N . ASN C 1 38 ? 48.23405 23.04679 71.93377 1.000 44.00636 38 ASN C N 1
ATOM 2509 C CA . ASN C 1 38 ? 47.15609 23.16999 72.91203 1.000 39.77595 38 ASN C CA 1
ATOM 2510 C C . ASN C 1 38 ? 45.89707 23.75286 72.30033 1.000 43.77301 38 ASN C C 1
ATOM 2511 O O . ASN C 1 38 ? 45.44863 24.83214 72.69956 1.000 39.25595 38 ASN C O 1
ATOM 2516 N N . PRO C 1 39 ? 45.28780 23.06118 71.34537 1.000 39.06746 39 PRO C N 1
ATOM 2517 C CA . PRO C 1 39 ? 44.11470 23.61415 70.67096 1.000 40.68693 39 PRO C CA 1
ATOM 2518 C C . PRO C 1 39 ? 42.86866 23.36197 71.50971 1.000 44.77499 39 PRO C C 1
ATOM 2519 O O . PRO C 1 39 ? 42.62435 22.23914 71.96211 1.000 46.17026 39 PRO C O 1
ATOM 2523 N N . THR C 1 40 ? 42.07514 24.40967 71.70947 1.000 39.89611 40 THR C N 1
ATOM 2524 C CA . THR C 1 40 ? 40.85105 24.30177 72.49104 1.000 38.74255 40 THR C CA 1
ATOM 2525 C C . THR C 1 40 ? 39.59523 24.46985 71.66092 1.000 36.56469 40 THR C C 1
ATOM 2526 O O . THR C 1 40 ? 38.49858 24.31144 72.19803 1.000 43.88362 40 THR C O 1
ATOM 2530 N N . TRP C 1 41 ? 39.72011 24.80678 70.38457 1.000 34.20357 41 TRP C N 1
ATOM 2531 C CA . TRP C 1 41 ? 38.56807 24.85773 69.50228 1.000 40.48439 41 TRP C CA 1
ATOM 2532 C C . TRP C 1 41 ? 38.39689 23.51638 68.80709 1.000 40.40743 41 TRP C C 1
ATOM 2533 O O . TRP C 1 41 ? 39.26588 22.63469 68.85674 1.000 40.27233 41 TRP C O 1
ATOM 2544 N N . THR C 1 42 ? 37.24774 23.35865 68.16342 1.000 32.15604 42 THR C N 1
ATOM 2545 C CA . THR C 1 42 ? 36.90395 22.08641 67.55584 1.000 32.55226 42 THR C CA 1
ATOM 2546 C C . THR C 1 42 ? 36.16732 22.31343 66.24297 1.000 32.59403 42 THR C C 1
ATOM 2547 O O . THR C 1 42 ? 35.49444 23.32539 66.05684 1.000 39.62142 42 THR C O 1
ATOM 2551 N N . SER C 1 43 ? 36.32220 21.36562 65.32103 1.000 34.42736 43 SER C N 1
ATOM 2552 C CA . SER C 1 43 ? 35.36231 21.15835 64.24203 1.000 32.24590 43 SER C CA 1
ATOM 2553 C C . SER C 1 43 ? 34.48438 19.98368 64.65397 1.000 32.73814 43 SER C C 1
ATOM 2554 O O . SER C 1 43 ? 34.95396 18.84674 64.72245 1.000 43.02574 43 SER C O 1
ATOM 2557 N N . VAL C 1 44 ? 33.21198 20.25975 64.93652 1.000 39.74609 44 VAL C N 1
ATOM 2558 C CA . VAL C 1 44 ? 32.33068 19.22210 65.47632 1.000 31.70117 44 VAL C CA 1
ATOM 2559 C C . VAL C 1 44 ? 32.09043 18.08789 64.48828 1.000 33.27428 44 VAL C C 1
ATOM 2560 O O . VAL C 1 44 ? 32.21132 16.91783 64.88823 1.000 43.36167 44 VAL C O 1
ATOM 2564 N N . PRO C 1 45 ? 31.75042 18.33699 63.21558 1.000 31.89938 45 PRO C N 1
ATOM 2565 C CA . PRO C 1 45 ? 31.44486 17.19703 62.33190 1.000 43.20024 45 PRO C CA 1
ATOM 2566 C C . PRO C 1 45 ? 32.60876 16.23001 62.13910 1.000 37.35542 45 PRO C C 1
ATOM 2567 O O . PRO C 1 45 ? 32.36726 15.04781 61.87708 1.000 37.75947 45 PRO C O 1
ATOM 2571 N N . PHE C 1 46 ? 33.85929 16.68019 62.26313 1.000 34.12685 46 PHE C N 1
ATOM 2572 C CA . PHE C 1 46 ? 35.00008 15.78866 62.06225 1.000 35.06052 46 PHE C CA 1
ATOM 2573 C C . PHE C 1 46 ? 35.67550 15.37367 63.36309 1.000 31.80015 46 PHE C C 1
ATOM 2574 O O . PHE C 1 46 ? 36.62615 14.58929 63.32290 1.000 38.20622 46 PHE C O 1
ATOM 2582 N N . GLY C 1 47 ? 35.20776 15.86676 64.50960 1.000 30.80172 47 GLY C N 1
ATOM 2583 C CA . GLY C 1 47 ? 35.73985 15.41681 65.77978 1.000 29.80569 47 GLY C CA 1
ATOM 2584 C C . GLY C 1 47 ? 37.16385 15.83566 66.05068 1.000 35.74739 47 GLY C C 1
ATOM 2585 O O . GLY C 1 47 ? 37.88373 15.11523 66.74903 1.000 32.20071 47 GLY C O 1
ATOM 2586 N N . VAL C 1 48 ? 37.59909 16.98664 65.53387 1.000 31.65701 48 VAL C N 1
ATOM 2587 C CA . VAL C 1 48 ? 39.01492 17.33647 65.61300 1.000 39.01397 48 VAL C CA 1
ATOM 2588 C C . VAL C 1 48 ? 39.19628 18.62050 66.41215 1.000 26.31319 48 VAL C C 1
ATOM 2589 O O . VAL C 1 48 ? 38.26878 19.42060 66.57066 1.000 28.87867 48 VAL C O 1
ATOM 2593 N N . MET C 1 49 ? 40.40007 18.77496 66.95382 1.000 26.57213 49 MET C N 1
ATOM 2594 C CA . MET C 1 49 ? 40.80853 19.89796 67.79437 1.000 27.40375 49 MET C CA 1
ATOM 2595 C C . MET C 1 49 ? 41.55273 20.92631 66.94935 1.000 34.57612 49 MET C C 1
ATOM 2596 O O . MET C 1 49 ? 42.52039 20.57890 66.26920 1.000 34.01830 49 MET C O 1
ATOM 2601 N N . LEU C 1 50 ? 41.13335 22.19352 67.01777 1.000 36.30901 50 LEU C N 1
ATOM 2602 C CA . LEU C 1 50 ? 41.75542 23.24594 66.22289 1.000 33.78929 50 LEU C CA 1
ATOM 2603 C C . LEU C 1 50 ? 42.29813 24.36593 67.10788 1.000 31.64669 50 LEU C C 1
ATOM 2604 O O . LEU C 1 50 ? 41.75931 24.64936 68.18182 1.000 34.72182 50 LEU C O 1
ATOM 2609 N N . CYS C 1 51 ? 43.37108 25.01296 66.64539 1.000 32.79532 51 CYS C N 1
ATOM 2610 C CA . CYS C 1 51 ? 43.82331 26.23215 67.31145 1.000 34.90901 51 CYS C CA 1
ATOM 2611 C C . CYS C 1 51 ? 42.90807 27.40469 66.94564 1.000 37.18582 51 CYS C C 1
ATOM 2612 O O . CYS C 1 51 ? 42.02002 27.30241 66.09050 1.000 35.85754 51 CYS C O 1
ATOM 2615 N N . ILE C 1 52 ? 43.15433 28.54250 67.59799 1.000 38.42751 52 ILE C N 1
ATOM 2616 C CA . ILE C 1 52 ? 42.30848 29.71596 67.38602 1.000 57.66003 52 ILE C CA 1
ATOM 2617 C C . ILE C 1 52 ? 42.37769 30.17507 65.93364 1.000 55.32077 52 ILE C C 1
ATOM 2618 O O . ILE C 1 52 ? 41.37542 30.61539 65.36535 1.000 41.46896 52 ILE C O 1
ATOM 2623 N N . GLN C 1 53 ? 43.54678 30.05755 65.29841 1.000 40.75369 53 GLN C N 1
ATOM 2624 C CA . GLN C 1 53 ? 43.66383 30.53203 63.92301 1.000 42.81000 53 GLN C CA 1
ATOM 2625 C C . GLN C 1 53 ? 42.88875 29.63655 62.97786 1.000 43.10584 53 GLN C C 1
ATOM 2626 O O . GLN C 1 53 ? 42.10977 30.11015 62.13832 1.000 49.73961 53 GLN C O 1
ATOM 2632 N N . CYS C 1 54 ? 43.09429 28.33414 63.09641 1.000 42.67197 54 CYS C N 1
ATOM 2633 C CA . CYS C 1 54 ? 42.41265 27.42459 62.20021 1.000 46.44972 54 CYS C CA 1
ATOM 2634 C C . CYS C 1 54 ? 40.91007 27.38613 62.46674 1.000 44.20462 54 CYS C C 1
ATOM 2635 O O . CYS C 1 54 ? 40.14291 27.10810 61.54497 1.000 47.77401 54 CYS C O 1
ATOM 2638 N N . SER C 1 55 ? 40.46222 27.75128 63.66923 1.000 43.12552 55 SER C N 1
ATOM 2639 C CA . SER C 1 55 ? 39.02539 27.84778 63.89189 1.000 36.65345 55 SER C CA 1
ATOM 2640 C C . SER C 1 55 ? 38.41493 28.99762 63.08664 1.000 47.26557 55 SER C C 1
ATOM 2641 O O . SER C 1 55 ? 37.28569 28.88896 62.59730 1.000 39.99400 55 SER C O 1
ATOM 2644 N N . ALA C 1 56 ? 39.14014 30.10866 62.93334 1.000 41.28459 56 ALA C N 1
ATOM 2645 C CA . ALA C 1 56 ? 38.61856 31.20158 62.11721 1.000 44.29219 56 ALA C CA 1
ATOM 2646 C C . ALA C 1 56 ? 38.58623 30.82595 60.64019 1.000 54.15600 56 ALA C C 1
ATOM 2647 O O . ALA C 1 56 ? 37.76002 31.34832 59.88688 1.000 56.54466 56 ALA C O 1
ATOM 2649 N N . VAL C 1 57 ? 39.48154 29.93708 60.20409 1.000 42.66554 57 VAL C N 1
ATOM 2650 C CA . VAL C 1 57 ? 39.41687 29.44975 58.83071 1.000 50.92204 57 VAL C CA 1
ATOM 2651 C C . VAL C 1 57 ? 38.18966 28.56494 58.64449 1.000 42.46682 57 VAL C C 1
ATOM 2652 O O . VAL C 1 57 ? 37.46388 28.68386 57.64948 1.000 44.55343 57 VAL C O 1
ATOM 2656 N N . HIS C 1 58 ? 37.91551 27.70041 59.62494 1.000 39.98010 58 HIS C N 1
ATOM 2657 C CA . HIS C 1 58 ? 36.76523 26.81444 59.54904 1.000 46.99749 58 HIS C CA 1
ATOM 2658 C C . HIS C 1 58 ? 35.45003 27.58676 59.59807 1.000 49.38778 58 HIS C C 1
ATOM 2659 O O . HIS C 1 58 ? 34.48195 27.19744 58.94122 1.000 43.06112 58 HIS C O 1
ATOM 2666 N N . ARG C 1 59 ? 35.38379 28.66296 60.38794 1.000 42.96401 59 ARG C N 1
ATOM 2667 C CA . ARG C 1 59 ? 34.15703 29.45990 60.43452 1.000 55.82869 59 ARG C CA 1
ATOM 2668 C C . ARG C 1 59 ? 33.79390 30.03026 59.07276 1.000 54.89554 59 ARG C C 1
ATOM 2669 O O . ARG C 1 59 ? 32.60796 30.19474 58.76548 1.000 60.58178 59 ARG C O 1
ATOM 2677 N N . ASN C 1 60 ? 34.79156 30.37637 58.26127 1.000 50.42116 60 ASN C N 1
ATOM 2678 C CA . ASN C 1 60 ? 34.50215 30.96044 56.96062 1.000 56.51136 60 ASN C CA 1
ATOM 2679 C C . ASN C 1 60 ? 34.19985 29.91607 55.89581 1.000 53.39943 60 ASN C C 1
ATOM 2680 O O . ASN C 1 60 ? 33.68346 30.27696 54.83773 1.000 58.86235 60 ASN C O 1
ATOM 2685 N N . MET C 1 61 ? 34.48709 28.63735 56.15609 1.000 50.03605 61 MET C N 1
ATOM 2686 C CA . MET C 1 61 ? 34.20375 27.59663 55.17361 1.000 55.03170 61 MET C CA 1
ATOM 2687 C C . MET C 1 61 ? 32.70875 27.44985 54.94293 1.000 63.23728 61 MET C C 1
ATOM 2688 O O . MET C 1 61 ? 32.27266 27.21557 53.81031 1.000 72.15872 61 MET C O 1
ATOM 2693 N N . GLY C 1 62 ? 31.90981 27.57663 55.99992 1.000 60.80885 62 GLY C N 1
ATOM 2694 C CA . GLY C 1 62 ? 30.47579 27.39453 55.87655 1.000 65.30933 62 GLY C CA 1
ATOM 2695 C C . GLY C 1 62 ? 29.94843 26.21525 56.66905 1.000 64.93852 62 GLY C C 1
ATOM 2696 O O . GLY C 1 62 ? 30.55651 25.13402 56.68052 1.000 58.46160 62 GLY C O 1
ATOM 2697 N N . VAL C 1 63 ? 28.80852 26.41531 57.33927 1.000 65.67966 63 VAL C N 1
ATOM 2698 C CA . VAL C 1 63 ? 28.20701 25.36093 58.14875 1.000 65.68423 63 VAL C CA 1
ATOM 2699 C C . VAL C 1 63 ? 27.85839 24.14834 57.30136 1.000 67.81576 63 VAL C C 1
ATOM 2700 O O . VAL C 1 63 ? 27.69426 23.04518 57.83283 1.000 61.53774 63 VAL C O 1
ATOM 2704 N N . HIS C 1 64 ? 27.74643 24.32812 55.98364 1.000 71.67508 64 HIS C N 1
ATOM 2705 C CA . HIS C 1 64 ? 27.59971 23.19196 55.08153 1.000 72.83833 64 HIS C CA 1
ATOM 2706 C C . HIS C 1 64 ? 28.67794 22.13655 55.32953 1.000 67.73665 64 HIS C C 1
ATOM 2707 O O . HIS C 1 64 ? 28.38773 20.93639 55.33641 1.000 64.01163 64 HIS C O 1
ATOM 2714 N N . ILE C 1 65 ? 29.92316 22.56854 55.56552 1.000 63.83447 65 ILE C N 1
ATOM 2715 C CA . ILE C 1 65 ? 31.06458 21.66638 55.68983 1.000 54.01568 65 ILE C CA 1
ATOM 2716 C C . ILE C 1 65 ? 31.44306 21.46644 57.14919 1.000 55.71428 65 ILE C C 1
ATOM 2717 O O . ILE C 1 65 ? 31.46534 20.33941 57.65324 1.000 51.21905 65 ILE C O 1
ATOM 2722 N N . THR C 1 66 ? 31.76563 22.55620 57.83442 1.000 65.06999 66 THR C N 1
ATOM 2723 C CA . THR C 1 66 ? 32.30601 22.47679 59.18248 1.000 61.90059 66 THR C CA 1
ATOM 2724 C C . THR C 1 66 ? 31.61702 23.52314 60.04265 1.000 52.62307 66 THR C C 1
ATOM 2725 O O . THR C 1 66 ? 31.13025 24.53929 59.53716 1.000 49.63501 66 THR C O 1
ATOM 2729 N N . PHE C 1 67 ? 31.55265 23.25772 61.34252 1.000 48.15265 67 PHE C N 1
ATOM 2730 C CA . PHE C 1 67 ? 31.17305 24.29567 62.28195 1.000 39.14229 67 PHE C CA 1
ATOM 2731 C C . PHE C 1 67 ? 31.98049 24.12015 63.55731 1.000 36.73899 67 PHE C C 1
ATOM 2732 O O . PHE C 1 67 ? 32.44911 23.02641 63.88216 1.000 34.53978 67 PHE C O 1
ATOM 2740 N N . VAL C 1 68 ? 32.20532 25.23961 64.23151 1.000 47.44162 68 VAL C N 1
ATOM 2741 C CA . VAL C 1 68 ? 33.25940 25.38027 65.22482 1.000 44.11045 68 VAL C CA 1
ATOM 2742 C C . VAL C 1 68 ? 32.62608 25.55005 66.59417 1.000 45.17727 68 VAL C C 1
ATOM 2743 O O . VAL C 1 68 ? 31.64744 26.29369 66.74706 1.000 39.44870 68 VAL C O 1
ATOM 2747 N N . LYS C 1 69 ? 33.19576 24.88515 67.59451 1.000 39.17300 69 LYS C N 1
ATOM 2748 C CA . LYS C 1 69 ? 32.78901 25.11981 68.97343 1.000 41.09642 69 LYS C CA 1
ATOM 2749 C C . LYS C 1 69 ? 34.01326 25.04401 69.85665 1.000 35.35424 69 LYS C C 1
ATOM 2750 O O . LYS C 1 69 ? 34.99555 24.38389 69.52271 1.000 41.54125 69 LYS C O 1
ATOM 2756 N N . SER C 1 70 ? 33.92702 25.70875 70.99785 1.000 42.19545 70 SER C N 1
ATOM 2757 C CA . SER C 1 70 ? 35.01658 25.77111 71.95667 1.000 38.18154 70 SER C CA 1
ATOM 2758 C C . SER C 1 70 ? 34.85029 24.66545 72.98951 1.000 41.43841 70 SER C C 1
ATOM 2759 O O . SER C 1 70 ? 33.81473 24.58092 73.66358 1.000 40.78091 70 SER C O 1
ATOM 2762 N N . SER C 1 71 ? 35.88367 23.84246 73.13066 1.000 35.51425 71 SER C N 1
ATOM 2763 C CA . SER C 1 71 ? 35.87071 22.79933 74.14409 1.000 35.59729 71 SER C CA 1
ATOM 2764 C C . SER C 1 71 ? 35.76286 23.37976 75.55099 1.000 37.78683 71 SER C C 1
ATOM 2765 O O . SER C 1 71 ? 35.18454 22.74304 76.43463 1.000 41.11165 71 SER C O 1
ATOM 2768 N N . THR C 1 72 ? 36.28905 24.58329 75.78271 1.000 43.92393 72 THR C N 1
ATOM 2769 C CA . THR C 1 72 ? 36.29406 25.13815 77.13215 1.000 52.12328 72 THR C CA 1
ATOM 2770 C C . THR C 1 72 ? 35.24884 26.22263 77.37292 1.000 56.59723 72 THR C C 1
ATOM 2771 O O . THR C 1 72 ? 34.78771 26.37739 78.50891 1.000 59.17505 72 THR C O 1
ATOM 2775 N N . LEU C 1 73 ? 34.85803 26.97704 76.34854 1.000 57.50513 73 LEU C N 1
ATOM 2776 C CA . LEU C 1 73 ? 34.02835 28.15648 76.55158 1.000 62.80399 73 LEU C CA 1
ATOM 2777 C C . LEU C 1 73 ? 32.56942 27.97617 76.14468 1.000 66.14816 73 LEU C C 1
ATOM 2778 O O . LEU C 1 73 ? 31.76750 28.89320 76.36081 1.000 60.79677 73 LEU C O 1
ATOM 2783 N N . ASP C 1 74 ? 32.19837 26.83898 75.55576 1.000 60.25365 74 ASP C N 1
ATOM 2784 C CA . ASP C 1 74 ? 30.84584 26.63500 75.05385 1.000 57.61473 74 ASP C CA 1
ATOM 2785 C C . ASP C 1 74 ? 30.18825 25.45527 75.76165 1.000 61.82607 74 ASP C C 1
ATOM 2786 O O . ASP C 1 74 ? 30.86515 24.53723 76.23480 1.000 63.34854 74 ASP C O 1
ATOM 2791 N N . LYS C 1 75 ? 28.86031 25.50263 75.85326 1.000 54.05503 75 LYS C N 1
ATOM 2792 C CA . LYS C 1 75 ? 28.09458 24.35873 76.31190 1.000 49.21007 75 LYS C CA 1
ATOM 2793 C C . LYS C 1 75 ? 28.01779 23.31675 75.20490 1.000 51.56370 75 LYS C C 1
ATOM 2794 O O . LYS C 1 75 ? 28.02349 23.64388 74.01241 1.000 52.10272 75 LYS C O 1
ATOM 2800 N N . TRP C 1 76 ? 27.96130 22.05297 75.61101 1.000 42.82871 76 TRP C N 1
ATOM 2801 C CA . TRP C 1 76 ? 28.05034 20.92224 74.69740 1.000 40.21978 76 TRP C CA 1
ATOM 2802 C C . TRP C 1 76 ? 26.87561 19.99341 74.94474 1.000 42.88293 76 TRP C C 1
ATOM 2803 O O . TRP C 1 76 ? 26.58974 19.65713 76.09724 1.000 49.49118 76 TRP C O 1
ATOM 2814 N N . THR C 1 77 ? 26.17579 19.60771 73.87847 1.000 43.89112 77 THR C N 1
ATOM 2815 C CA . THR C 1 77 ? 25.16583 18.56108 74.00567 1.000 45.03923 77 THR C CA 1
ATOM 2816 C C . THR C 1 77 ? 25.84364 17.19674 74.07373 1.000 45.82124 77 THR C C 1
ATOM 2817 O O . THR C 1 77 ? 26.97122 17.01335 73.60525 1.000 39.54635 77 THR C O 1
ATOM 2821 N N . ILE C 1 78 ? 25.12584 16.22815 74.64328 1.000 48.94192 78 ILE C N 1
ATOM 2822 C CA . ILE C 1 78 ? 25.63728 14.86077 74.72393 1.000 44.01838 78 ILE C CA 1
ATOM 2823 C C . ILE C 1 78 ? 26.03313 14.33889 73.34868 1.000 38.00882 78 ILE C C 1
ATOM 2824 O O . ILE C 1 78 ? 27.05466 13.65707 73.19988 1.000 45.33293 78 ILE C O 1
ATOM 2829 N N . ASN C 1 79 ? 25.22282 14.61852 72.32720 1.000 39.46084 79 ASN C N 1
ATOM 2830 C CA . ASN C 1 79 ? 25.46733 13.99750 71.02919 1.000 46.87877 79 ASN C CA 1
ATOM 2831 C C . ASN C 1 79 ? 26.68532 14.59808 70.34333 1.000 49.89613 79 ASN C C 1
ATOM 2832 O O . ASN C 1 79 ? 27.41029 13.88407 69.63751 1.000 47.80161 79 ASN C O 1
ATOM 2837 N N . ASN C 1 80 ? 26.94536 15.89225 70.55083 1.000 42.86437 80 ASN C N 1
ATOM 2838 C CA . ASN C 1 80 ? 28.21627 16.43052 70.07157 1.000 44.30019 80 ASN C CA 1
ATOM 2839 C C . ASN C 1 80 ? 29.40182 15.85018 70.83476 1.000 38.22833 80 ASN C C 1
ATOM 2840 O O . ASN C 1 80 ? 30.47763 15.66560 70.25491 1.000 32.62715 80 ASN C O 1
ATOM 2845 N N . LEU C 1 81 ? 29.23398 15.53482 72.11912 1.000 32.62033 81 LEU C N 1
ATOM 2846 C CA . LEU C 1 81 ? 30.36663 14.97323 72.85243 1.000 32.52359 81 LEU C CA 1
ATOM 2847 C C . LEU C 1 81 ? 30.70960 13.57324 72.37128 1.000 31.23672 81 LEU C C 1
ATOM 2848 O O . LEU C 1 81 ? 31.86248 13.14795 72.48968 1.000 34.73640 81 LEU C O 1
ATOM 2853 N N . ARG C 1 82 ? 29.72243 12.84550 71.83405 1.000 34.53970 82 ARG C N 1
ATOM 2854 C CA . ARG C 1 82 ? 29.97971 11.52098 71.29877 1.000 35.18642 82 ARG C CA 1
ATOM 2855 C C . ARG C 1 82 ? 30.98914 11.58273 70.17483 1.000 36.46039 82 ARG C C 1
ATOM 2856 O O . ARG C 1 82 ? 31.76826 10.64392 69.98929 1.000 37.31719 82 ARG C O 1
ATOM 2864 N N . ARG C 1 83 ? 30.99808 12.68040 69.41895 1.000 33.00497 83 ARG C N 1
ATOM 2865 C CA . ARG C 1 83 ? 31.93135 12.79804 68.30953 1.000 33.61118 83 ARG C CA 1
ATOM 2866 C C . ARG C 1 83 ? 33.36012 12.92090 68.79446 1.000 35.47004 83 ARG C C 1
ATOM 2867 O O . ARG C 1 83 ? 34.28188 12.52584 68.07100 1.000 32.93290 83 ARG C O 1
ATOM 2875 N N . PHE C 1 84 ? 33.56079 13.41677 70.01586 1.000 30.76433 84 PHE C N 1
ATOM 2876 C CA . PHE C 1 84 ? 34.90053 13.50727 70.57603 1.000 29.70825 84 PHE C CA 1
ATOM 2877 C C . PHE C 1 84 ? 35.25238 12.35958 71.51433 1.000 37.91579 84 PHE C C 1
ATOM 2878 O O . PHE C 1 84 ? 36.43004 12.00078 71.60897 1.000 44.58230 84 PHE C O 1
ATOM 2886 N N . LYS C 1 85 ? 34.26832 11.73131 72.16312 1.000 39.09584 85 LYS C N 1
ATOM 2887 C CA . LYS C 1 85 ? 34.51288 10.41303 72.74147 1.000 40.63038 85 LYS C CA 1
ATOM 2888 C C . LYS C 1 85 ? 35.05809 9.45348 71.69326 1.000 34.69674 85 LYS C C 1
ATOM 2889 O O . LYS C 1 85 ? 36.00229 8.69539 71.96053 1.000 34.89054 85 LYS C O 1
ATOM 2895 N N . LEU C 1 86 ? 34.49798 9.49630 70.48077 1.000 33.29775 86 LEU C N 1
ATOM 2896 C CA . LEU C 1 86 ? 34.77371 8.50535 69.43782 1.000 29.84090 86 LEU C CA 1
ATOM 2897 C C . LEU C 1 86 ? 35.70604 9.01308 68.35201 1.000 39.42255 86 LEU C C 1
ATOM 2898 O O . LEU C 1 86 ? 36.05982 8.24255 67.45244 1.000 39.74742 86 LEU C O 1
ATOM 2903 N N . GLY C 1 87 ? 36.07609 10.29316 68.39193 1.000 33.33131 87 GLY C N 1
ATOM 2904 C CA . GLY C 1 87 ? 36.92217 10.88638 67.38271 1.000 34.68662 87 GLY C CA 1
ATOM 2905 C C . GLY C 1 87 ? 38.18546 11.42738 67.99641 1.000 37.71504 87 GLY C C 1
ATOM 2906 O O . GLY C 1 87 ? 38.91790 10.67970 68.63950 1.000 36.23115 87 GLY C O 1
ATOM 2907 N N . GLY C 1 88 ? 38.46025 12.71502 67.82467 1.000 35.27047 88 GLY C N 1
ATOM 2908 C CA . GLY C 1 88 ? 39.74858 13.24753 68.20223 1.000 37.47046 88 GLY C CA 1
ATOM 2909 C C . GLY C 1 88 ? 40.73403 13.18684 67.04741 1.000 31.16104 88 GLY C C 1
ATOM 2910 O O . GLY C 1 88 ? 40.45422 12.64883 65.97919 1.000 29.55254 88 GLY C O 1
ATOM 2911 N N . ASN C 1 89 ? 41.91240 13.78504 67.27321 1.000 32.26489 89 ASN C N 1
ATOM 2912 C CA . ASN C 1 89 ? 42.90111 13.93153 66.20370 1.000 30.01888 89 ASN C CA 1
ATOM 2913 C C . ASN C 1 89 ? 43.58776 12.60639 65.88344 1.000 32.08201 89 ASN C C 1
ATOM 2914 O O . ASN C 1 89 ? 43.91482 12.33253 64.72657 1.000 30.87946 89 ASN C O 1
ATOM 2919 N N . HIS C 1 90 ? 43.86530 11.79614 66.89927 1.000 31.51723 90 HIS C N 1
ATOM 2920 C CA . HIS C 1 90 ? 44.47320 10.49797 66.64919 1.000 30.87805 90 HIS C CA 1
ATOM 2921 C C . HIS C 1 90 ? 43.58613 9.64120 65.74384 1.000 30.52212 90 HIS C C 1
ATOM 2922 O O . HIS C 1 90 ? 44.05218 9.10213 64.72960 1.000 36.89005 90 HIS C O 1
ATOM 2929 N N . LYS C 1 91 ? 42.30306 9.50190 66.09266 1.000 37.68653 91 LYS C N 1
ATOM 2930 C CA . LYS C 1 91 ? 41.38689 8.71281 65.25887 1.000 34.03610 91 LYS C CA 1
ATOM 2931 C C . LYS C 1 91 ? 41.34182 9.25059 63.83050 1.000 35.39255 91 LYS C C 1
ATOM 2932 O O . LYS C 1 91 ? 41.43471 8.48533 62.86638 1.000 35.20316 91 LYS C O 1
ATOM 2938 N N . ALA C 1 92 ? 41.18825 10.57151 63.67461 1.000 32.96770 92 ALA C N 1
ATOM 2939 C CA . ALA C 1 92 ? 41.10476 11.15261 62.33378 1.000 31.68463 92 ALA C CA 1
ATOM 2940 C C . ALA C 1 92 ? 42.39855 10.94515 61.55768 1.000 38.38641 92 ALA C C 1
ATOM 2941 O O . ALA C 1 92 ? 42.37191 10.64621 60.35619 1.000 35.61855 92 ALA C O 1
ATOM 2943 N N . ARG C 1 93 ? 43.54434 11.13774 62.22020 1.000 31.71331 93 ARG C N 1
ATOM 2944 C CA . ARG C 1 93 ? 44.82049 10.98065 61.53933 1.000 33.08335 93 ARG C CA 1
ATOM 2945 C C . ARG C 1 93 ? 45.00182 9.54947 61.04329 1.000 33.51977 93 ARG C C 1
ATOM 2946 O O . ARG C 1 93 ? 45.44558 9.32620 59.90605 1.000 35.02143 93 ARG C O 1
ATOM 2954 N N . ASP C 1 94 ? 44.62364 8.56374 61.86822 1.000 32.83464 94 ASP C N 1
ATOM 2955 C CA . ASP C 1 94 ? 44.78607 7.17494 61.46388 1.000 49.13708 94 ASP C CA 1
ATOM 2956 C C . ASP C 1 94 ? 43.90985 6.84174 60.26753 1.000 47.20044 94 ASP C C 1
ATOM 2957 O O . ASP C 1 94 ? 44.32564 6.08571 59.38289 1.000 39.47452 94 ASP C O 1
ATOM 2962 N N . PHE C 1 95 ? 42.69938 7.40196 60.21583 1.000 35.66183 95 PHE C N 1
ATOM 2963 C CA . PHE C 1 95 ? 41.82037 7.11366 59.09054 1.000 39.50873 95 PHE C CA 1
ATOM 2964 C C . PHE C 1 95 ? 42.39908 7.66454 57.80145 1.000 39.69463 95 PHE C C 1
ATOM 2965 O O . PHE C 1 95 ? 42.35141 7.00313 56.75438 1.000 45.66981 95 PHE C O 1
ATOM 2973 N N . PHE C 1 96 ? 42.91856 8.89304 57.85865 1.000 41.18409 96 PHE C N 1
ATOM 2974 C CA . PHE C 1 96 ? 43.52924 9.50613 56.68654 1.000 43.05663 96 PHE C CA 1
ATOM 2975 C C . PHE C 1 96 ? 44.74617 8.72230 56.21635 1.000 45.94065 96 PHE C C 1
ATOM 2976 O O . PHE C 1 96 ? 44.99684 8.64754 55.01039 1.000 51.40172 96 PHE C O 1
ATOM 2984 N N . LEU C 1 97 ? 45.51665 8.14314 57.14440 1.000 38.34851 97 LEU C N 1
ATOM 2985 C CA . LEU C 1 97 ? 46.67755 7.33887 56.73924 1.000 44.72669 97 LEU C CA 1
ATOM 2986 C C . LEU C 1 97 ? 46.24862 6.02232 56.10279 1.000 47.20878 97 LEU C C 1
ATOM 2987 O O . LEU C 1 97 ? 46.87550 5.55522 55.14486 1.000 47.53208 97 LEU C O 1
ATOM 2992 N N . LYS C 1 98 ? 45.20021 5.39486 56.63842 1.000 49.50295 98 LYS C N 1
ATOM 2993 C CA . LYS C 1 98 ? 44.72052 4.13510 56.07816 1.000 53.46441 98 LYS C CA 1
ATOM 2994 C C . LYS C 1 98 ? 44.08330 4.31672 54.71246 1.000 53.62676 98 LYS C C 1
ATOM 2995 O O . LYS C 1 98 ? 43.91526 3.33647 53.98833 1.000 61.80708 98 LYS C O 1
ATOM 3001 N N . ASN C 1 99 ? 43.69736 5.54138 54.35970 1.000 59.19911 99 ASN C N 1
ATOM 3002 C CA . ASN C 1 99 ? 42.88624 5.79772 53.17779 1.000 61.14315 99 ASN C CA 1
ATOM 3003 C C . ASN C 1 99 ? 43.55217 6.78708 52.22672 1.000 59.82425 99 ASN C C 1
ATOM 3004 O O . ASN C 1 99 ? 42.86709 7.55922 51.55307 1.000 60.77995 99 ASN C O 1
ATOM 3009 N N . ASN C 1 100 ? 44.88575 6.76359 52.17243 1.000 64.96164 100 ASN C N 1
ATOM 3010 C CA . ASN C 1 100 ? 45.69507 7.59623 51.27533 1.000 76.26174 100 ASN C CA 1
ATOM 3011 C C . ASN C 1 100 ? 45.27154 9.06679 51.29999 1.000 70.89856 100 ASN C C 1
ATOM 3012 O O . ASN C 1 100 ? 45.11338 9.71435 50.26300 1.000 74.91318 100 ASN C O 1
ATOM 3017 N N . GLY C 1 101 ? 45.09006 9.59551 52.50503 1.000 61.88914 101 GLY C N 1
ATOM 3018 C CA . GLY C 1 101 ? 44.94664 11.02414 52.70907 1.000 55.64526 101 GLY C CA 1
ATOM 3019 C C . GLY C 1 101 ? 46.13512 11.59877 53.46141 1.000 50.67379 101 GLY C C 1
ATOM 3020 O O . GLY C 1 101 ? 45.99912 12.54550 54.24624 1.000 45.43941 101 GLY C O 1
ATOM 3021 N N . LYS C 1 102 ? 47.31473 11.02092 53.23346 1.000 47.41252 102 LYS C N 1
ATOM 3022 C CA . LYS C 1 102 ? 48.49305 11.45244 53.97094 1.000 50.02788 102 LYS C CA 1
ATOM 3023 C C . LYS C 1 102 ? 48.93916 12.83810 53.53419 1.000 55.60666 102 LYS C C 1
ATOM 3024 O O . LYS C 1 102 ? 49.53199 13.57397 54.33022 1.000 52.06645 102 LYS C O 1
ATOM 3030 N N . GLN C 1 103 ? 48.66119 13.20655 52.28131 1.000 60.38817 103 GLN C N 1
ATOM 3031 C CA . GLN C 1 103 ? 49.06927 14.50092 51.75430 1.000 66.36042 103 GLN C CA 1
ATOM 3032 C C . GLN C 1 103 ? 48.21139 15.63785 52.28525 1.000 65.11058 103 GLN C C 1
ATOM 3033 O O . GLN C 1 103 ? 48.59443 16.80215 52.14768 1.000 66.91711 103 GLN C O 1
ATOM 3039 N N . LEU C 1 104 ? 47.08358 15.32229 52.90881 1.000 65.93732 104 LEU C N 1
ATOM 3040 C CA . LEU C 1 104 ? 46.18420 16.31161 53.47935 1.000 63.89516 104 LEU C CA 1
ATOM 3041 C C . LEU C 1 104 ? 46.50362 16.64268 54.93036 1.000 57.04329 104 LEU C C 1
ATOM 3042 O O . LEU C 1 104 ? 45.95673 17.62088 55.45599 1.000 52.56450 104 LEU C O 1
ATOM 3047 N N . LEU C 1 105 ? 47.37832 15.86913 55.57960 1.000 41.22910 105 LEU C N 1
ATOM 3048 C CA . LEU C 1 105 ? 47.75459 16.11092 56.96623 1.000 43.57300 105 LEU C CA 1
ATOM 3049 C C . LEU C 1 105 ? 48.99536 16.99023 57.10911 1.000 42.59480 105 LEU C C 1
ATOM 3050 O O . LEU C 1 105 ? 49.39770 17.30960 58.23697 1.000 40.50354 105 LEU C O 1
ATOM 3055 N N . ASN C 1 106 ? 49.62184 17.38030 56.00782 1.000 42.85831 106 ASN C N 1
ATOM 3056 C CA . ASN C 1 106 ? 50.75119 18.29140 56.10266 1.000 45.58816 106 ASN C CA 1
ATOM 3057 C C . ASN C 1 106 ? 50.28284 19.63252 56.65694 1.000 56.32352 106 ASN C C 1
ATOM 3058 O O . ASN C 1 106 ? 49.17412 20.08449 56.37607 1.000 43.35495 106 ASN C O 1
ATOM 3063 N N . THR C 1 107 ? 51.12430 20.26004 57.46827 1.000 59.87233 107 THR C N 1
ATOM 3064 C CA . THR C 1 107 ? 50.71868 21.48090 58.14289 1.000 60.06286 107 THR C CA 1
ATOM 3065 C C . THR C 1 107 ? 50.74001 22.69661 57.22834 1.000 69.33482 107 THR C C 1
ATOM 3066 O O . THR C 1 107 ? 50.08957 23.69796 57.54091 1.000 71.27008 107 THR C O 1
ATOM 3070 N N . ALA C 1 108 ? 51.46127 22.63445 56.11477 1.000 71.07780 108 ALA C N 1
ATOM 3071 C CA . ALA C 1 108 ? 51.59940 23.76434 55.21044 1.000 74.57104 108 ALA C CA 1
ATOM 3072 C C . ALA C 1 108 ? 51.22421 23.34566 53.79504 1.000 73.96428 108 ALA C C 1
ATOM 3073 O O . ALA C 1 108 ? 51.37771 22.18095 53.41237 1.000 67.12275 108 ALA C O 1
ATOM 3075 N N . ASN C 1 109 ? 50.70891 24.31389 53.03056 1.000 69.40081 109 ASN C N 1
ATOM 3076 C CA . ASN C 1 109 ? 50.38182 24.14237 51.61616 1.000 74.55625 109 ASN C CA 1
ATOM 3077 C C . ASN C 1 109 ? 49.25476 23.13921 51.41019 1.000 71.84008 109 ASN C C 1
ATOM 3078 O O . ASN C 1 109 ? 49.22917 22.40468 50.41915 1.000 78.89394 109 ASN C O 1
ATOM 3083 N N . VAL C 1 110 ? 48.32480 23.11030 52.35673 1.000 55.40056 110 VAL C N 1
ATOM 3084 C CA . VAL C 1 110 ? 47.07906 22.36962 52.24508 1.000 55.44373 110 VAL C CA 1
ATOM 3085 C C . VAL C 1 110 ? 45.96654 23.39043 52.43324 1.000 55.35991 110 VAL C C 1
ATOM 3086 O O . VAL C 1 110 ? 45.84323 23.99897 53.50722 1.000 50.29206 110 VAL C O 1
ATOM 3090 N N . ASP C 1 111 ? 45.18002 23.60606 51.38633 1.000 58.63255 111 ASP C N 1
ATOM 3091 C CA . ASP C 1 111 ? 43.97811 24.41678 51.51074 1.000 54.73904 111 ASP C CA 1
ATOM 3092 C C . ASP C 1 111 ? 42.94204 23.67380 52.35576 1.000 53.17841 111 ASP C C 1
ATOM 3093 O O . ASP C 1 111 ? 42.61806 22.51607 52.07672 1.000 54.86984 111 ASP C O 1
ATOM 3098 N N . ALA C 1 112 ? 42.41486 24.34359 53.38600 1.000 47.85550 112 ALA C N 1
ATOM 3099 C CA . ALA C 1 112 ? 41.54362 23.66676 54.34396 1.000 45.45995 112 ALA C CA 1
ATOM 3100 C C . ALA C 1 112 ? 40.23897 23.21017 53.69874 1.000 46.26824 112 ALA C C 1
ATOM 3101 O O . ALA C 1 112 ? 39.71199 22.14388 54.04186 1.000 41.87730 112 ALA C O 1
ATOM 3103 N N . LYS C 1 113 ? 39.70321 24.00486 52.76981 1.000 50.77444 113 LYS C N 1
ATOM 3104 C CA . LYS C 1 113 ? 38.46728 23.62970 52.09264 1.000 55.20498 113 LYS C CA 1
ATOM 3105 C C . LYS C 1 113 ? 38.66633 22.38181 51.24310 1.000 57.10406 113 LYS C C 1
ATOM 3106 O O . LYS C 1 113 ? 37.77916 21.52651 51.16381 1.000 59.05641 113 LYS C O 1
ATOM 3112 N N . THR C 1 114 ? 39.83058 22.26012 50.60565 1.000 57.07668 114 THR C N 1
ATOM 3113 C CA . THR C 1 114 ? 40.17473 21.03277 49.89699 1.000 53.81079 114 THR C CA 1
ATOM 3114 C C . THR C 1 114 ? 40.33047 19.85656 50.85880 1.000 50.93558 114 THR C C 1
ATOM 3115 O O . THR C 1 114 ? 39.86082 18.74844 50.57497 1.000 50.23748 114 THR C O 1
ATOM 3119 N N . LYS C 1 115 ? 40.97293 20.07673 52.00565 1.000 47.74756 115 LYS C N 1
ATOM 3120 C CA . LYS C 1 115 ? 41.17469 18.98771 52.95536 1.000 47.09641 115 LYS C CA 1
ATOM 3121 C C . LYS C 1 115 ? 39.84613 18.38327 53.39139 1.000 52.17133 115 LYS C C 1
ATOM 3122 O O . LYS C 1 115 ? 39.66289 17.16090 53.34677 1.000 50.23379 115 LYS C O 1
ATOM 3128 N N . TYR C 1 116 ? 38.89826 19.23430 53.78654 1.000 45.88861 116 TYR C N 1
ATOM 3129 C CA . TYR C 1 116 ? 37.65285 18.82567 54.41789 1.000 39.28898 116 TYR C CA 1
ATOM 3130 C C . TYR C 1 116 ? 36.51337 18.57835 53.43722 1.000 46.26364 116 TYR C C 1
ATOM 3131 O O . TYR C 1 116 ? 35.43065 18.16964 53.86668 1.000 50.50926 116 TYR C O 1
ATOM 3140 N N . THR C 1 117 ? 36.71723 18.80414 52.14188 1.000 46.21724 117 THR C N 1
ATOM 3141 C CA . THR C 1 117 ? 35.78892 18.32138 51.12957 1.000 56.18292 117 THR C CA 1
ATOM 3142 C C . THR C 1 117 ? 36.39429 17.21340 50.27715 1.000 54.00632 117 THR C C 1
ATOM 3143 O O . THR C 1 117 ? 35.77044 16.78087 49.30567 1.000 57.07779 117 THR C O 1
ATOM 3147 N N . SER C 1 118 ? 37.58900 16.74264 50.61881 1.000 50.83586 118 SER C N 1
ATOM 3148 C CA . SER C 1 118 ? 38.22181 15.66975 49.87121 1.000 56.59174 118 SER C CA 1
ATOM 3149 C C . SER C 1 118 ? 37.39767 14.38377 49.95688 1.000 64.28689 118 SER C C 1
ATOM 3150 O O . SER C 1 118 ? 36.54206 14.24084 50.83877 1.000 56.88556 118 SER C O 1
ATOM 3153 N N . PRO C 1 119 ? 37.64466 13.42587 49.05045 1.000 57.07742 119 PRO C N 1
ATOM 3154 C CA . PRO C 1 119 ? 36.97780 12.11730 49.17862 1.000 59.66812 119 PRO C CA 1
ATOM 3155 C C . PRO C 1 119 ? 37.27629 11.39736 50.48588 1.000 55.97180 119 PRO C C 1
ATOM 3156 O O . PRO C 1 119 ? 36.40825 10.68035 50.98840 1.000 51.19157 119 PRO C O 1
ATOM 3160 N N . VAL C 1 120 ? 38.45478 11.57706 51.07837 1.000 54.35934 120 VAL C N 1
ATOM 3161 C CA . VAL C 1 120 ? 38.69925 10.88902 52.33938 1.000 51.70058 120 VAL C CA 1
ATOM 3162 C C . VAL C 1 120 ? 37.99361 11.60402 53.49263 1.000 46.74421 120 VAL C C 1
ATOM 3163 O O . VAL C 1 120 ? 37.43304 10.95565 54.37997 1.000 45.21124 120 VAL C O 1
ATOM 3167 N N . ALA C 1 121 ? 37.96965 12.94267 53.49097 1.000 43.38999 121 ALA C N 1
ATOM 3168 C CA . ALA C 1 121 ? 37.28622 13.65676 54.56851 1.000 42.58581 121 ALA C CA 1
ATOM 3169 C C . ALA C 1 121 ? 35.79600 13.34226 54.58046 1.000 42.39717 121 ALA C C 1
ATOM 3170 O O . ALA C 1 121 ? 35.21147 13.14170 55.64771 1.000 44.84324 121 ALA C O 1
ATOM 3172 N N . LYS C 1 122 ? 35.16261 13.29415 53.40659 1.000 47.44202 122 LYS C N 1
ATOM 3173 C CA . LYS C 1 122 ? 33.75416 12.92759 53.37297 1.000 48.59089 122 LYS C CA 1
ATOM 3174 C C . LYS C 1 122 ? 33.55798 11.48932 53.81690 1.000 55.46776 122 LYS C C 1
ATOM 3175 O O . LYS C 1 122 ? 32.52721 11.16411 54.42051 1.000 58.29491 122 LYS C O 1
ATOM 3181 N N . LYS C 1 123 ? 34.53424 10.61901 53.54168 1.000 53.58737 123 LYS C N 1
ATOM 3182 C CA . LYS C 1 123 ? 34.41668 9.23979 53.99548 1.000 53.51420 123 LYS C CA 1
ATOM 3183 C C . LYS C 1 123 ? 34.60007 9.14910 55.50398 1.000 47.44439 123 LYS C C 1
ATOM 3184 O O . LYS C 1 123 ? 33.87447 8.40515 56.17505 1.000 41.09445 123 LYS C O 1
ATOM 3190 N N . TYR C 1 124 ? 35.54577 9.91861 56.06487 1.000 36.07893 124 TYR C N 1
ATOM 3191 C CA . TYR C 1 124 ? 35.74536 9.86352 57.50793 1.000 38.43576 124 TYR C CA 1
ATOM 3192 C C . TYR C 1 124 ? 34.54630 10.43089 58.26347 1.000 40.91213 124 TYR C C 1
ATOM 3193 O O . TYR C 1 124 ? 34.15665 9.89133 59.30629 1.000 41.74926 124 TYR C O 1
ATOM 3202 N N . LYS C 1 125 ? 33.94793 11.51406 57.76113 1.000 37.79887 125 LYS C N 1
ATOM 3203 C CA . LYS C 1 125 ? 32.75082 12.04441 58.40536 1.000 46.65776 125 LYS C CA 1
ATOM 3204 C C . LYS C 1 125 ? 31.64624 10.98764 58.48156 1.000 47.95281 125 LYS C C 1
ATOM 3205 O O . LYS C 1 125 ? 30.96051 10.87512 59.50299 1.000 43.64525 125 LYS C O 1
ATOM 3211 N N . ILE C 1 126 ? 31.46464 10.20452 57.41240 1.000 49.41385 126 ILE C N 1
ATOM 3212 C CA . ILE C 1 126 ? 30.50554 9.10030 57.43265 1.000 51.84766 126 ILE C CA 1
ATOM 3213 C C . ILE C 1 126 ? 30.96960 8.00590 58.38212 1.000 49.93620 126 ILE C C 1
ATOM 3214 O O . ILE C 1 126 ? 30.16252 7.38696 59.08442 1.000 49.63733 126 ILE C O 1
ATOM 3219 N N . HIS C 1 127 ? 32.27258 7.72689 58.39558 1.000 45.08947 127 HIS C N 1
ATOM 3220 C CA . HIS C 1 127 ? 32.80799 6.75247 59.33623 1.000 43.54531 127 HIS C CA 1
ATOM 3221 C C . HIS C 1 127 ? 32.54914 7.19523 60.77920 1.000 41.70189 127 HIS C C 1
ATOM 3222 O O . HIS C 1 127 ? 32.05136 6.41640 61.59836 1.000 38.89488 127 HIS C O 1
ATOM 3229 N N . LEU C 1 128 ? 32.84032 8.46188 61.10142 1.000 41.32732 128 LEU C N 1
ATOM 3230 C CA . LEU C 1 128 ? 32.56462 8.94411 62.45454 1.000 33.03268 128 LEU C CA 1
ATOM 3231 C C . LEU C 1 128 ? 31.06513 8.89393 62.75171 1.000 41.40989 128 LEU C C 1
ATOM 3232 O O . LEU C 1 128 ? 30.65825 8.50712 63.85313 1.000 44.21516 128 LEU C O 1
ATOM 3237 N N . ASP C 1 129 ? 30.22703 9.22001 61.75769 1.000 39.34969 129 ASP C N 1
ATOM 3238 C CA . ASP C 1 129 ? 28.77552 9.14928 61.94679 1.000 49.49270 129 ASP C CA 1
ATOM 3239 C C . ASP C 1 129 ? 28.30240 7.72602 62.26759 1.000 43.98542 129 ASP C C 1
ATOM 3240 O O . ASP C 1 129 ? 27.42482 7.54295 63.12046 1.000 44.42955 129 ASP C O 1
ATOM 3245 N N . LYS C 1 130 ? 28.87137 6.70302 61.61224 1.000 43.97858 130 LYS C N 1
ATOM 3246 C CA . LYS C 1 130 ? 28.43314 5.33576 61.90393 1.000 48.23128 130 LYS C CA 1
ATOM 3247 C C . LYS C 1 130 ? 28.83647 4.91755 63.31353 1.000 43.62828 130 LYS C C 1
ATOM 3248 O O . LYS C 1 130 ? 28.05873 4.26179 64.01381 1.000 44.98627 130 LYS C O 1
ATOM 3254 N N . LYS C 1 131 ? 30.05104 5.27748 63.74673 1.000 40.87612 131 LYS C N 1
ATOM 3255 C CA . LYS C 1 131 ? 30.43711 5.01531 65.13151 1.000 47.04875 131 LYS C CA 1
ATOM 3256 C C . LYS C 1 131 ? 29.50542 5.73082 66.10860 1.000 42.70315 131 LYS C C 1
ATOM 3257 O O . LYS C 1 131 ? 29.10930 5.16031 67.12929 1.000 43.70804 131 LYS C O 1
ATOM 3263 N N . VAL C 1 132 ? 29.13062 6.97485 65.80678 1.000 37.43409 132 VAL C N 1
ATOM 3264 C CA . VAL C 1 132 ? 28.21682 7.69006 66.68847 1.000 37.27499 132 VAL C CA 1
ATOM 3265 C C . VAL C 1 132 ? 26.89410 6.93426 66.78811 1.000 47.31139 132 VAL C C 1
ATOM 3266 O O . VAL C 1 132 ? 26.41465 6.64039 67.89042 1.000 43.64385 132 VAL C O 1
ATOM 3270 N N . GLN C 1 133 ? 26.32343 6.55093 65.63546 1.000 42.19895 133 GLN C N 1
ATOM 3271 C CA . GLN C 1 133 ? 25.08689 5.77138 65.60788 1.000 45.29039 133 GLN C CA 1
ATOM 3272 C C . GLN C 1 133 ? 25.19886 4.51684 66.46444 1.000 48.55730 133 GLN C C 1
ATOM 3273 O O . GLN C 1 133 ? 24.26736 4.17806 67.21325 1.000 46.88209 133 GLN C O 1
ATOM 3279 N N . LYS C 1 134 ? 26.33464 3.81670 66.37228 1.000 45.26060 134 LYS C N 1
ATOM 3280 C CA . LYS C 1 134 ? 26.55372 2.65112 67.22174 1.000 47.70445 134 LYS C CA 1
ATOM 3281 C C . LYS C 1 134 ? 26.55899 3.03435 68.69722 1.000 46.66392 134 LYS C C 1
ATOM 3282 O O . LYS C 1 134 ? 25.93583 2.35834 69.52192 1.000 45.50218 134 LYS C O 1
ATOM 3288 N N . ASP C 1 135 ? 27.26283 4.10991 69.05317 1.000 44.91998 135 ASP C N 1
ATOM 3289 C CA . ASP C 1 135 ? 27.27522 4.51845 70.44953 1.000 46.08410 135 ASP C CA 1
ATOM 3290 C C . ASP C 1 135 ? 25.86271 4.81914 70.95104 1.000 48.57390 135 ASP C C 1
ATOM 3291 O O . ASP C 1 135 ? 25.56040 4.58518 72.12568 1.000 51.22933 135 ASP C O 1
ATOM 3296 N N . MET C 1 136 ? 24.97731 5.30212 70.07455 1.000 48.35914 136 MET C N 1
ATOM 3297 C CA . MET C 1 136 ? 23.61800 5.62085 70.49776 1.000 43.95790 136 MET C CA 1
ATOM 3298 C C . MET C 1 136 ? 22.77961 4.36766 70.71671 1.000 52.32665 136 MET C C 1
ATOM 3299 O O . MET C 1 136 ? 21.89741 4.37527 71.57670 1.000 48.84784 136 MET C O 1
ATOM 3304 N N . GLU C 1 137 ? 23.04741 3.28056 69.98017 1.000 56.61930 137 GLU C N 1
ATOM 3305 C CA . GLU C 1 137 ? 22.34431 2.02829 70.24834 1.000 60.46705 137 GLU C CA 1
ATOM 3306 C C . GLU C 1 137 ? 22.72951 1.45892 71.61029 1.000 57.81751 137 GLU C C 1
ATOM 3307 O O . GLU C 1 137 ? 21.87324 0.94870 72.34090 1.000 53.02825 137 GLU C O 1
ATOM 3313 N N . LEU C 1 138 ? 24.01131 1.54502 71.97813 1.000 54.98708 138 LEU C N 1
ATOM 3314 C CA . LEU C 1 138 ? 24.41540 1.04239 73.28648 1.000 55.78815 138 LEU C CA 1
ATOM 3315 C C . LEU C 1 138 ? 23.97497 1.98282 74.40567 1.000 59.86183 138 LEU C C 1
ATOM 3316 O O . LEU C 1 138 ? 23.50408 1.53122 75.45586 1.000 69.74655 138 LEU C O 1
ATOM 3321 N N . TYR C 1 139 ? 24.11502 3.29181 74.19814 1.000 53.61554 139 TYR C N 1
ATOM 3322 C CA . TYR C 1 139 ? 23.90572 4.29558 75.24181 1.000 50.60694 139 TYR C CA 1
ATOM 3323 C C . TYR C 1 139 ? 22.97175 5.38252 74.71407 1.000 43.42929 139 TYR C C 1
ATOM 3324 O O . TYR C 1 139 ? 23.41809 6.48168 74.35942 1.000 47.98024 139 TYR C O 1
ATOM 3333 N N . PRO C 1 140 ? 21.65519 5.12209 74.70453 1.000 45.81663 140 PRO C N 1
ATOM 3334 C CA . PRO C 1 140 ? 20.71334 6.03003 74.00903 1.000 41.83039 140 PRO C CA 1
ATOM 3335 C C . PRO C 1 140 ? 20.70960 7.47244 74.49680 1.000 47.97702 140 PRO C C 1
ATOM 3336 O O . PRO C 1 140 ? 20.60663 8.39169 73.67255 1.000 51.59067 140 PRO C O 1
ATOM 3340 N N . SER C 1 141 ? 20.79014 7.72011 75.79726 1.000 46.60925 141 SER C N 1
ATOM 3341 C CA . SER C 1 141 ? 20.69510 9.09847 76.25247 1.000 56.68184 141 SER C CA 1
ATOM 3342 C C . SER C 1 141 ? 21.72343 9.39105 77.32818 1.000 66.01214 141 SER C C 1
ATOM 3343 O O . SER C 1 141 ? 21.43428 10.06012 78.32208 1.000 74.69449 141 SER C O 1
ATOM 3346 N N . GLU C 1 142 ? 22.94949 8.92275 7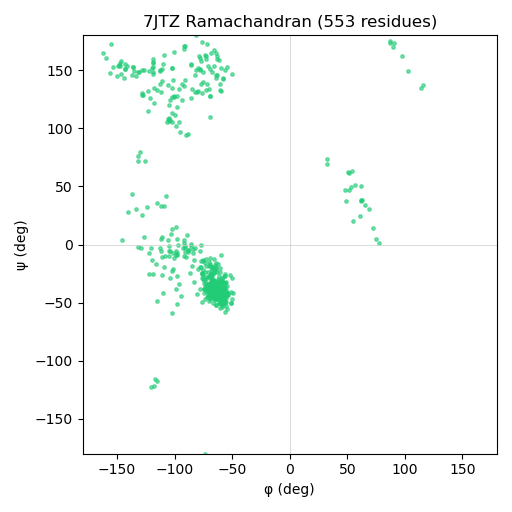7.13548 1.000 65.23567 142 GLU C N 1
ATOM 3347 C CA . GLU C 1 142 ? 23.97415 9.12455 78.14564 1.000 63.73974 142 GLU C CA 1
ATOM 3348 C C . GLU C 1 142 ? 25.34202 9.05946 77.48822 1.000 54.78478 142 GLU C C 1
ATOM 3349 O O . GLU C 1 142 ? 25.55179 8.32187 76.52065 1.000 49.80394 142 GLU C O 1
ATOM 3355 N N . LEU C 1 143 ? 26.27269 9.82561 78.03062 1.000 59.36430 143 LEU C N 1
ATOM 3356 C CA . LEU C 1 143 ? 27.65788 9.75787 77.59983 1.000 57.30290 143 LEU C CA 1
ATOM 3357 C C . LEU C 1 143 ? 28.42862 8.87271 78.57276 1.000 57.64038 143 LEU C C 1
ATOM 3358 O O . LEU C 1 143 ? 28.51752 9.18520 79.76407 1.000 64.26076 143 LEU C O 1
ATOM 3363 N N . VAL C 1 144 ? 28.97807 7.77200 78.06535 1.000 55.33765 144 VAL C N 1
ATOM 3364 C CA . VAL C 1 144 ? 29.64037 6.76149 78.88171 1.000 62.61368 144 VAL C CA 1
ATOM 3365 C C . VAL C 1 144 ? 31.06298 6.58177 78.37410 1.000 65.60055 144 VAL C C 1
ATOM 3366 O O . VAL C 1 144 ? 31.27305 6.40952 77.16776 1.000 59.78322 144 VAL C O 1
ATOM 3370 N N . LEU C 1 145 ? 32.03020 6.59124 79.30097 1.000 68.99163 145 LEU C N 1
ATOM 3371 C CA . LEU C 1 145 ? 33.45891 6.53104 78.99597 1.000 76.14266 145 LEU C CA 1
ATOM 3372 C C . LEU C 1 145 ? 34.00119 5.14500 79.31433 1.000 87.31541 145 LEU C C 1
ATOM 3373 O O . LEU C 1 145 ? 34.16173 4.78657 80.48680 1.000 92.25068 145 LEU C O 1
ATOM 3378 N N . ASN C 1 146 ? 34.32066 4.38995 78.27015 1.000 93.76837 146 ASN C N 1
ATOM 3379 C CA . ASN C 1 146 ? 34.77338 3.01173 78.41320 1.000 103.83849 146 ASN C CA 1
ATOM 3380 C C . ASN C 1 146 ? 36.28516 2.95568 78.64585 1.000 108.21435 146 ASN C C 1
ATOM 3381 O O . ASN C 1 146 ? 37.06149 2.65332 77.74002 1.000 109.05423 146 ASN C O 1
ATOM 3386 N N . THR D 1 8 ? 22.61401 -11.26460 70.04249 1.000 90.40374 8 THR D N 1
ATOM 3387 C CA . THR D 1 8 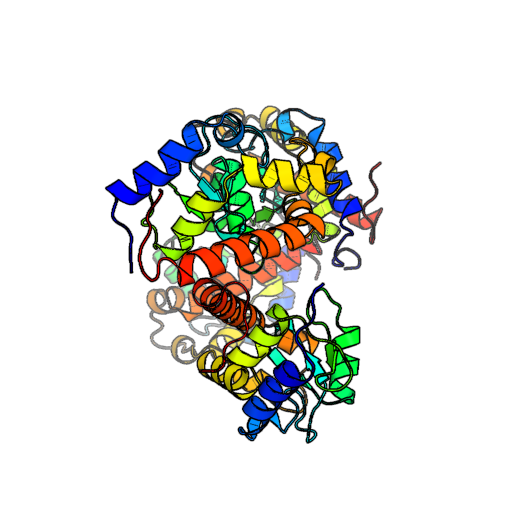? 22.14016 -9.90924 70.30439 1.000 83.80308 8 THR D CA 1
ATOM 3388 C C . THR D 1 8 ? 20.84000 -9.64737 69.52337 1.000 69.32502 8 THR D C 1
ATOM 3389 O O . THR D 1 8 ? 20.17617 -8.61583 69.70515 1.000 61.54354 8 THR D O 1
ATOM 3393 N N . PHE D 1 9 ? 20.46227 -10.60794 68.67733 1.000 60.55178 9 PHE D N 1
ATOM 3394 C CA . PHE D 1 9 ? 19.26218 -10.50073 67.85460 1.000 55.90044 9 PHE D CA 1
ATOM 3395 C C . PHE D 1 9 ? 18.04672 -11.09730 68.55154 1.000 55.91194 9 PHE D C 1
ATOM 3396 O O . PHE D 1 9 ? 18.14067 -12.13682 69.20762 1.000 55.80351 9 PHE D O 1
ATOM 3404 N N . ALA D 1 10 ? 16.89867 -10.43662 68.38479 1.000 55.89465 10 ALA D N 1
ATOM 3405 C CA . ALA D 1 10 ? 15.62346 -10.96879 68.84431 1.000 54.17727 10 ALA D CA 1
ATOM 3406 C C . ALA D 1 10 ? 15.06735 -11.96830 67.83828 1.000 53.57144 10 ALA D C 1
ATOM 3407 O O . ALA D 1 10 ? 15.30573 -11.86067 66.63265 1.000 57.80821 10 ALA D O 1
ATOM 3409 N N . THR D 1 11 ? 14.31518 -12.94845 68.33820 1.000 55.25463 11 THR D N 1
ATOM 3410 C CA . THR D 1 11 ? 13.77686 -13.96604 67.44014 1.000 54.34947 11 THR D CA 1
ATOM 3411 C C . THR D 1 11 ? 12.76498 -13.36279 66.46772 1.000 50.35746 11 THR D C 1
ATOM 3412 O O . THR D 1 11 ? 12.27859 -12.23960 66.62929 1.000 50.36136 11 THR D O 1
ATOM 3416 N N . GLU D 1 12 ? 12.42886 -14.15142 65.45413 1.000 50.54616 12 GLU D N 1
ATOM 3417 C CA . GLU D 1 12 ? 11.37794 -13.75231 64.52801 1.000 54.84706 12 GLU D CA 1
ATOM 3418 C C . GLU D 1 12 ? 10.03294 -13.64140 65.23246 1.000 50.37444 12 GLU D C 1
ATOM 3419 O O . GLU D 1 12 ? 9.25680 -12.71905 64.95922 1.000 58.14372 12 GLU D O 1
ATOM 3425 N N . GLN D 1 13 ? 9.74069 -14.56787 66.14559 1.000 50.07778 13 GLN D N 1
ATOM 3426 C CA . GLN D 1 13 ? 8.46873 -14.52870 66.85840 1.000 50.68640 13 GLN D CA 1
ATOM 3427 C C . GLN D 1 13 ? 8.33214 -13.24218 67.66582 1.000 47.10142 13 GLN D C 1
ATOM 3428 O O . GLN D 1 13 ? 7.31950 -12.53990 67.56990 1.000 46.10614 13 GLN D O 1
ATOM 3434 N N . THR D 1 14 ? 9.34713 -12.91945 68.46655 1.000 45.90540 14 THR D N 1
ATOM 3435 C CA . THR D 1 14 ? 9.37196 -11.63988 69.17240 1.000 47.83975 14 THR D CA 1
ATOM 3436 C C . THR D 1 14 ? 9.11855 -10.47749 68.21811 1.000 43.40237 14 THR D C 1
ATOM 3437 O O . THR D 1 14 ? 8.22580 -9.65163 68.44685 1.000 43.46100 14 THR D O 1
ATOM 3441 N N . THR D 1 15 ? 9.86089 -10.43585 67.11160 1.000 38.86986 15 THR D N 1
ATOM 3442 C CA . THR D 1 15 ? 9.74344 -9.32932 66.16160 1.000 41.34565 15 THR D CA 1
ATOM 3443 C C . THR D 1 15 ? 8.31615 -9.16526 65.64263 1.000 36.28098 15 THR D C 1
ATOM 3444 O O . THR D 1 15 ? 7.78726 -8.05124 65.61201 1.000 40.61764 15 THR D O 1
ATOM 3448 N N . GLN D 1 16 ? 7.66717 -10.27073 65.26102 1.000 39.17333 16 GLN D N 1
ATOM 3449 C CA . GLN D 1 16 ? 6.30239 -10.20430 64.75927 1.000 40.36190 16 GLN D CA 1
ATOM 3450 C C . GLN D 1 16 ? 5.32540 -9.76063 65.83219 1.000 40.73716 16 GLN D C 1
ATOM 3451 O O . GLN D 1 16 ? 4.32169 -9.12903 65.51042 1.000 41.09172 16 GLN D O 1
ATOM 3457 N N . GLN D 1 17 ? 5.57861 -10.09293 67.09855 1.000 49.11783 17 GLN D N 1
ATOM 3458 C CA . GLN D 1 17 ? 4.67744 -9.65267 68.16400 1.000 42.72040 17 GLN D CA 1
ATOM 3459 C C . GLN D 1 17 ? 4.76373 -8.14624 68.37668 1.000 44.60691 17 GLN D C 1
ATOM 3460 O O . GLN D 1 17 ? 3.75627 -7.49423 68.68467 1.000 46.19074 17 GLN D O 1
ATOM 3466 N N . VAL D 1 18 ? 5.95466 -7.57197 68.23651 1.000 36.27862 18 VAL D N 1
ATOM 3467 C CA . VAL D 1 18 ? 6.07596 -6.14064 68.45888 1.000 33.68979 18 VAL D CA 1
ATOM 3468 C C . VAL D 1 18 ? 5.30756 -5.37843 67.38531 1.000 34.95838 18 VAL D C 1
ATOM 3469 O O . VAL D 1 18 ? 4.47187 -4.52059 67.68479 1.000 32.85326 18 VAL D O 1
ATOM 3473 N N . PHE D 1 19 ? 5.54139 -5.70860 66.12225 1.000 34.75307 19 PHE D N 1
ATOM 3474 C CA . PHE D 1 19 ? 4.88217 -4.96427 65.06382 1.000 36.25906 19 PHE D CA 1
ATOM 3475 C C . PHE D 1 19 ? 3.42058 -5.32515 64.91021 1.000 38.51306 19 PHE D C 1
ATOM 3476 O O . PHE D 1 19 ? 2.64554 -4.51119 64.39363 1.000 42.55406 19 PHE D O 1
ATOM 3484 N N . GLN D 1 20 ? 3.01097 -6.50036 65.36990 1.000 37.22739 20 GLN D N 1
ATOM 3485 C CA . GLN D 1 20 ? 1.58785 -6.77241 65.34026 1.000 40.86536 20 GLN D CA 1
ATOM 3486 C C . GLN D 1 20 ? 0.86332 -5.89687 66.35399 1.000 46.97647 20 GLN D C 1
ATOM 3487 O O . GLN D 1 20 ? -0.23654 -5.40433 66.08144 1.000 44.03676 20 GLN D O 1
ATOM 3493 N N . LYS D 1 21 ? 1.49043 -5.66482 67.51312 1.000 46.34700 21 LYS D N 1
ATOM 3494 C CA . LYS D 1 21 ? 0.89206 -4.82993 68.55005 1.000 52.67086 21 LYS D CA 1
ATOM 3495 C C . LYS D 1 21 ? 0.75896 -3.38035 68.08735 1.000 47.72823 21 LYS D C 1
ATOM 3496 O O . LYS D 1 21 ? -0.28762 -2.75696 68.29007 1.000 49.61562 21 LYS D O 1
ATOM 3502 N N . LEU D 1 22 ? 1.80782 -2.82799 67.46278 1.000 34.40970 22 LEU D N 1
ATOM 3503 C CA . LEU D 1 22 ? 1.67346 -1.54347 66.77368 1.000 40.72494 22 LEU D CA 1
ATOM 3504 C C . LEU D 1 22 ? 0.53331 -1.58060 65.76141 1.000 41.10721 22 LEU D C 1
ATOM 3505 O O . LEU D 1 22 ? -0.27754 -0.64543 65.68464 1.000 48.41534 22 LEU D O 1
ATOM 3510 N N . GLY D 1 23 ? 0.44309 -2.67461 65.00102 1.000 47.62015 23 GLY D N 1
ATOM 3511 C CA . GLY D 1 23 ? -0.57960 -2.85045 63.99065 1.000 42.67912 23 GLY D CA 1
ATOM 3512 C C . GLY D 1 23 ? -1.99808 -2.62686 64.46966 1.000 42.34257 23 GLY D C 1
ATOM 3513 O O . GLY D 1 23 ? -2.85745 -2.25782 63.66820 1.000 51.13657 23 GLY D O 1
ATOM 3514 N N . SER D 1 24 ? -2.26770 -2.82038 65.76486 1.000 44.10002 24 SER D N 1
ATOM 3515 C CA . SER D 1 24 ? -3.63702 -2.66780 66.24864 1.000 55.96614 24 SER D CA 1
ATOM 3516 C C . SER D 1 24 ? -4.06035 -1.21058 66.41774 1.000 60.64329 24 SER D C 1
ATOM 3517 O O . SER D 1 24 ? -5.23464 -0.95472 66.71178 1.000 61.01785 24 SER D O 1
ATOM 3520 N N . ASN D 1 25 ? -3.15387 -0.25299 66.22882 1.000 62.10623 25 ASN D N 1
ATOM 3521 C CA . ASN D 1 25 ? -3.50441 1.16303 66.20932 1.000 61.39569 25 ASN D CA 1
ATOM 3522 C C . ASN D 1 25 ? -3.53993 1.64346 64.76192 1.000 54.80874 25 ASN D C 1
ATOM 3523 O O . ASN D 1 25 ? -2.62375 1.35500 63.98639 1.000 47.69479 25 ASN D O 1
ATOM 3528 N N . MET D 1 26 ? -4.58685 2.39300 64.41016 1.000 54.93776 26 MET D N 1
ATOM 3529 C CA . MET D 1 26 ? -4.77462 2.82661 63.02637 1.000 55.33095 26 MET D CA 1
ATOM 3530 C C . MET D 1 26 ? -3.60463 3.67230 62.52761 1.000 64.28029 26 MET D C 1
ATOM 3531 O O . MET D 1 26 ? -3.16361 3.51803 61.37984 1.000 49.27553 26 MET D O 1
ATOM 3536 N N . GLU D 1 27 ? -3.08672 4.57167 63.37426 1.000 50.86508 27 GLU D N 1
ATOM 3537 C CA . GLU D 1 27 ? -2.01082 5.46246 62.94534 1.000 53.72652 27 GLU D CA 1
ATOM 3538 C C . GLU D 1 27 ? -0.79710 4.69052 62.44164 1.000 49.99420 27 GLU D C 1
ATOM 3539 O O . GLU D 1 27 ? -0.03320 5.20484 61.61027 1.000 45.14799 27 GLU D O 1
ATOM 3545 N N . ASN D 1 28 ? -0.59890 3.46525 62.92155 1.000 46.44617 28 ASN D N 1
ATOM 3546 C CA . ASN D 1 28 ? 0.54329 2.66856 62.48894 1.000 37.08140 28 ASN D CA 1
ATOM 3547 C C . ASN D 1 28 ? 0.28914 1.91951 61.18896 1.000 43.00669 28 ASN D C 1
ATOM 3548 O O . ASN D 1 28 ? 1.20012 1.25723 60.68082 1.000 42.21121 28 ASN D O 1
ATOM 3553 N N . ARG D 1 29 ? -0.91640 2.00108 60.64113 1.000 42.30439 29 ARG D N 1
ATOM 3554 C CA . ARG D 1 29 ? -1.22812 1.34310 59.38445 1.000 44.95709 29 ARG D CA 1
ATOM 3555 C C . ARG D 1 29 ? -1.23220 2.31905 58.21935 1.000 46.46071 29 ARG D C 1
ATOM 3556 O O . ARG D 1 29 ? -1.70763 1.97498 57.13520 1.000 52.86152 29 ARG D O 1
ATOM 3564 N N . VAL D 1 30 ? -0.70655 3.53055 58.42470 1.000 43.42247 30 VAL D N 1
ATOM 3565 C CA . VAL D 1 30 ? -0.45883 4.48445 57.35492 1.000 44.22609 30 VAL D CA 1
ATOM 3566 C C . VAL D 1 30 ? 0.95065 5.04214 57.54113 1.000 45.98834 30 VAL D C 1
ATOM 3567 O O . VAL D 1 30 ? 1.45252 5.18150 58.66408 1.000 37.89018 30 VAL D O 1
ATOM 3571 N N . CYS D 1 31 ? 1.61237 5.30669 56.41889 1.000 42.15873 31 CYS D N 1
ATOM 3572 C CA . CYS D 1 31 ? 2.97091 5.82585 56.45901 1.000 40.91148 31 CYS D CA 1
ATOM 3573 C C . CYS D 1 31 ? 2.99972 7.16156 57.20239 1.000 38.12816 31 CYS D C 1
ATOM 3574 O O . CYS D 1 31 ? 2.19208 8.04552 56.93193 1.000 41.08037 31 CYS D O 1
ATOM 3577 N N . PHE D 1 32 ? 3.94555 7.29770 58.13742 1.000 35.41748 32 PHE D N 1
ATOM 3578 C CA . PHE D 1 32 ? 4.07369 8.51210 58.92955 1.000 36.08011 32 PHE D CA 1
ATOM 3579 C C . PHE D 1 32 ? 4.34717 9.74812 58.08536 1.000 42.33871 32 PHE D C 1
ATOM 3580 O O . PHE D 1 32 ? 4.06666 10.85714 58.53547 1.000 47.51782 32 PHE D O 1
ATOM 3588 N N . ASP D 1 33 ? 4.90669 9.59119 56.88931 1.000 44.50875 33 ASP D N 1
ATOM 3589 C CA . ASP D 1 33 ? 5.28820 10.72185 56.05367 1.000 41.98095 33 ASP D CA 1
ATOM 3590 C C . ASP D 1 33 ? 4.26971 11.05394 54.97671 1.000 45.96534 33 ASP D C 1
ATOM 3591 O O . ASP D 1 33 ? 4.05084 12.23340 54.68513 1.000 49.96512 33 ASP D O 1
ATOM 3596 N N . CYS D 1 34 ? 3.63990 10.05986 54.35613 1.000 55.30838 34 CYS D N 1
ATOM 3597 C CA . CYS D 1 34 ? 2.70773 10.35878 53.28023 1.000 64.16225 34 CYS D CA 1
ATOM 3598 C C . CYS D 1 34 ? 1.33953 9.69889 53.42527 1.000 61.41587 34 CYS D C 1
ATOM 3599 O O . CYS D 1 34 ? 0.48025 9.91033 52.56435 1.000 62.38182 34 CYS D O 1
ATOM 3602 N N . GLY D 1 35 ? 1.11960 8.88489 54.45426 1.000 59.73999 35 GLY D N 1
ATOM 3603 C CA . GLY D 1 35 ? -0.17785 8.26203 54.63528 1.000 66.47532 35 GLY D CA 1
ATOM 3604 C C . GLY D 1 35 ? -0.55359 7.14600 53.67406 1.000 68.30271 35 GLY D C 1
ATOM 3605 O O . GLY D 1 35 ? -1.72924 6.77875 53.62456 1.000 75.52177 35 GLY D O 1
ATOM 3606 N N . ASN D 1 36 ? 0.39051 6.59323 52.90740 1.000 58.40681 36 ASN D N 1
ATOM 3607 C CA . ASN D 1 36 ? 0.10266 5.36355 52.17559 1.000 65.09385 36 ASN D CA 1
ATOM 3608 C C . ASN D 1 36 ? -0.16579 4.21937 53.14785 1.000 56.59091 36 ASN D C 1
ATOM 3609 O O . ASN D 1 36 ? 0.43932 4.13506 54.21644 1.000 50.11080 36 ASN D O 1
ATOM 3614 N N . LYS D 1 37 ? -1.06506 3.32148 52.75174 1.000 54.47988 37 LYS D N 1
ATOM 3615 C CA . LYS D 1 37 ? -1.52829 2.25156 53.62540 1.000 59.55895 37 LYS D CA 1
ATOM 3616 C C . LYS D 1 37 ? -0.46474 1.17147 53.82357 1.000 55.36803 37 LYS D C 1
ATOM 3617 O O . LYS D 1 37 ? 0.46534 1.01968 53.02633 1.000 53.63605 37 LYS D O 1
ATOM 3623 N N . ASN D 1 38 ? -0.63591 0.40924 54.92303 1.000 49.20970 38 ASN D N 1
ATOM 3624 C CA . ASN D 1 38 ? 0.21007 -0.65686 55.46383 1.000 51.40578 38 ASN D CA 1
ATOM 3625 C C . ASN D 1 38 ? 1.70518 -0.46191 55.22029 1.000 54.41239 38 ASN D C 1
ATOM 3626 O O . ASN D 1 38 ? 2.31280 -1.16942 54.40546 1.000 57.91836 38 ASN D O 1
ATOM 3631 N N . PRO D 1 39 ? 2.33484 0.46536 55.94342 1.000 40.66608 39 PRO D N 1
ATOM 3632 C CA . PRO D 1 39 ? 3.78957 0.61169 55.86505 1.00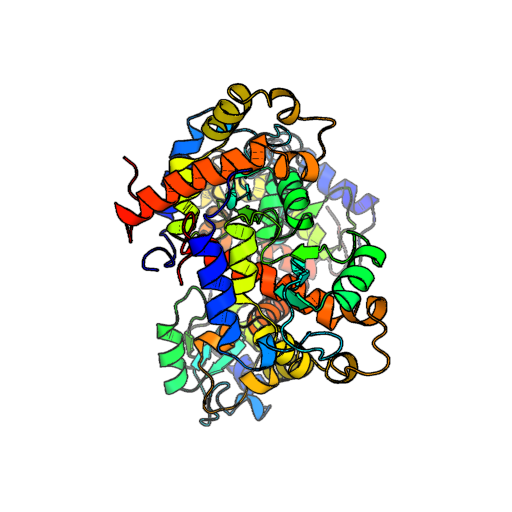0 44.47465 39 PRO D CA 1
ATOM 3633 C C . PRO D 1 39 ? 4.49066 -0.53814 56.58359 1.000 51.97566 39 PRO D C 1
ATOM 3634 O O . PRO D 1 39 ? 4.13831 -0.89486 57.70931 1.000 58.37796 39 PRO D O 1
ATOM 3638 N N . THR D 1 40 ? 5.48345 -1.12494 55.92085 1.000 46.71310 40 THR D N 1
ATOM 3639 C CA . THR D 1 40 ? 6.30615 -2.16112 56.52564 1.000 41.96135 40 THR D CA 1
ATOM 3640 C C . THR D 1 40 ? 7.74804 -1.73390 56.78503 1.000 36.12804 40 THR D C 1
ATOM 3641 O O . THR D 1 40 ? 8.48884 -2.47831 57.43841 1.000 42.42645 40 THR D O 1
ATOM 3645 N N . TRP D 1 41 ? 8.18327 -0.58973 56.26824 1.000 39.13985 41 TRP D N 1
ATOM 3646 C CA . TRP D 1 41 ? 9.52748 -0.10584 56.53731 1.000 32.46712 41 TRP D CA 1
ATOM 3647 C C . TRP D 1 41 ? 9.49644 0.78407 57.76389 1.000 35.38139 41 TRP D C 1
ATOM 3648 O O . TRP D 1 41 ? 8.43766 1.08871 58.31126 1.000 40.17251 41 TRP D O 1
ATOM 3659 N N . THR D 1 42 ? 10.67339 1.15372 58.25053 1.000 33.81903 42 THR D N 1
ATOM 3660 C CA . THR D 1 42 ? 10.72584 1.93192 59.47419 1.000 31.83809 42 THR D CA 1
ATOM 3661 C C . THR D 1 42 ? 11.89983 2.89361 59.40854 1.000 36.95717 42 THR D C 1
ATOM 3662 O O . THR D 1 42 ? 12.86948 2.67909 58.67931 1.000 34.22923 42 THR D O 1
ATOM 3666 N N . SER D 1 43 ? 11.80910 3.94592 60.21218 1.000 27.13437 43 SER D N 1
ATOM 3667 C CA . SER D 1 43 ? 12.96811 4.73021 60.60341 1.000 30.22514 43 SER D CA 1
ATOM 3668 C C . SER D 1 43 ? 13.27705 4.33768 62.04139 1.000 34.55746 43 SER D C 1
ATOM 3669 O O . SER D 1 43 ? 12.53857 4.71021 62.96336 1.000 38.61237 43 SER D O 1
ATOM 3672 N N . VAL D 1 44 ? 14.34265 3.56334 62.22659 1.000 34.94594 44 VAL D N 1
ATOM 3673 C CA . VAL D 1 44 ? 14.68633 3.08632 63.56578 1.000 30.79194 44 VAL D CA 1
ATOM 3674 C C . VAL D 1 44 ? 14.82309 4.22019 64.57225 1.000 33.90459 44 VAL D C 1
ATOM 3675 O O . VAL D 1 44 ? 14.12085 4.19206 65.59395 1.000 38.41264 44 VAL D O 1
ATOM 3679 N N . PRO D 1 45 ? 15.66245 5.24588 64.34922 1.000 34.32949 45 PRO D N 1
ATOM 3680 C CA . PRO D 1 45 ? 15.85933 6.27286 65.39398 1.000 41.33256 45 PRO D CA 1
ATOM 3681 C C . PRO D 1 45 ? 14.58964 6.99364 65.82097 1.000 38.26445 45 PRO D C 1
ATOM 3682 O O . PRO D 1 45 ? 14.50301 7.44250 66.97091 1.000 37.06854 45 PRO D O 1
ATOM 3686 N N . PHE D 1 46 ? 13.59975 7.12384 64.94363 1.000 31.95257 46 PHE D N 1
ATOM 3687 C CA . PHE D 1 46 ? 12.35722 7.79163 65.31918 1.000 34.59123 46 PHE D CA 1
ATOM 3688 C C . PHE D 1 46 ? 11.25059 6.81980 65.68172 1.000 28.47920 46 PHE D C 1
ATOM 3689 O O . PHE D 1 46 ? 10.21410 7.24790 66.20593 1.000 32.81779 46 PHE D O 1
ATOM 3697 N N . GLY D 1 47 ? 11.46497 5.53254 65.45418 1.000 29.24642 47 GLY D N 1
ATOM 3698 C CA . GLY D 1 47 ? 10.46977 4.54389 65.79273 1.000 28.55285 47 GLY D CA 1
ATOM 3699 C C . GLY D 1 47 ? 9.16844 4.68299 65.04099 1.000 32.23338 47 GLY D C 1
ATOM 3700 O O . GLY D 1 47 ? 8.10917 4.46859 65.63193 1.000 32.90224 47 GLY D O 1
ATOM 3701 N N . VAL D 1 48 ? 9.21971 5.03178 63.75036 1.000 29.80090 48 VAL D N 1
ATOM 3702 C CA . VAL D 1 48 ? 8.02502 5.26174 62.95056 1.000 34.34130 48 VAL D CA 1
ATOM 3703 C C . VAL D 1 48 ? 7.99395 4.26713 61.79209 1.000 31.02340 48 VAL D C 1
ATOM 3704 O O . VAL D 1 48 ? 9.00728 3.70084 61.39525 1.000 32.88489 48 VAL D O 1
ATOM 3708 N N . MET D 1 49 ? 6.79721 4.07808 61.24567 1.000 35.08699 49 MET D N 1
ATOM 3709 C CA . MET D 1 49 ? 6.54496 3.16144 60.14503 1.000 30.60352 49 MET D CA 1
ATOM 3710 C C . MET D 1 49 ? 6.47297 3.95755 58.84839 1.000 35.67522 49 MET D C 1
ATOM 3711 O O . MET D 1 49 ? 5.71827 4.92819 58.76406 1.000 36.33277 49 MET D O 1
ATOM 3716 N N . LEU D 1 50 ? 7.25428 3.55151 57.84758 1.000 31.59985 50 LEU D N 1
ATOM 3717 C CA . LEU D 1 50 ? 7.29326 4.21177 56.54706 1.000 39.72906 50 LEU D CA 1
ATOM 3718 C C . LEU D 1 50 ? 6.87109 3.25593 55.43601 1.000 42.78537 50 LEU D C 1
ATOM 3719 O O . LEU D 1 50 ? 7.11324 2.04877 55.50416 1.000 34.18198 50 LEU D O 1
ATOM 3724 N N . CYS D 1 51 ? 6.21529 3.79545 54.41599 1.000 44.78526 51 CYS D N 1
ATOM 3725 C CA . CYS D 1 51 ? 5.96573 3.01151 53.21720 1.000 44.72835 51 CYS D CA 1
ATOM 3726 C C . CYS D 1 51 ? 7.26548 2.85612 52.42456 1.000 48.45537 51 CYS D C 1
ATOM 3727 O O . CYS D 1 51 ? 8.32493 3.36736 52.80138 1.000 49.20051 51 CYS D O 1
ATOM 3730 N N . ILE D 1 52 ? 7.17889 2.15796 51.29335 1.000 47.64304 52 ILE D N 1
ATOM 3731 C CA . ILE D 1 52 ? 8.36879 1.89520 50.48464 1.000 54.25337 52 ILE D CA 1
ATOM 3732 C C . ILE D 1 52 ? 9.01278 3.20124 50.01582 1.000 60.14916 52 ILE D C 1
ATOM 3733 O O . ILE D 1 52 ? 10.20781 3.43435 50.23496 1.000 59.17501 52 ILE D O 1
ATOM 3738 N N . GLN D 1 53 ? 8.23233 4.06784 49.35222 1.000 54.41622 53 GLN D N 1
ATOM 3739 C CA . GLN D 1 53 ? 8.79755 5.27866 48.75208 1.000 55.75305 53 GLN D CA 1
ATOM 3740 C C . GLN D 1 53 ? 9.50732 6.14960 49.78583 1.000 54.37646 53 GLN D C 1
ATOM 3741 O O . GLN D 1 53 ? 10.59227 6.67771 49.51472 1.000 52.77035 53 GLN D O 1
ATOM 3747 N N . CYS D 1 54 ? 8.92051 6.29373 50.98607 1.000 48.16848 54 CYS D N 1
ATOM 3748 C CA . CYS D 1 54 ? 9.50635 7.13694 52.02666 1.000 47.87717 54 CYS D CA 1
ATOM 3749 C C . CYS D 1 54 ? 10.70349 6.49043 52.71654 1.000 51.14687 54 CYS D C 1
ATOM 3750 O O . CYS D 1 54 ? 11.54649 7.20681 53.26850 1.000 54.86018 54 CYS D O 1
ATOM 3753 N N . SER D 1 55 ? 10.80085 5.15855 52.72504 1.000 46.44355 55 SER D N 1
ATOM 3754 C CA . SER D 1 55 ? 12.03864 4.55523 53.20196 1.000 46.03162 55 SER D CA 1
ATOM 3755 C C . SER D 1 55 ? 13.20947 4.93678 52.30303 1.000 57.33646 55 SER D C 1
ATOM 3756 O O . SER D 1 55 ? 14.33056 5.13148 52.78970 1.000 56.95212 55 SER D O 1
ATOM 3759 N N . ALA D 1 56 ? 12.96230 5.07057 50.99661 1.000 56.02857 56 ALA D N 1
ATOM 3760 C CA . ALA D 1 56 ? 14.01922 5.48256 50.07908 1.000 60.14573 56 ALA D CA 1
ATOM 3761 C C . ALA D 1 56 ? 14.53482 6.87624 50.42170 1.000 58.83969 56 ALA D C 1
ATOM 3762 O O . ALA D 1 56 ? 15.74585 7.11313 50.41917 1.000 55.71134 56 ALA D O 1
ATOM 3764 N N . VAL D 1 57 ? 13.63464 7.80686 50.74207 1.000 59.45923 57 VAL D N 1
ATOM 3765 C CA . VAL D 1 57 ? 14.07573 9.13153 51.17300 1.000 62.06751 57 VAL D CA 1
ATOM 3766 C C . VAL D 1 57 ? 14.94590 9.02681 52.41892 1.000 53.34603 57 VAL D C 1
ATOM 3767 O O . VAL D 1 57 ? 15.96230 9.71826 52.54583 1.000 52.80822 57 VAL D O 1
ATOM 3771 N N . HIS D 1 58 ? 14.55188 8.17530 53.36426 1.000 44.87198 58 HIS D N 1
ATOM 3772 C CA . HIS D 1 58 ? 15.27123 8.09880 54.62814 1.000 44.91431 58 HIS D CA 1
ATOM 3773 C C . HIS D 1 58 ? 16.62164 7.41015 54.46645 1.000 49.21894 58 HIS D C 1
ATOM 3774 O O . HIS D 1 58 ? 17.55558 7.71240 55.21575 1.000 52.26192 58 HIS D O 1
ATOM 3781 N N . ARG D 1 59 ? 16.74055 6.48457 53.50893 1.000 43.44328 59 ARG D N 1
ATOM 3782 C CA . ARG D 1 59 ? 18.02780 5.84991 53.22453 1.000 53.06541 59 ARG D CA 1
ATOM 3783 C C . ARG D 1 59 ? 19.09265 6.88663 52.90001 1.000 58.46064 59 ARG D C 1
ATOM 3784 O O . ARG D 1 59 ? 20.13714 6.96140 53.55597 1.000 69.81513 59 ARG D O 1
ATOM 3792 N N . ASN D 1 60 ? 18.84060 7.69372 51.87913 1.000 54.67882 60 ASN D N 1
ATOM 3793 C CA . ASN D 1 60 ? 19.81553 8.64614 51.37402 1.000 61.77683 60 ASN D CA 1
ATOM 3794 C C . ASN D 1 60 ? 19.95069 9.88682 52.24182 1.000 61.57382 60 ASN D C 1
ATOM 3795 O O . ASN D 1 60 ? 20.76045 10.75433 51.91059 1.000 68.98900 60 ASN D O 1
ATOM 3800 N N . MET D 1 61 ? 19.20270 10.00087 53.34480 1.000 59.81903 61 MET D N 1
ATOM 3801 C CA . MET D 1 61 ? 19.28024 11.23571 54.12142 1.000 65.02339 61 MET D CA 1
ATOM 3802 C C . MET D 1 61 ? 20.54625 11.31469 54.96101 1.000 68.29368 61 MET D C 1
ATOM 3803 O O . MET D 1 61 ? 21.04602 12.41545 55.22159 1.000 75.37580 61 MET D O 1
ATOM 3808 N N . GLY D 1 62 ? 21.08815 10.17832 55.37435 1.000 65.06807 62 GLY D N 1
ATOM 3809 C CA . GLY D 1 62 ? 22.30264 10.20799 56.15502 1.000 65.67938 62 GLY D CA 1
ATOM 3810 C C . GLY D 1 62 ? 22.04107 9.70546 57.55050 1.000 57.35479 62 GLY D C 1
ATOM 3811 O O . GLY D 1 62 ? 21.06417 10.10507 58.18824 1.000 52.43057 62 GLY D O 1
ATOM 3812 N N . VAL D 1 63 ? 22.92737 8.83477 58.03528 1.000 53.16462 63 VAL D N 1
ATOM 3813 C CA . VAL D 1 63 ? 22.66680 8.08849 59.25081 1.000 56.16205 63 VAL D CA 1
ATOM 3814 C C . VAL D 1 63 ? 22.58901 8.98002 60.48663 1.000 58.55862 63 VAL D C 1
ATOM 3815 O O . VAL D 1 63 ? 21.93830 8.60827 61.47459 1.000 60.21502 63 VAL D O 1
ATOM 3819 N N . HIS D 1 64 ? 23.20359 10.16277 60.46018 1.000 59.70804 64 HIS D N 1
ATOM 3820 C CA . HIS D 1 64 ? 23.08634 11.04405 61.61893 1.000 66.97255 64 HIS D CA 1
ATOM 3821 C C . HIS D 1 64 ? 21.64379 11.47265 61.86291 1.000 66.77078 64 HIS D C 1
ATOM 3822 O O . HIS D 1 64 ? 21.27975 11.76671 63.00831 1.000 65.03662 64 HIS D O 1
ATOM 3829 N N . ILE D 1 65 ? 20.79895 11.44507 60.83800 1.000 61.48034 65 ILE D N 1
ATOM 3830 C CA . ILE D 1 65 ? 19.38535 11.77101 60.98630 1.000 56.21789 65 ILE D CA 1
ATOM 3831 C C . ILE D 1 65 ? 18.52582 10.51974 61.12167 1.000 50.48719 65 ILE D C 1
ATOM 3832 O O . ILE D 1 65 ? 17.70048 10.41554 62.02783 1.000 47.11007 65 ILE D O 1
ATOM 3837 N N . THR D 1 66 ? 18.68223 9.56041 60.21879 1.000 49.18629 66 THR D N 1
ATOM 3838 C CA . THR D 1 66 ? 17.75952 8.43674 60.22132 1.000 50.81911 66 THR D CA 1
ATOM 3839 C C . THR D 1 66 ? 18.40583 7.27168 59.48840 1.000 44.72942 66 THR D C 1
ATOM 3840 O O . THR D 1 66 ? 19.36027 7.44993 58.72937 1.000 50.95630 66 THR D O 1
ATOM 3844 N N . PHE D 1 67 ? 17.88865 6.06994 59.74805 1.000 47.94376 67 PHE D N 1
ATOM 3845 C CA . PHE D 1 67 ? 18.20334 4.91788 58.91323 1.000 46.50886 67 PHE D CA 1
ATOM 3846 C C . PHE D 1 67 ? 17.05162 3.92165 58.99629 1.000 36.95205 67 PHE D C 1
ATOM 3847 O O . PHE D 1 67 ? 16.31334 3.86314 59.99012 1.000 34.96298 67 PHE D O 1
ATOM 3855 N N . VAL D 1 68 ? 16.90222 3.14530 57.93277 1.000 39.02637 68 VAL D N 1
ATOM 3856 C CA . VAL D 1 68 ? 15.69114 2.37297 57.69072 1.000 36.97835 68 VAL D CA 1
ATOM 3857 C C . VAL D 1 68 ? 15.95688 0.88048 57.84726 1.000 31.39906 68 VAL D C 1
ATOM 3858 O O . VAL D 1 68 ? 17.05874 0.38088 57.60322 1.000 39.79424 68 VAL D O 1
ATOM 3862 N N . LYS D 1 69 ? 14.91004 0.17111 58.25007 1.000 41.58542 69 LYS D N 1
ATOM 3863 C CA . LYS D 1 69 ? 14.91348 -1.26967 58.43269 1.000 37.51103 69 LYS D CA 1
ATOM 3864 C C . LYS D 1 69 ? 13.50477 -1.76276 58.15055 1.000 35.00149 69 LYS D C 1
ATOM 3865 O O . LYS D 1 69 ? 12.52694 -1.07869 58.45260 1.000 36.75487 69 LYS D O 1
ATOM 3871 N N . SER D 1 70 ? 13.41336 -2.94276 57.56555 1.000 38.61760 70 SER D N 1
ATOM 3872 C CA . SER D 1 70 ? 12.14187 -3.56340 57.24149 1.000 32.80750 70 SER D CA 1
ATOM 3873 C C . SER D 1 70 ? 11.65004 -4.32636 58.46000 1.000 32.74587 70 SER D C 1
ATOM 3874 O O . SER D 1 70 ? 12.37004 -5.16604 59.00176 1.000 39.96021 70 SER D O 1
ATOM 3877 N N . SER D 1 71 ? 10.42740 -4.04459 58.88827 1.000 32.10725 71 SER D N 1
ATOM 3878 C CA . SER D 1 71 ? 9.88153 -4.74372 60.04644 1.000 28.15201 71 SER D CA 1
ATOM 3879 C C . SER D 1 71 ? 9.71719 -6.23549 59.80109 1.000 33.81500 71 SER D C 1
ATOM 3880 O O . SER D 1 71 ? 9.58828 -6.99451 60.76257 1.000 42.21141 71 SER D O 1
ATOM 3883 N N . THR D 1 72 ? 9.69246 -6.66288 58.54726 1.000 30.93819 72 THR D N 1
ATOM 3884 C CA . THR D 1 72 ? 9.39265 -8.04079 58.21255 1.000 44.76470 72 THR D CA 1
ATOM 3885 C C . THR D 1 72 ? 10.51117 -8.75878 57.48350 1.000 43.04506 72 THR D C 1
ATOM 3886 O O . THR D 1 72 ? 10.58681 -9.98150 57.57011 1.000 42.68058 72 THR D O 1
ATOM 3890 N N . LEU D 1 73 ? 11.37831 -8.04447 56.77110 1.000 40.01832 73 LEU D N 1
ATOM 3891 C CA . LEU D 1 73 ? 12.35195 -8.70105 55.91914 1.000 47.69347 73 LEU D CA 1
ATOM 3892 C C . LEU D 1 73 ? 13.77629 -8.62970 56.44787 1.000 43.83540 73 LEU D C 1
ATOM 3893 O O . LEU D 1 73 ? 14.65217 -9.30051 55.89677 1.000 51.85495 73 LEU D O 1
ATOM 3898 N N . ASP D 1 74 ? 14.02614 -7.83516 57.48217 1.000 42.78165 74 ASP D N 1
ATOM 3899 C CA . ASP D 1 74 ? 15.32672 -7.70262 58.11653 1.000 41.06490 74 ASP D CA 1
ATOM 3900 C C . ASP D 1 74 ? 15.29263 -8.32952 59.50380 1.000 42.99007 74 ASP D C 1
ATOM 3901 O O . ASP D 1 74 ? 14.23839 -8.43710 60.13327 1.000 41.32556 74 ASP D O 1
ATOM 3906 N N . LYS D 1 75 ? 16.46435 -8.73996 59.98167 1.000 41.81622 75 LYS D N 1
ATOM 3907 C CA . LYS D 1 75 ? 16.59048 -9.16907 61.36411 1.000 40.89043 75 LYS D CA 1
ATOM 3908 C C . LYS D 1 75 ? 16.75076 -7.96151 62.28774 1.000 36.89965 75 LYS D C 1
ATOM 3909 O O . LYS D 1 75 ? 17.36708 -6.95867 61.93453 1.000 42.76449 75 LYS D O 1
ATOM 3915 N N . TRP D 1 76 ? 16.19348 -8.07213 63.48795 1.000 33.32369 76 TRP D N 1
ATOM 3916 C CA . TRP D 1 76 ? 16.12460 -6.96852 64.43002 1.000 38.06049 76 TRP D CA 1
ATOM 3917 C C . TRP D 1 76 ? 16.94189 -7.26353 65.68085 1.000 38.44098 76 TRP D C 1
ATOM 3918 O O . TRP D 1 76 ? 16.81629 -8.34108 66.27199 1.000 39.02530 76 TRP D O 1
ATOM 3929 N N . THR D 1 77 ? 17.75644 -6.29694 66.10077 1.000 36.30082 77 THR D N 1
ATOM 3930 C CA . THR D 1 77 ? 18.32411 -6.38222 67.43136 1.000 34.59866 77 THR D CA 1
ATOM 3931 C C . THR D 1 77 ? 17.27756 -5.95857 68.44769 1.000 35.81880 77 THR D C 1
ATOM 3932 O O . THR D 1 77 ? 16.36451 -5.16973 68.15437 1.000 38.30374 77 THR D O 1
ATOM 3936 N N . ILE D 1 78 ? 17.39811 -6.54210 69.63773 1.000 35.22898 78 ILE D N 1
ATOM 3937 C CA . ILE D 1 78 ? 16.57006 -6.17577 70.77951 1.000 38.12234 78 ILE D CA 1
ATOM 3938 C C . ILE D 1 78 ? 16.56240 -4.66319 70.97726 1.000 41.05663 78 ILE D C 1
ATOM 3939 O O . ILE D 1 78 ? 15.51136 -4.06085 71.21486 1.000 42.66265 78 ILE D O 1
ATOM 3944 N N . ASN D 1 79 ? 17.71749 -4.01709 70.83753 1.000 41.68394 79 ASN D N 1
ATOM 3945 C CA . ASN D 1 79 ? 17.77029 -2.58578 71.12111 1.000 39.49617 79 ASN D CA 1
ATOM 3946 C C . ASN D 1 79 ? 17.01265 -1.77578 70.07769 1.000 36.90748 79 ASN D C 1
ATOM 3947 O O . ASN D 1 79 ? 16.28673 -0.83772 70.42609 1.000 46.24238 79 ASN D O 1
ATOM 3952 N N . ASN D 1 80 ? 17.14769 -2.11937 68.79754 1.000 26.17330 80 ASN D N 1
ATOM 3953 C CA . ASN D 1 80 ? 16.33666 -1.43683 67.80025 1.000 31.45607 80 ASN D CA 1
ATOM 3954 C C . ASN D 1 80 ? 14.86108 -1.73746 68.00089 1.000 40.73031 80 ASN D C 1
ATOM 3955 O O . ASN D 1 80 ? 14.00743 -0.88486 67.73730 1.000 39.85684 80 ASN D O 1
ATOM 3960 N N . LEU D 1 81 ? 14.55097 -2.93265 68.49387 1.000 38.53613 81 LEU D N 1
ATOM 3961 C CA . LEU D 1 81 ? 13.16440 -3.33749 68.62346 1.000 35.55890 81 LEU D CA 1
ATOM 3962 C C . LEU D 1 81 ? 12.47055 -2.59945 69.75872 1.000 29.02960 81 LEU D C 1
ATOM 3963 O O . LEU D 1 81 ? 11.29528 -2.25183 69.62791 1.000 34.14348 81 LEU D O 1
ATOM 3968 N N . ARG D 1 82 ? 13.18647 -2.30127 70.85092 1.000 27.95414 82 ARG D N 1
ATOM 3969 C CA . ARG D 1 82 ? 12.62187 -1.47202 71.91884 1.000 33.67228 82 ARG D CA 1
ATOM 3970 C C . ARG D 1 82 ? 12.00095 -0.17366 71.38549 1.000 35.97941 82 ARG D C 1
ATOM 3971 O O . ARG D 1 82 ? 11.07900 0.39248 71.99433 1.000 29.47029 82 ARG D O 1
ATOM 3979 N N . ARG D 1 83 ? 12.51215 0.33289 70.27679 1.000 27.51384 83 ARG D N 1
ATOM 3980 C CA . ARG D 1 83 ? 12.03046 1.61291 69.79097 1.000 32.05697 83 ARG D CA 1
ATOM 3981 C C . ARG D 1 83 ? 10.61971 1.51329 69.25071 1.000 35.10910 83 ARG D C 1
ATOM 3982 O O . ARG D 1 83 ? 9.91131 2.52490 69.21482 1.000 38.47735 83 ARG D O 1
ATOM 3990 N N . PHE D 1 84 ? 10.20431 0.32216 68.83742 1.000 31.97130 84 PHE D N 1
ATOM 3991 C CA . PHE D 1 84 ? 8.85601 0.08540 68.35943 1.000 36.70911 84 PHE D CA 1
ATOM 3992 C C . PHE D 1 84 ? 7.97962 -0.56252 69.40874 1.000 39.61788 84 PHE D C 1
ATOM 3993 O O . PHE D 1 84 ? 6.76019 -0.60719 69.23143 1.000 44.15578 84 PHE D O 1
ATOM 4001 N N . LYS D 1 85 ? 8.56412 -1.03982 70.50534 1.000 41.73522 85 LYS D N 1
ATOM 4002 C CA . LYS D 1 85 ? 7.75701 -1.31575 71.68544 1.000 38.40867 85 LYS D CA 1
ATOM 4003 C C . LYS D 1 85 ? 7.28806 -0.01090 72.31511 1.000 40.62497 85 LYS D C 1
ATOM 4004 O O . LYS D 1 85 ? 6.11159 0.13416 72.66602 1.000 40.23540 85 LYS D O 1
ATOM 4010 N N . LEU D 1 86 ? 8.19331 0.96661 72.43406 1.000 36.68273 86 LEU D N 1
ATOM 4011 C CA . LEU D 1 86 ? 7.90674 2.24145 73.09259 1.000 42.71908 86 LEU D CA 1
ATOM 4012 C C . LEU D 1 86 ? 7.54506 3.36555 72.13061 1.000 36.26386 86 LEU D C 1
ATOM 4013 O O . LEU D 1 86 ? 7.18441 4.44483 72.59163 1.000 36.13889 86 LEU D O 1
ATOM 4018 N N . GLY D 1 87 ? 7.66131 3.16241 70.82189 1.000 27.00591 87 GLY D N 1
ATOM 4019 C CA . GLY D 1 87 ? 7.30804 4.22210 69.90141 1.000 33.62730 87 GLY D CA 1
ATOM 4020 C C . GLY D 1 87 ? 6.15400 3.88067 68.97787 1.000 36.44963 87 GLY D C 1
ATOM 4021 O O . GLY D 1 87 ? 5.02879 3.65147 69.43465 1.000 28.14985 87 GLY D O 1
ATOM 4022 N N . GLY D 1 88 ? 6.42846 3.81112 67.67616 1.000 29.84275 88 GLY D N 1
ATOM 4023 C CA . GLY D 1 88 ? 5.37242 3.74212 66.68960 1.000 33.12622 88 GLY D CA 1
ATOM 4024 C C . GLY D 1 88 ? 4.88913 5.12956 66.28600 1.000 35.65000 88 GLY D C 1
ATOM 4025 O O . GLY D 1 88 ? 5.28618 6.15859 66.84930 1.000 24.23168 88 GLY D O 1
ATOM 4026 N N . ASN D 1 89 ? 4.00587 5.14191 65.27603 1.000 33.20777 89 ASN D N 1
ATOM 4027 C CA . ASN D 1 89 ? 3.49871 6.39619 64.71441 1.000 31.43604 89 ASN D CA 1
ATOM 4028 C C . ASN D 1 89 ? 2.52557 7.09068 65.65741 1.000 38.82553 89 ASN D C 1
ATOM 4029 O O . ASN D 1 89 ? 2.36445 8.31125 65.58906 1.000 34.83312 89 ASN D O 1
ATOM 4034 N N . HIS D 1 90 ? 1.82217 6.33180 66.49663 1.000 38.63110 90 HIS D N 1
ATOM 4035 C CA . HIS D 1 90 ? 0.83687 6.95391 67.37220 1.000 38.70163 90 HIS D CA 1
ATOM 4036 C C . HIS D 1 90 ? 1.50271 7.74871 68.49088 1.000 33.87117 90 HIS D C 1
ATOM 4037 O O . HIS D 1 90 ? 1.07984 8.86825 68.79492 1.000 33.20894 90 HIS D O 1
ATOM 4044 N N . LYS D 1 91 ? 2.52378 7.17490 69.13904 1.000 29.63283 91 LYS D N 1
ATOM 4045 C CA . LYS D 1 91 ? 3.28010 7.93440 70.13661 1.000 33.05329 91 LYS D CA 1
ATOM 4046 C C . LYS D 1 91 ? 3.92760 9.16847 69.51415 1.000 37.53682 91 LYS D C 1
ATOM 4047 O O . LYS D 1 91 ? 3.97213 10.23879 70.13573 1.000 37.59913 91 LYS D O 1
ATOM 4053 N N . ALA D 1 92 ? 4.43788 9.03858 68.28404 1.000 38.10205 92 ALA D N 1
ATOM 4054 C CA . ALA D 1 92 ? 5.13166 10.15445 67.63824 1.000 24.81759 92 ALA D CA 1
ATOM 4055 C C . ALA D 1 92 ? 4.16328 11.28041 67.28715 1.000 31.28064 92 ALA D C 1
ATOM 4056 O O . ALA D 1 92 ? 4.44388 12.45529 67.54473 1.000 34.73693 92 ALA D O 1
ATOM 4058 N N . ARG D 1 93 ? 3.01996 10.93479 66.69252 1.000 30.42805 93 ARG D N 1
ATOM 4059 C CA . ARG D 1 93 ? 2.03262 11.94820 66.32977 1.000 28.68913 93 ARG D CA 1
ATOM 4060 C C . ARG D 1 93 ? 1.57483 12.70499 67.56227 1.000 29.60760 93 ARG D C 1
ATOM 4061 O O . ARG D 1 93 ? 1.57372 13.94320 67.58105 1.000 42.35166 93 ARG D O 1
ATOM 4069 N N . ASP D 1 94 ? 1.24187 11.96967 68.62867 1.000 33.84796 94 ASP D N 1
ATOM 4070 C CA . ASP D 1 94 ? 0.80138 12.60203 69.86843 1.000 39.73856 94 ASP D CA 1
ATOM 4071 C C . ASP D 1 94 ? 1.82892 13.59795 70.38249 1.000 39.80828 94 ASP D C 1
ATOM 4072 O O . ASP D 1 94 ? 1.48589 14.73912 70.72847 1.000 41.52324 94 ASP D O 1
ATOM 4077 N N . PHE D 1 95 ? 3.09674 13.18025 70.44018 1.000 37.38134 95 PHE D N 1
ATOM 4078 C CA . PHE D 1 95 ? 4.16317 14.09350 70.83731 1.000 36.63078 95 PHE D CA 1
ATOM 4079 C C . PHE D 1 95 ? 4.23045 15.28719 69.89642 1.000 39.30520 95 PHE D C 1
ATOM 4080 O O . PHE D 1 95 ? 4.32378 16.43875 70.33851 1.000 41.78555 95 PHE D O 1
ATOM 4088 N N . PHE D 1 96 ? 4.17063 15.03524 68.58816 1.000 36.28528 96 PHE D N 1
ATOM 4089 C CA . PHE D 1 96 ? 4.20071 16.13990 67.64043 1.000 36.95205 96 PHE D CA 1
ATOM 4090 C C . PHE D 1 96 ? 3.02193 17.08387 67.86520 1.000 38.20209 96 PHE D C 1
ATOM 4091 O O . PHE D 1 96 ? 3.19160 18.31265 67.90270 1.000 38.63186 96 PHE D O 1
ATOM 4099 N N . LEU D 1 97 ? 1.81824 16.51655 68.02494 1.000 35.70844 97 LEU D N 1
ATOM 4100 C CA . LEU D 1 97 ? 0.63361 17.30862 68.35767 1.000 42.49879 97 LEU D CA 1
ATOM 4101 C C . LEU D 1 97 ? 0.83121 18.09182 69.64395 1.000 41.47259 97 LEU D C 1
ATOM 4102 O O . LEU D 1 97 ? 0.42195 19.24710 69.73847 1.000 44.32381 97 LEU D O 1
ATOM 4107 N N . LYS D 1 98 ? 1.44010 17.46531 70.65065 1.000 58.08496 98 LYS D N 1
ATOM 4108 C CA . LYS D 1 98 ? 1.60980 18.10390 71.94850 1.000 59.01443 98 LYS D CA 1
ATOM 4109 C C . LYS D 1 98 ? 2.56801 19.28745 71.87084 1.000 57.43973 98 LYS D C 1
ATOM 4110 O O . LYS D 1 98 ? 2.41237 20.26292 72.61196 1.000 57.49372 98 LYS D O 1
ATOM 4116 N N . ASN D 1 99 ? 3.54629 19.24409 70.97162 1.000 50.83274 99 ASN D N 1
ATOM 4117 C CA . ASN D 1 99 ? 4.56558 20.28367 70.92500 1.000 56.81477 99 ASN D CA 1
ATOM 4118 C C . ASN D 1 99 ? 4.42537 21.17044 69.69121 1.000 62.93203 99 ASN D C 1
ATOM 4119 O O . ASN D 1 99 ? 5.42250 21.64906 69.14638 1.000 59.56621 99 ASN D O 1
ATOM 4124 N N . ASN D 1 100 ? 3.18217 21.38730 69.24807 1.000 61.00876 100 ASN D N 1
ATOM 4125 C CA . ASN D 1 100 ? 2.85530 22.37228 68.21881 1.000 66.47495 100 ASN D CA 1
ATOM 4126 C C . ASN D 1 100 ? 3.53205 22.05102 66.88684 1.000 61.83099 100 ASN D C 1
ATOM 4127 O O . ASN D 1 100 ? 4.16942 22.90310 66.26855 1.000 70.08015 100 ASN D O 1
ATOM 4132 N N . GLY D 1 101 ? 3.38159 20.81227 66.43580 1.000 47.28512 101 GLY D N 1
ATOM 4133 C CA . GLY D 1 101 ? 4.02836 20.41150 65.19800 1.000 51.38020 101 GLY D CA 1
ATOM 4134 C C . GLY D 1 101 ? 3.11408 19.65885 64.25613 1.000 50.90018 101 GLY D C 1
ATOM 4135 O O . GLY D 1 101 ? 3.57154 18.79138 63.50249 1.000 45.72658 101 GLY D O 1
ATOM 4136 N N . LYS D 1 102 ? 1.81359 19.96966 64.29403 1.000 57.79675 102 LYS D N 1
ATOM 4137 C CA . LYS D 1 102 ? 0.86895 19.22340 63.46923 1.000 58.08598 102 LYS D CA 1
ATOM 4138 C C . LYS D 1 102 ? 1.10620 19.46684 61.98661 1.000 55.71007 102 LYS D C 1
ATOM 4139 O O . LYS D 1 102 ? 0.84762 18.57573 61.16701 1.000 55.54706 102 LYS D O 1
ATOM 4145 N N . GLN D 1 103 ? 1.59829 20.65669 61.62657 1.000 55.49975 103 GLN D N 1
ATOM 4146 C CA . GLN D 1 103 ? 1.86455 20.95004 60.22385 1.000 59.26367 103 GLN D CA 1
ATOM 4147 C C . GLN D 1 103 ? 2.95767 20.04025 59.67463 1.000 62.46944 103 GLN D C 1
ATOM 4148 O O . GLN D 1 103 ? 2.89451 19.61133 58.51582 1.000 56.90135 103 GLN D O 1
ATOM 4154 N N . LEU D 1 104 ? 3.95364 19.71042 60.50051 1.000 52.46493 104 LEU D N 1
ATOM 4155 C CA . LEU D 1 104 ? 4.99626 18.78449 60.07907 1.000 50.88509 104 LEU D CA 1
ATOM 4156 C C . LEU D 1 104 ? 4.47475 17.37551 59.83839 1.000 47.18645 104 LEU D C 1
ATOM 4157 O O . LEU D 1 104 ? 5.18994 16.56540 59.25068 1.000 46.86174 104 LEU D O 1
ATOM 4162 N N . LEU D 1 105 ? 3.25644 17.06164 60.25579 1.000 48.08509 105 LEU D N 1
ATOM 4163 C CA . LEU D 1 105 ? 2.68812 15.76691 59.92847 1.000 46.31834 105 LEU D CA 1
ATOM 4164 C C . LEU D 1 105 ? 1.87410 15.79661 58.64747 1.000 47.73391 105 LEU D C 1
ATOM 4165 O O . LEU D 1 105 ? 1.29777 14.76610 58.28128 1.000 42.09665 105 LEU D O 1
ATOM 4170 N N . ASN D 1 106 ? 1.79525 16.94717 57.97485 1.000 48.30156 106 ASN D N 1
ATOM 4171 C CA . ASN D 1 106 ? 1.12852 17.00369 56.68255 1.000 52.81736 106 ASN D CA 1
ATOM 4172 C C . ASN D 1 106 ? 1.76665 15.99062 55.74378 1.000 50.75345 106 ASN D C 1
ATOM 4173 O O . ASN D 1 106 ? 2.94299 15.65365 55.87180 1.000 48.33046 10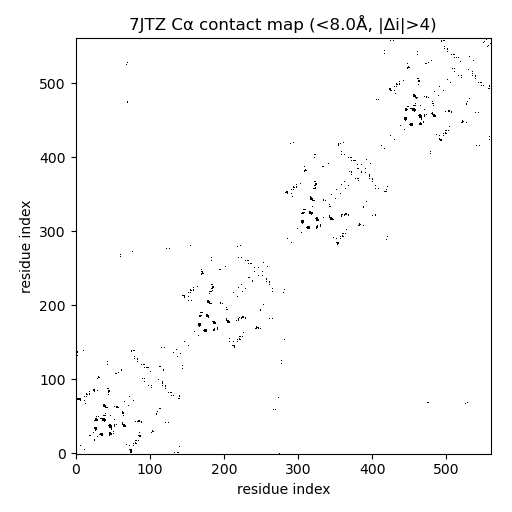6 ASN D O 1
ATOM 4178 N N . THR D 1 107 ? 0.97260 15.46680 54.81555 1.000 59.64710 107 THR D N 1
ATOM 4179 C CA . THR D 1 107 ? 1.46060 14.41623 53.92945 1.000 68.56468 107 THR D CA 1
ATOM 4180 C C . THR D 1 107 ? 1.75410 14.91046 52.51710 1.000 71.37260 107 THR D C 1
ATOM 4181 O O . THR D 1 107 ? 2.35460 14.17295 51.72760 1.000 70.42866 107 THR D O 1
ATOM 4185 N N . ALA D 1 108 ? 1.35517 16.13013 52.18624 1.000 76.61885 108 ALA D N 1
ATOM 4186 C CA . ALA D 1 108 ? 1.82161 16.82712 50.99923 1.000 84.56714 108 ALA D CA 1
ATOM 4187 C C . ALA D 1 108 ? 2.74242 17.95724 51.43708 1.000 96.07369 108 ALA D C 1
ATOM 4188 O O . ALA D 1 108 ? 2.74927 18.36137 52.60521 1.000 92.07578 108 ALA D O 1
ATOM 4190 N N . ASN D 1 109 ? 3.52290 18.46606 50.48607 1.000 107.44661 109 ASN D N 1
ATOM 4191 C CA . ASN D 1 109 ? 4.57864 19.43040 50.78631 1.000 116.88685 109 ASN D CA 1
ATOM 4192 C C . ASN D 1 109 ? 5.46486 18.89453 51.90836 1.000 112.65833 109 ASN D C 1
ATOM 4193 O O . ASN D 1 109 ? 5.77302 19.58527 52.88119 1.000 110.01500 109 ASN D O 1
ATOM 4198 N N . VAL D 1 110 ? 5.85316 17.62850 51.77153 1.000 110.82673 110 VAL D N 1
ATOM 4199 C CA . VAL D 1 110 ? 6.59962 16.90519 52.79629 1.000 103.25399 110 VAL D CA 1
ATOM 4200 C C . VAL D 1 110 ? 8.07351 16.94359 52.40352 1.000 97.47914 110 VAL D C 1
ATOM 4201 O O . VAL D 1 110 ? 8.51813 16.21179 51.51385 1.000 98.76241 110 VAL D O 1
ATOM 4205 N N . ASP D 1 111 ? 8.83624 17.82103 53.05074 1.000 88.32709 111 ASP D N 1
ATOM 4206 C CA . ASP D 1 111 ? 10.29399 17.79117 52.95305 1.000 83.87455 111 ASP D CA 1
ATOM 4207 C C . ASP D 1 111 ? 10.80377 17.00340 54.14983 1.000 73.68634 111 ASP D C 1
ATOM 4208 O O . ASP D 1 111 ? 10.97171 17.55092 55.24299 1.000 60.40817 111 ASP D O 1
ATOM 4213 N N . ALA D 1 112 ? 11.06493 15.71343 53.93176 1.000 66.27052 112 ALA D N 1
ATOM 4214 C CA . ALA D 1 112 ? 11.48040 14.84371 55.02575 1.000 58.61315 112 ALA D CA 1
ATOM 4215 C C . ALA D 1 112 ? 12.73554 15.37197 55.71334 1.000 62.51362 112 ALA D C 1
ATOM 4216 O O . ALA D 1 112 ? 12.85927 15.28619 56.94275 1.000 65.71252 112 ALA D O 1
ATOM 4218 N N . LYS D 1 113 ? 13.67194 15.94013 54.94391 1.000 67.58435 113 LYS D N 1
ATOM 4219 C CA . LYS D 1 113 ? 14.90861 16.41882 55.55661 1.000 74.59998 113 LYS D CA 1
ATOM 4220 C C . LYS D 1 113 ? 14.64734 17.56278 56.52600 1.000 75.52338 113 LYS D C 1
ATOM 4221 O O . LYS D 1 113 ? 15.32887 17.67204 57.54941 1.000 82.03052 113 LYS D O 1
ATOM 4227 N N . THR D 1 114 ? 13.66284 18.41036 56.24325 1.000 68.41818 114 THR D N 1
ATOM 4228 C CA . THR D 1 114 ? 13.33511 19.45698 57.20311 1.000 66.33890 114 THR D CA 1
ATOM 4229 C C . THR D 1 114 ? 12.54931 18.89032 58.37339 1.000 54.72106 114 THR D C 1
ATOM 4230 O O . THR D 1 114 ? 12.90182 19.11929 59.53520 1.000 56.97561 114 THR D O 1
ATOM 4234 N N . LYS D 1 115 ? 11.50080 18.11889 58.07767 1.000 51.55634 115 LYS D N 1
ATOM 4235 C CA . LYS D 1 115 ? 10.66531 17.53877 59.12615 1.000 47.53062 115 LYS D CA 1
ATOM 4236 C C . LYS D 1 115 ? 11.49804 16.83293 60.19165 1.000 47.75544 115 LYS D C 1
ATOM 4237 O O . LYS D 1 115 ? 11.29285 17.05322 61.38891 1.000 49.48750 115 LYS D O 1
ATOM 4243 N N . TYR D 1 116 ? 12.46496 16.00219 59.77429 1.000 44.91297 116 TYR D N 1
ATOM 4244 C CA . TYR D 1 116 ? 13.23453 15.18340 60.70350 1.000 41.85026 116 TYR D CA 1
ATOM 4245 C C . TYR D 1 116 ? 14.47582 15.86683 61.26003 1.000 44.74379 116 TYR D C 1
ATOM 4246 O O . TYR D 1 116 ? 15.13162 15.28634 62.13768 1.000 46.78132 116 TYR D O 1
ATOM 4255 N N . THR D 1 117 ? 14.82339 17.05636 60.77664 1.000 49.33094 117 THR D N 1
ATOM 4256 C CA . THR D 1 117 ? 15.79951 17.90767 61.44247 1.000 58.82395 117 THR D CA 1
ATOM 4257 C C . THR D 1 117 ? 15.16204 19.10047 62.14935 1.000 62.11603 117 THR D C 1
ATOM 4258 O O . THR D 1 117 ? 15.88730 19.93611 62.69476 1.000 58.36371 117 THR D O 1
ATOM 4262 N N . SER D 1 118 ? 13.82984 19.18863 62.16278 1.000 52.03070 118 SER D N 1
ATOM 4263 C CA . SER D 1 118 ? 13.11750 20.21768 62.91143 1.000 61.62192 118 SER D CA 1
ATOM 4264 C C . SER D 1 118 ? 13.37714 20.07914 64.41234 1.000 58.24498 118 SER D C 1
ATOM 4265 O O . SER D 1 118 ? 13.75563 19.00738 64.89147 1.000 58.48507 118 SER D O 1
ATOM 4268 N N . PRO D 1 119 ? 13.15652 21.15220 65.17936 1.000 57.55263 119 PRO D N 1
ATOM 4269 C CA . PRO D 1 119 ? 13.37783 21.06398 66.63275 1.000 57.89830 119 PRO D CA 1
ATOM 4270 C C . PRO D 1 119 ? 12.44813 20.08874 67.33303 1.000 56.67401 119 PRO D C 1
ATOM 4271 O O . PRO D 1 119 ? 12.86760 19.43415 68.29368 1.000 57.31860 119 PRO D O 1
ATOM 4275 N N . VAL D 1 120 ? 11.19208 19.97838 66.89717 1.000 52.96360 120 VAL D N 1
ATOM 4276 C CA . VAL D 1 120 ? 10.27034 19.06087 67.56289 1.000 50.88977 120 VAL D CA 1
ATOM 4277 C C . VAL D 1 120 ? 10.65804 17.60476 67.28934 1.000 46.44545 120 VAL D C 1
ATOM 4278 O O . VAL D 1 120 ? 10.63206 16.76475 68.19254 1.000 42.32334 120 VAL D O 1
ATOM 4282 N N . ALA D 1 121 ? 11.05525 17.28776 66.05599 1.000 40.31706 121 ALA D N 1
ATOM 4283 C CA . ALA D 1 121 ? 11.52217 15.93827 65.76289 1.000 40.91444 121 ALA D CA 1
ATOM 4284 C C . ALA D 1 121 ? 12.76607 15.59738 66.57589 1.000 38.89680 121 ALA D C 1
ATOM 4285 O O . ALA D 1 121 ? 12.89087 14.47961 67.09166 1.000 37.99448 121 ALA D O 1
ATOM 4287 N N . LYS D 1 122 ? 13.68516 16.55444 66.72171 1.000 41.32890 122 LYS D N 1
ATOM 4288 C CA . LYS D 1 122 ? 14.86642 16.31819 67.54057 1.000 42.56328 122 LYS D CA 1
ATOM 4289 C C . LYS D 1 122 ? 14.48586 16.13931 69.00008 1.000 49.53260 122 LYS D C 1
ATOM 4290 O O . LYS D 1 122 ? 14.99861 15.23511 69.66811 1.000 47.60176 122 LYS D O 1
ATOM 4296 N N . LYS D 1 123 ? 13.58551 16.98469 69.51586 1.000 45.50236 123 LYS D N 1
ATOM 4297 C CA . LYS D 1 123 ? 13.08224 16.75469 70.86735 1.000 46.04040 123 LYS D CA 1
ATOM 4298 C C . LYS D 1 123 ? 12.44752 15.37095 70.99296 1.000 41.80698 123 LYS D C 1
ATOM 4299 O O . LYS D 1 123 ? 12.57035 14.72492 72.03461 1.000 38.47713 123 LYS D O 1
ATOM 4305 N N . TYR D 1 124 ? 11.75974 14.89950 69.95261 1.000 36.19665 124 TYR D N 1
ATOM 4306 C CA . TYR D 1 124 ? 11.11184 13.59338 70.07701 1.000 39.06983 124 TYR D CA 1
ATOM 4307 C C . TYR D 1 124 ? 12.13568 12.46257 70.15093 1.000 40.13287 124 TYR D C 1
ATOM 4308 O O . TYR D 1 124 ? 11.96826 11.52306 70.93218 1.000 45.85983 124 TYR D O 1
ATOM 4317 N N . LYS D 1 125 ? 13.20325 12.52801 69.36028 1.000 41.92414 125 LYS D N 1
ATOM 4318 C CA . LYS D 1 125 ? 14.21459 11.48651 69.45847 1.000 48.68240 125 LYS D CA 1
ATOM 4319 C C . LYS D 1 125 ? 14.75223 11.39226 70.88072 1.000 50.11700 125 LYS D C 1
ATOM 4320 O O . LYS D 1 125 ? 14.91373 10.29245 71.42109 1.000 50.48232 125 LYS D O 1
ATOM 4326 N N . ILE D 1 126 ? 14.99303 12.53875 71.51402 1.000 47.41680 126 ILE D N 1
ATOM 4327 C CA . ILE D 1 126 ? 15.44529 12.55214 72.90115 1.000 46.51040 126 ILE D CA 1
ATOM 4328 C C . ILE D 1 126 ? 14.42878 11.86343 73.80015 1.000 48.19540 126 ILE D C 1
ATOM 4329 O O . ILE D 1 126 ? 14.76690 10.93279 74.53991 1.000 49.12980 126 ILE D O 1
ATOM 4334 N N . HIS D 1 127 ? 13.16470 12.30745 73.74068 1.000 37.59376 127 HIS D N 1
ATOM 4335 C CA . HIS D 1 127 ? 12.09315 11.67623 74.51033 1.000 37.39250 127 HIS D CA 1
ATOM 4336 C C . HIS D 1 127 ? 12.07014 10.15577 74.30901 1.000 38.13015 127 HIS D C 1
ATOM 4337 O O . HIS D 1 127 ? 12.06852 9.38616 75.27674 1.000 40.03521 127 HIS D O 1
ATOM 4344 N N . LEU D 1 128 ? 12.09106 9.70480 73.05309 1.000 35.78026 128 LEU D N 1
ATOM 4345 C CA . LEU D 1 128 ? 12.09007 8.26134 72.78104 1.000 37.73825 128 LEU D CA 1
ATOM 4346 C C . LEU D 1 128 ? 13.38470 7.60170 73.25630 1.000 44.23590 128 LEU D C 1
ATOM 4347 O O . LEU D 1 128 ? 13.36345 6.48778 73.80272 1.000 42.81108 128 LEU D O 1
ATOM 4352 N N . ASP D 1 129 ? 14.52288 8.26547 73.04903 1.000 47.53232 129 ASP D N 1
ATOM 4353 C CA . ASP D 1 129 ? 15.78137 7.74823 73.57759 1.000 45.28936 129 ASP D CA 1
ATOM 4354 C C . ASP D 1 129 ? 15.69266 7.52853 75.08360 1.000 50.44361 129 ASP D C 1
ATOM 4355 O O . ASP D 1 129 ? 16.10045 6.47713 75.58757 1.000 51.23228 129 ASP D O 1
ATOM 4360 N N . LYS D 1 130 ? 15.14455 8.50416 75.82027 1.000 45.02508 130 LYS D N 1
ATOM 4361 C CA . LYS D 1 130 ? 15.03877 8.34766 77.26807 1.000 43.99665 130 LYS D CA 1
ATOM 4362 C C . LYS D 1 130 ? 14.18326 7.14246 77.63170 1.000 38.59951 130 LYS D C 1
ATOM 4363 O O . LYS D 1 130 ? 14.54674 6.36726 78.52526 1.000 42.13346 130 LYS D O 1
ATOM 4369 N N . LYS D 1 131 ? 13.05541 6.95257 76.93666 1.000 43.30111 131 LYS D N 1
ATOM 4370 C CA . LYS D 1 131 ? 12.21454 5.77967 77.18625 1.000 44.76216 131 LYS D CA 1
ATOM 4371 C C . LYS D 1 131 ? 12.95076 4.48326 76.86585 1.000 42.73849 131 LYS D C 1
ATOM 4372 O O . LYS D 1 131 ? 12.81114 3.49552 77.59349 1.000 44.14663 131 LYS D O 1
ATOM 4378 N N . VAL D 1 132 ? 13.74839 4.46599 75.78878 1.000 40.24794 132 VAL D N 1
ATOM 4379 C CA . VAL D 1 132 ? 14.50299 3.25815 75.45131 1.000 35.02831 132 VAL D CA 1
ATOM 4380 C C . VAL D 1 132 ? 15.59064 3.00545 76.47964 1.000 40.20036 132 VAL D C 1
ATOM 4381 O O . VAL D 1 132 ? 15.85915 1.85668 76.84788 1.000 45.14572 132 VAL D O 1
ATOM 4385 N N . GLN D 1 133 ? 16.22120 4.06838 76.97936 1.000 41.97678 133 GLN D N 1
ATOM 4386 C CA . GLN D 1 133 ? 17.23658 3.89348 78.01199 1.000 43.12979 133 GLN D CA 1
ATOM 4387 C C . GLN D 1 133 ? 16.64535 3.28632 79.27625 1.000 46.85697 133 GLN D C 1
ATOM 4388 O O . GLN D 1 133 ? 17.27740 2.44133 79.91879 1.000 50.72055 133 GLN D O 1
ATOM 4394 N N . LYS D 1 134 ? 15.43278 3.69532 79.64886 1.000 46.76425 134 LYS D N 1
ATOM 4395 C CA . LYS D 1 134 ? 14.82176 3.12248 80.84435 1.000 53.99273 134 LYS D CA 1
ATOM 4396 C C . LYS D 1 134 ? 14.42307 1.66712 80.61860 1.000 50.92845 134 LYS D C 1
ATOM 4397 O O . LYS D 1 134 ? 14.58037 0.83666 81.51596 1.000 56.85476 134 LYS D O 1
ATOM 4403 N N . ASP D 1 135 ? 13.90636 1.33870 79.42927 1.000 45.06121 135 ASP D N 1
ATOM 4404 C CA . ASP D 1 135 ? 13.57369 -0.04909 79.12889 1.000 50.67023 135 ASP D CA 1
ATOM 4405 C C . ASP D 1 135 ? 14.79018 -0.96175 79.26691 1.000 50.37984 135 ASP D C 1
ATOM 4406 O O . ASP D 1 135 ? 14.65152 -2.11963 79.67194 1.000 53.21693 135 ASP D O 1
ATOM 4411 N N . MET D 1 136 ? 15.99122 -0.45254 78.97930 1.000 49.56431 136 MET D N 1
ATOM 4412 C CA . MET D 1 136 ? 17.19304 -1.28240 79.07611 1.000 49.50058 136 MET D CA 1
ATOM 4413 C C . MET D 1 136 ? 17.62056 -1.53000 80.51544 1.000 49.94149 136 MET D C 1
ATOM 4414 O O . MET D 1 136 ? 18.18182 -2.59712 80.81553 1.000 51.07466 136 MET D O 1
ATOM 4419 N N . GLU D 1 137 ? 17.40234 -0.56299 81.41385 1.000 48.57987 137 GLU D N 1
ATOM 4420 C CA . GLU D 1 137 ? 17.69207 -0.80630 82.82547 1.000 53.37832 137 GLU D CA 1
ATOM 4421 C C . GLU D 1 137 ? 16.79741 -1.90616 83.37278 1.000 57.64854 137 GLU D C 1
ATOM 4422 O O . GLU D 1 137 ? 17.27994 -2.88134 83.96323 1.000 61.91787 137 GLU D O 1
ATOM 4428 N N . LEU D 1 138 ? 15.48414 -1.76764 83.18241 1.000 50.26866 138 LEU D N 1
ATOM 4429 C CA . LEU D 1 138 ? 14.56749 -2.77350 83.70503 1.000 60.08781 138 LEU D CA 1
ATOM 4430 C C . LEU D 1 138 ? 14.76386 -4.11167 83.00903 1.000 54.27371 138 LEU D C 1
ATOM 4431 O O . LEU D 1 138 ? 14.78582 -5.15497 83.66453 1.000 54.86326 138 LEU D O 1
ATOM 4436 N N . TYR D 1 139 ? 14.92561 -4.10004 81.68456 1.000 53.75261 139 TYR D N 1
ATOM 4437 C CA . TYR D 1 139 ? 14.97210 -5.31727 80.87342 1.000 55.41500 139 TYR D CA 1
ATOM 4438 C C . TYR D 1 139 ? 16.24433 -5.36005 80.02878 1.000 46.75253 139 TYR D C 1
ATOM 4439 O O . TYR D 1 139 ? 16.20075 -5.19455 78.80448 1.000 46.88890 139 TYR D O 1
ATOM 4448 N N . PRO D 1 140 ? 17.39659 -5.59501 80.65170 1.000 47.99999 140 PRO D N 1
ATOM 4449 C CA . PRO D 1 140 ? 18.64219 -5.68177 79.87902 1.000 47.29718 140 PRO D CA 1
ATOM 4450 C C . PRO D 1 140 ? 18.66524 -6.94197 79.02750 1.000 52.17981 140 PRO D C 1
ATOM 4451 O O . PRO D 1 140 ? 18.34056 -8.03588 79.50147 1.000 62.65582 140 PRO D O 1
ATOM 4455 N N . SER D 1 141 ? 19.05393 -6.78384 77.76033 1.000 49.94737 141 SER D N 1
ATOM 4456 C CA . SER D 1 141 ? 19.13516 -7.89523 76.80595 1.000 58.64749 141 SER D CA 1
ATOM 4457 C C . SER D 1 141 ? 17.82195 -8.67402 76.67015 1.000 59.69220 141 SER D C 1
ATOM 4458 O O . SER D 1 141 ? 17.82888 -9.82344 76.21710 1.000 60.99620 141 SER D O 1
ATOM 4461 N N . GLU D 1 142 ? 16.69034 -8.08015 77.05332 1.000 53.64131 142 GLU D N 1
ATOM 4462 C CA . GLU D 1 142 ? 15.38317 -8.71001 76.92059 1.000 50.20988 142 GLU D CA 1
ATOM 4463 C C . GLU D 1 142 ? 14.44233 -7.75992 76.20113 1.000 44.02698 142 GLU D C 1
ATOM 4464 O O . GLU D 1 142 ? 14.28420 -6.60883 76.61895 1.000 44.83651 142 GLU D O 1
ATOM 4470 N N . LEU D 1 143 ? 13.78259 -8.23955 75.15974 1.000 48.57249 143 LEU D N 1
ATOM 4471 C CA . LEU D 1 143 ? 12.57273 -7.58010 74.69318 1.000 55.96333 143 LEU D CA 1
ATOM 4472 C C . LEU D 1 143 ? 11.38290 -8.30475 75.30501 1.000 59.48308 143 LEU D C 1
ATOM 4473 O O . LEU D 1 143 ? 11.03467 -9.41089 74.88496 1.000 65.02764 143 LEU D O 1
ATOM 4478 N N . VAL D 1 144 ? 10.75704 -7.68496 76.29444 1.000 65.92989 144 VAL D N 1
ATOM 4479 C CA . VAL D 1 144 ? 9.51624 -8.19626 76.85705 1.000 78.54657 144 VAL D CA 1
ATOM 4480 C C . VAL D 1 144 ? 8.45394 -7.11816 76.68917 1.000 74.93319 144 VAL D C 1
ATOM 4481 O O . VAL D 1 144 ? 8.67480 -5.95362 77.04432 1.000 72.25923 144 VAL D O 1
ATOM 4485 N N . LEU D 1 145 ? 7.33368 -7.48719 76.08480 1.000 72.31177 145 LEU D N 1
ATOM 4486 C CA . LEU D 1 145 ? 6.21170 -6.57262 75.93490 1.000 81.59726 145 LEU D CA 1
ATOM 4487 C C . LEU D 1 145 ? 5.14663 -7.02795 76.92024 1.000 90.53918 145 LEU D C 1
ATOM 4488 O O . LEU D 1 145 ? 4.50245 -8.05888 76.71608 1.000 100.84119 145 LEU D O 1
ATOM 4493 N N . ASN D 1 146 ? 5.00144 -6.28336 78.00886 1.000 94.33289 146 ASN D N 1
ATOM 4494 C CA . ASN D 1 146 ? 4.13770 -6.68639 79.10779 1.000 108.39013 146 ASN D CA 1
ATOM 4495 C C . ASN D 1 146 ? 3.75580 -5.48731 79.97011 1.000 112.24188 146 ASN D C 1
ATOM 4496 O O . ASN D 1 146 ? 2.70067 -5.48154 80.60745 1.000 119.91129 146 ASN D O 1
#

B-factor: mean 51.45, std 17.1, range [22.36, 137.01]

Foldseek 3Di:
DLQQDWDDLVVLVVLLVVLVVDVQQQAAQQAGHGRAQKAFQLQLEGHHPVVQVVQCVVDVVQTHMDGSRPDTHTRLSSLLSLQHYRVNLVVLCVVVVNVVCRYNPPHRVVCSRPPPSNVVSSVVSVVVSVVCCVVPVNDRDND/DDFDDLVVLVVLLVVLVVDVLQQAAQAAGHGRFFKDFQLQLEGHHPVVLVVVVVLPVVQTHMDGSRPDTHHLLSSLLNSVHYSVNSVVQCVVVVNVVQRDNPPRPP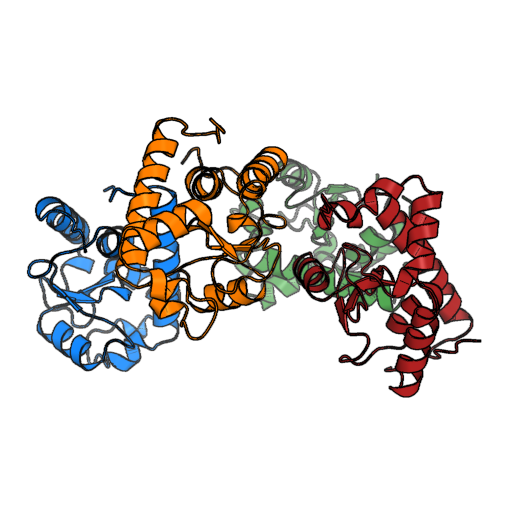NCSRVDPSNVVSSVVSVVVSVVVCVVPVHDNDD/DDFDDPVVLVVLVVVLVVDLLQQAAQQAGDGRFFKDFQLQLEGHHPVVQVVQCVLDPVQTHMDGSNPDTHHLLSSLLNLQHYNVNSCVQCVVVVVPVQRDNPPHRVNCSRPPPSNVVSSVVSVVSSVVVCVVPVHDRDRD/DFDDLVLLCVLVVVLVVDLQQQAAQAAGHGRAFKAWLLLLEGHHDVVQVVQCPLDVVQTHMDGSRPDIDALLSSLLSLQHYSVNLCVQCVVVVNNVQSDNPPHPPNCSRPPPSNVVSSVVSVVVSVVCCVVPPSDDDRD

GO terms:
  GO:0005096 GTPase activator activity (F, IDA)
  GO:0030137 COPI-coated vesicle (C, IDA)
  GO:0048205 COPI coating of Golgi vesicle (P, IDA)
  GO:0006890 retrograde vesicle-mediated transport, Golgi to endoplasmic reticulum (P, IDA)
  GO:0048205 COPI coating of Golgi vesicle (P, IMP)
  GO:0006888 endoplasmic reticulum to Golgi vesicle-mediated transport (P, IMP)
  GO:0006890 retrograde vesicle-mediated transport, Golgi to endoplasmic reticulum (P, IMP)
  GO:0030126 COPI vesicle coat (C, IPI)

Secondary structure (DSSP, 8-state):
-----HHHHHHHHHHHTTSGGGGB-TTT--BS--EEETTTTEEE-HHHHHHHHHH-TTT--EEETTTS---HHHHHHHHH-HHHHHHHHHHHTT-TGGG-SSS--HHHHHTSHHHHHHHHHHHHHHHHHHHH-SS----/-GGGSBPPHHHHHHHHHHHTTSGGGGB-TTT--BS--EEETTTTEEE-HHHHHHHHHH-TTT--EEETTTS--BHHHHHHHHS-SHHHHHHHHHHTT-GGGG-SSS--HHHHHHSHHHHHHHHHHHHHHHHHHHHSTTS----/-PBPPHHHHHHHHHHHTTSGGGGB-TTT--BS--EEETTTTEEE-HHHHHHHHHH-TTT--EEETTTS--BHHHHHHHHS-SHHHHHHHHHHTT-GGGS-SSS--HHHHHHSHHHHHHHHHHHHHHHHHHHHSTT-----/-BPPHHHHHHHHHHHHTSGGGGB-TTT--BS--EEETTTTEEE-HHHHHHHHTT-TTT--EEETTTS--BHHHHHHHHS-HHHHHHHHHHHTT-SGGG-SSS--HHHHHHSHHHHHHHHHHHHHHHHHHHHSTT-----

Solvent-accessible surface area: 29359 Å² total; per-residue (Å²): 131,106,2,55,85,126,7,67,106,119,27,12,85,101,2,29,124,83,19,19,101,49,117,60,10,116,38,4,21,21,30,29,70,160,104,10,52,25,0,0,1,6,4,0,1,10,0,8,65,110,8,1,50,65,0,134,124,14,29,48,112,21,2,33,17,53,1,9,63,27,59,112,1,14,6,5,7,0,0,20,0,40,32,4,0,2,62,102,1,61,46,29,3,70,172,50,144,4,108,148,32,16,80,89,60,160,46,87,14,100,77,4,5,52,14,101,14,0,114,91,5,28,55,78,0,8,120,63,2,28,132,6,28,122,113,83,63,59,91,13,59,51,160,139,79,103,17,78,143,121,34,11,124,82,6,28,137,124,21,13,98,50,114,59,10,129,37,3,17,1,42,31,76,136,115,8,55,35,0,0,2,17,6,0,0,9,0,7,110,134,14,3,60,68,1,145,122,18,29,124,185,34,2,84,14,29,2,13,103,130,60,134,1,34,45,58,31,0,2,7,0,58,26,5,0,2,64,100,1,86,49,22,2,91,173,49,139,2,127,118,46,17,84,77,80,156,48,93,7,99,77,5,5,58,10,118,12,0,122,110,4,67,89,74,1,9,117,61,12,27,130,8,19,38,53,71,4,36,109,20,47,140,106,91,82,19,76,128,139,40,12,126,98,2,31,145,111,20,28,103,57,108,59,9,91,38,6,18,22,41,40,60,145,88,9,59,45,0,0,2,18,8,0,0,10,0,8,106,123,15,0,50,77,0,126,137,28,16,121,147,35,2,70,20,54,1,11,95,143,62,140,1,31,46,63,30,0,1,23,0,40,32,4,0,1,73,107,0,85,58,20,2,83,183,57,130,2,113,127,33,23,87,89,63,159,41,94,18,122,78,5,3,42,11,122,14,0,118,106,4,61,73,61,0,4,118,83,15,44,107,6,36,20,80,45,4,34,60,29,46,56,127,134,108,7,84,134,126,30,11,130,84,2,23,142,128,19,22,94,53,105,56,9,86,34,3,17,2,38,32,69,162,106,9,58,47,0,0,0,12,4,0,1,10,0,9,112,91,13,6,14,40,0,141,74,12,21,27,97,18,1,35,11,62,0,7,90,145,60,115,1,34,26,34,10,0,2,10,1,46,28,4,0,0,69,102,0,60,63,18,2,74,151,50,150,2,129,133,43,15,88,70,67,151,63,44,8,78,67,5,3,48,10,102,15,0,104,98,4,26,53,73,1,9,109,63,2,20,120,10,31,110,135,75,81,99,90,25,40,51,178

Organism: Saccharomyces cerevisiae (strain ATCC 204508 / S288c) (NCBI:txid559292)

InterPro domains:
  IPR001164 Arf GTPase activating protein [PF01412] (17-128)
  IPR001164 Arf GTPase activating protein [PR00405] (28-47)
  IPR001164 Arf GTPase activating protein [PR00405] (47-64)
  IPR001164 Arf GTPase activating protein [PR00405] (68-89)
  IPR001164 Arf GTPase activating protein [PS50115] (16-125)
  IPR001164 Arf GTPase activating protein [SM00105] (16-137)
  IPR037278 ARFGAP/RecO-like zinc finger [SSF57863] (15-134)
  IPR038508 ArfGAP domain superfamily [G3DSA:1.10.220.150] (2-153)

Sequence (561 aa):
DEGETFATEQTTQQVFQKLGSNMENRVCFDCGNKNPTWTSVPFGVMLCIQCSAVHRNMGVHITFVKSSTLDKWTINNLRRFKLGGNHKARDFFLKNNGKQLLNTANVDAKTKYTSPVAKKYKIHLDKKVQKDMELYPSELVLNETFATEQTTQQVFQKLGSNMENRVCFDCGNKNPTWTSVPFGVMLCIQCSAVHRNMGVHITFVKSSTLDKWTINNLRRFKLGGNHKARDFFLKNNGKQLLNTANVDAKTKYTSPVAKKYKIHLDKKVQKDMELYPSELVLETFATEQTTQQVFQKLGSNMENRVCFDCGNKNPTWTSVPFGVMLCIQCSAVHRNMGVHITFVKSSTLDKWTINNLRRFKLGGNHKARDFFLKNNGKQLLNTANVDAKTKYTSPVAKKYKIHLDKKVQKDMELYPSELVLNTFATEQTTQQVFQKLGSNMENRVCFDCGNKNPTWTSVPFGVMLCIQCSAVHRNMGVHITFVKSSTLDKWTINNLRRFKLGGNHKARDFFLKNNGKQLLNTANVDAKTKYTSPVAKKYKIHLDKKVQKDMELYPSELVLN

Nearest PDB structures (foldseek):
  7jtz-assembly3_C  TM=1.000E+00  e=6.453E-25  Saccharomyces cerevisiae S288C
  2owa-assembly2_B  TM=8.556E-01  e=6.515E-12  Cryptosporidium parvum Iowa II
  3sub-assembly1_A  TM=9.193E-01  e=1.766E-10  Plasmodium falciparum 3D7
  3o47-assembly2_B-3  TM=8.151E-01  e=2.255E-10  Homo sapiens
  3o47-assembly1_A-2  TM=8.107E-01  e=1.996E-10  Homo sapiens